Protein AF-A0A2T9YXB4-F1 (afdb_monomer_lite)

InterPro domains:
  IPR000614 Free Met sulfoxide reductase conserved site [PS01320] (118-135)
  IPR003018 GAF domain [PF13185] (87-173)
  IPR016095 Large ribosomal subunit protein uL1, 3-layer alpha/beta-sandwich domain [G3DSA:3.40.50.790] (248-337)
  IPR023673 Large ribosomal subunit protein uL1, conserved site [PS01199] (299-318)
  IPR023674 Ribosomal protein uL1-like [SSF56808] (186-399)
  IPR028364 Ribosomal protein uL1/ribosomal biogenesis protein [PF00687] (206-393)
  IPR028364 Ribosomal protein uL1/ribosomal biogenesis protein [cd00403] (192-398)
  IPR029016 GAF-like domain superfamily [G3DSA:3.30.450.40] (5-179)
  IPR050257 Large ribosomal subunit protein eL8/uL1-like [PTHR23105] (199-392)

Organism: NCBI:txid61424

Radius of gyration: 28.87 Å; chains: 1; bounding box: 66×48×79 Å

Secondary structure (DSSP, 8-state):
------------SSHHHHHHHHHHHHHHH--S-BHHHHHHHHHHHHHHHHHT-GGGTTS-EEEEEEEE-TTTT-TT-TT--EEEEEEEEES---SEEETTSHHHHHHHHHTS-EEES-GGGSTT---SSTT--EEEEEEEEETTEEEEEEEEEESSTT---HHHHHHHHHHHHHHHHHSB-TTS-SS-HHHHHHHHHHHHHHHHHT--SSPPEEEEEEEE-S--TTTSPPPEEEEE-SS-S-TT--EEEE--HHHHHHHHHTT--EE-HHHHHHTTT-HHHHHHHHHH-SEEEEEHHHHTTHHHHHTTHHHHHT-PPEEE-TTS-HHHHHHHHHHEEEEE--SSSEEEEEEEETTS-HHHHHHHHHHHHHHHHHHSTTGGGGEEEEEEEESSSPPEE--

pLDDT: mean 82.43, std 11.71, range [33.31, 97.81]

Sequence (399 aa):
MVLNNTHSTIAASSKKEFYNELAIKMEALFTDGNCITNMANFSALVYYELNSFELRKNHPVNWAGFYYNPKAQSELVESSKTLVLGPFQGRVACTFVRNGAGVCGTTFKNQKSTLVPDVHKFPGHIACDASSLSELVIPVLIHGKPIGVFDMDCSELDGFDQDDLEGLERLVEIFVKSTEWDFGSKIQVSSVRESVQVLLKESGEKKRKFTETVELQIGLKNYDPQRDKRFSGTVRLPYIPRPQMSVWLLGDAHDADKAKNLGIPVQTVEDLKKLNKNKKLVKKLAASADAFLASESLIKQIPRLLGPGLHKAGKFPTPVTHNDDLAAKADELRSTIKFQLKKVLCLAVAIGNVGMTEDEILSNIMLAVNFLVSLLKKRWQNVKSLYIKSTMGKPQRLY

Structure (mmCIF, N/CA/C/O backbone):
data_AF-A0A2T9YXB4-F1
#
_entry.id   AF-A0A2T9YXB4-F1
#
loop_
_atom_site.group_PDB
_atom_site.id
_atom_site.type_symbol
_atom_site.label_atom_id
_atom_site.label_alt_id
_atom_site.label_comp_id
_atom_site.label_asym_id
_atom_site.label_entity_id
_atom_site.label_seq_id
_atom_site.pdbx_PDB_ins_code
_atom_site.Cartn_x
_atom_site.Cartn_y
_atom_site.Cartn_z
_atom_site.occupancy
_atom_site.B_iso_or_equiv
_atom_site.auth_seq_id
_atom_site.auth_comp_id
_atom_site.auth_asym_id
_atom_site.auth_atom_id
_atom_site.pdbx_PDB_model_num
ATOM 1 N N . MET A 1 1 ? 15.955 22.129 -7.474 1.00 33.31 1 MET A N 1
ATOM 2 C CA . MET A 1 1 ? 17.012 22.408 -8.463 1.00 33.31 1 MET A CA 1
ATOM 3 C C . MET A 1 1 ? 16.356 22.320 -9.825 1.00 33.31 1 MET A C 1
ATOM 5 O O . MET A 1 1 ? 15.969 21.230 -10.210 1.00 33.31 1 MET A O 1
ATOM 9 N N . VAL A 1 2 ? 16.115 23.452 -10.483 1.00 35.19 2 VAL A N 1
ATOM 10 C CA . VAL A 1 2 ? 15.738 23.460 -11.902 1.00 35.19 2 VAL A CA 1
ATOM 11 C C . VAL A 1 2 ? 17.066 23.566 -12.643 1.00 35.19 2 VAL A C 1
ATOM 13 O O . VAL A 1 2 ? 17.697 24.619 -12.615 1.00 35.19 2 VAL A O 1
ATOM 16 N N . LEU A 1 3 ? 17.561 22.433 -13.138 1.00 37.56 3 LEU A N 1
ATOM 17 C CA . LEU A 1 3 ? 18.747 22.371 -13.991 1.00 37.56 3 LEU A CA 1
ATOM 18 C C . LEU A 1 3 ? 18.341 22.811 -15.407 1.00 37.56 3 LEU A C 1
ATOM 20 O O . LEU A 1 3 ? 17.197 22.615 -15.803 1.00 37.56 3 LEU A O 1
ATOM 24 N N . ASN A 1 4 ? 19.262 23.453 -16.128 1.00 35.03 4 ASN A N 1
ATOM 25 C CA . ASN A 1 4 ? 19.103 23.938 -17.504 1.00 35.03 4 ASN A CA 1
ATOM 26 C C . ASN A 1 4 ? 18.265 22.996 -18.395 1.00 35.03 4 ASN A C 1
ATOM 28 O O . ASN A 1 4 ? 18.650 21.856 -18.627 1.00 35.03 4 ASN A O 1
ATOM 32 N N . ASN A 1 5 ? 17.163 23.510 -18.951 1.00 39.94 5 ASN A N 1
ATOM 33 C CA . ASN A 1 5 ? 16.195 22.776 -19.783 1.00 39.94 5 ASN A CA 1
ATOM 34 C C . ASN A 1 5 ? 16.603 22.623 -21.266 1.00 39.94 5 ASN A C 1
ATOM 36 O O . ASN A 1 5 ? 15.751 22.402 -22.124 1.00 39.94 5 ASN A O 1
ATOM 40 N N . THR A 1 6 ? 17.885 22.733 -21.610 1.00 43.28 6 THR A N 1
ATOM 41 C CA . THR A 1 6 ? 18.351 22.319 -22.941 1.00 43.28 6 THR A CA 1
ATOM 42 C C . THR A 1 6 ? 18.655 20.828 -22.882 1.00 43.28 6 THR A C 1
ATOM 44 O O . THR A 1 6 ? 19.733 20.439 -22.438 1.00 43.28 6 THR A O 1
ATOM 47 N N . HIS A 1 7 ? 17.690 19.992 -23.270 1.00 55.47 7 HIS A N 1
ATOM 48 C CA . HIS A 1 7 ? 17.868 18.541 -23.365 1.00 55.47 7 HIS A CA 1
ATOM 49 C C . HIS A 1 7 ? 18.903 18.250 -24.465 1.00 55.47 7 HIS A C 1
ATOM 51 O O . HIS A 1 7 ? 18.566 18.177 -25.643 1.00 55.47 7 HIS A O 1
ATOM 57 N N . SER A 1 8 ? 20.187 18.171 -24.112 1.00 64.81 8 SER A N 1
ATOM 58 C CA . SER A 1 8 ? 21.234 17.783 -25.057 1.00 64.81 8 SER A CA 1
ATOM 59 C C . SER A 1 8 ? 21.115 16.282 -25.314 1.00 64.81 8 SER A C 1
ATOM 61 O O . SER A 1 8 ? 21.272 15.482 -24.385 1.00 64.81 8 SER A O 1
ATOM 63 N N . THR A 1 9 ? 20.807 15.906 -26.552 1.00 72.88 9 THR A N 1
ATOM 64 C CA . THR A 1 9 ? 20.730 14.511 -27.009 1.00 72.88 9 THR A CA 1
ATOM 65 C C . THR A 1 9 ? 22.072 13.805 -26.823 1.00 72.88 9 THR A C 1
ATOM 67 O O . THR A 1 9 ? 23.125 14.444 -26.867 1.00 72.88 9 THR A O 1
ATOM 70 N N . ILE A 1 10 ? 22.053 12.492 -26.579 1.00 81.25 10 ILE A N 1
ATOM 71 C CA . ILE A 1 10 ? 23.291 11.704 -26.472 1.00 81.25 10 ILE A CA 1
ATOM 72 C C . ILE A 1 10 ? 23.987 11.666 -27.838 1.00 81.25 10 ILE A C 1
ATOM 74 O O . ILE A 1 10 ? 23.440 11.148 -28.809 1.00 81.25 10 ILE A O 1
ATOM 78 N N . ALA A 1 11 ? 25.210 12.192 -27.908 1.00 79.44 11 ALA A N 1
ATOM 79 C CA . ALA A 1 11 ? 26.093 11.997 -29.051 1.00 79.44 11 ALA A CA 1
ATOM 80 C C . ALA A 1 11 ? 26.977 10.776 -28.771 1.00 79.44 11 ALA A C 1
ATOM 82 O O . ALA A 1 11 ? 27.862 10.842 -27.925 1.00 79.44 11 ALA A O 1
ATOM 83 N N . ALA A 1 12 ? 26.716 9.664 -29.458 1.00 84.50 12 ALA A N 1
ATOM 84 C CA . ALA A 1 12 ? 27.469 8.422 -29.311 1.00 84.50 12 ALA A CA 1
ATOM 85 C C . ALA A 1 12 ? 27.810 7.834 -30.683 1.00 84.50 12 ALA A C 1
ATOM 87 O O . ALA A 1 12 ? 27.030 7.937 -31.630 1.00 84.50 12 ALA A O 1
ATOM 88 N N . SER A 1 13 ? 28.978 7.205 -30.778 1.00 85.06 13 SER A N 1
ATOM 89 C CA . SER A 1 13 ? 29.497 6.600 -32.010 1.00 85.06 13 SER A CA 1
ATOM 90 C C . SER A 1 13 ? 29.102 5.127 -32.176 1.00 85.06 13 SER A C 1
ATOM 92 O O . SER A 1 13 ? 29.221 4.567 -33.265 1.00 85.06 13 SER A O 1
ATOM 94 N N . SER A 1 14 ? 28.602 4.496 -31.108 1.00 91.38 14 SER A N 1
ATOM 95 C CA . SER A 1 14 ? 28.139 3.104 -31.085 1.00 91.38 14 SER A CA 1
ATOM 96 C C . SER A 1 14 ? 26.915 2.927 -30.181 1.00 91.38 14 SER A C 1
ATOM 98 O O . SER A 1 14 ? 26.702 3.718 -29.260 1.00 91.38 14 SER A O 1
ATOM 100 N N . LYS A 1 15 ? 26.129 1.859 -30.397 1.00 89.88 15 LYS A N 1
ATOM 101 C CA . LYS A 1 15 ? 24.997 1.498 -29.519 1.00 89.88 15 LYS A CA 1
ATOM 102 C C . LYS A 1 15 ? 25.439 1.279 -28.069 1.00 89.88 15 LYS A C 1
ATOM 104 O O . LYS A 1 15 ? 24.796 1.771 -27.148 1.00 89.88 15 LYS A O 1
ATOM 109 N N . LYS A 1 16 ? 26.575 0.609 -27.853 1.00 91.31 16 LYS A N 1
ATOM 110 C CA . LYS A 1 16 ? 27.117 0.361 -26.504 1.00 91.31 16 LYS A CA 1
ATOM 111 C C . LYS A 1 16 ? 27.446 1.653 -25.762 1.00 91.31 16 LYS A C 1
ATOM 113 O O . LYS A 1 16 ? 27.097 1.798 -24.595 1.00 91.31 16 LYS A O 1
ATOM 118 N N . GLU A 1 17 ? 28.094 2.598 -26.438 1.00 91.75 17 GLU A N 1
ATOM 119 C CA . GLU A 1 17 ? 28.373 3.924 -25.881 1.00 91.75 17 GLU A CA 1
ATOM 120 C C . GLU A 1 17 ? 27.075 4.690 -25.590 1.00 91.75 17 GLU A C 1
ATOM 122 O O . GLU A 1 17 ? 26.919 5.238 -24.502 1.00 91.75 17 GLU A O 1
ATOM 127 N N . PHE A 1 18 ? 26.105 4.636 -26.506 1.00 93.94 18 PHE A N 1
ATOM 128 C CA . PHE A 1 18 ? 24.794 5.254 -26.322 1.00 93.94 18 PHE A CA 1
ATOM 129 C C . PHE A 1 18 ? 24.081 4.742 -25.061 1.00 93.94 18 PHE A C 1
ATOM 131 O O . PHE A 1 18 ? 23.663 5.540 -24.222 1.00 93.94 18 PHE A O 1
ATOM 138 N N . TYR A 1 19 ? 23.982 3.421 -24.879 1.00 94.69 19 TYR A N 1
ATOM 139 C CA . TYR A 1 19 ? 23.334 2.838 -23.701 1.00 94.69 19 TYR A CA 1
ATOM 140 C C . TYR A 1 19 ? 24.107 3.100 -22.400 1.00 94.69 19 TYR A C 1
ATOM 142 O O . TYR A 1 19 ? 23.487 3.222 -21.343 1.00 94.69 19 TYR A O 1
ATOM 150 N N . ASN A 1 20 ? 25.438 3.238 -22.455 1.00 93.19 20 ASN A N 1
ATOM 151 C CA . ASN A 1 20 ? 26.238 3.658 -21.300 1.00 93.19 20 ASN A CA 1
ATOM 152 C C . ASN A 1 20 ? 25.885 5.082 -20.850 1.00 93.19 20 ASN A C 1
ATOM 154 O O . ASN A 1 20 ? 25.628 5.299 -19.667 1.00 93.19 20 ASN A O 1
ATOM 158 N N . GLU A 1 21 ? 25.826 6.032 -21.781 1.00 93.06 21 GLU A N 1
ATOM 159 C CA . GLU A 1 21 ? 25.441 7.420 -21.494 1.00 93.06 21 GLU A CA 1
ATOM 160 C C . GLU A 1 21 ? 23.978 7.522 -21.039 1.00 93.06 21 GLU A C 1
ATOM 162 O O . GLU A 1 21 ? 23.649 8.247 -20.095 1.00 93.06 21 GLU A O 1
ATOM 167 N N . LEU A 1 22 ? 23.089 6.737 -21.655 1.00 93.31 22 LEU A N 1
ATOM 168 C CA . LEU A 1 22 ? 21.678 6.676 -21.280 1.00 93.31 22 LEU A CA 1
ATOM 169 C C . LEU A 1 22 ? 21.494 6.145 -19.853 1.00 93.31 22 LEU A C 1
ATOM 171 O O . LEU A 1 22 ? 20.676 6.680 -19.104 1.00 93.31 22 LEU A O 1
ATOM 175 N N . ALA A 1 23 ? 22.288 5.151 -19.449 1.00 93.44 23 ALA A N 1
ATOM 176 C CA . ALA A 1 23 ? 22.306 4.638 -18.083 1.00 93.44 23 ALA A CA 1
ATOM 177 C C . ALA A 1 23 ? 22.731 5.715 -17.073 1.00 93.44 23 ALA A C 1
ATOM 179 O O . ALA A 1 23 ? 22.060 5.887 -16.057 1.00 93.44 23 ALA A O 1
ATOM 180 N N . ILE A 1 24 ? 23.776 6.494 -17.374 1.00 90.94 24 ILE A N 1
ATOM 181 C CA . ILE A 1 24 ? 24.236 7.595 -16.509 1.00 90.94 24 ILE A CA 1
ATOM 182 C C . ILE A 1 24 ? 23.144 8.664 -16.363 1.00 90.94 24 ILE A C 1
ATOM 184 O O . ILE A 1 24 ? 22.839 9.100 -15.250 1.00 90.94 24 ILE A O 1
ATOM 188 N N . LYS A 1 25 ? 22.504 9.063 -17.472 1.00 91.12 25 LYS A N 1
ATOM 189 C CA . LYS A 1 25 ? 21.368 9.999 -17.437 1.00 91.12 25 LYS A CA 1
ATOM 190 C C . LYS A 1 25 ? 20.208 9.454 -16.604 1.00 91.12 25 LYS A C 1
ATOM 192 O O . LYS A 1 25 ? 19.600 10.204 -15.843 1.00 91.12 25 LYS A O 1
ATOM 197 N N . MET A 1 26 ? 19.906 8.164 -16.735 1.00 90.94 26 MET A N 1
ATOM 198 C CA . MET A 1 26 ? 18.829 7.507 -15.999 1.00 90.94 26 MET A CA 1
ATOM 199 C C . MET A 1 26 ? 19.104 7.460 -14.491 1.00 90.94 26 MET A C 1
ATOM 201 O O . MET A 1 26 ? 18.224 7.803 -13.703 1.00 90.94 26 MET A O 1
ATOM 205 N N . GLU A 1 27 ? 20.326 7.106 -14.087 1.00 89.25 27 GLU A N 1
ATOM 206 C CA . GLU A 1 27 ? 20.758 7.123 -12.684 1.00 89.25 27 GLU A CA 1
ATOM 207 C C . GLU A 1 27 ? 20.671 8.527 -12.076 1.00 89.25 27 GLU A C 1
ATOM 209 O O . GLU A 1 27 ? 20.226 8.677 -10.941 1.00 89.25 27 GLU A O 1
ATOM 214 N N . ALA A 1 28 ? 21.035 9.565 -12.834 1.00 87.94 28 ALA A N 1
ATOM 215 C CA . ALA A 1 28 ? 20.924 10.952 -12.386 1.00 87.94 28 ALA A CA 1
ATOM 216 C C . ALA A 1 28 ? 19.467 11.451 -12.310 1.00 87.94 28 ALA A C 1
ATOM 218 O O . ALA A 1 28 ? 19.149 12.316 -11.489 1.00 87.94 28 ALA A O 1
ATOM 219 N N . LEU A 1 29 ? 18.586 10.935 -13.173 1.00 86.69 29 LEU A N 1
ATOM 220 C CA . LEU A 1 29 ? 17.176 11.320 -13.237 1.00 86.69 29 LEU A CA 1
ATOM 221 C C . LEU A 1 29 ? 16.351 10.696 -12.106 1.00 86.69 29 LEU A C 1
ATOM 223 O O . LEU A 1 29 ? 15.438 11.339 -11.576 1.00 86.69 29 LEU A O 1
ATOM 227 N N . PHE A 1 30 ? 16.647 9.450 -11.737 1.00 83.69 30 PHE A N 1
ATOM 228 C CA . PHE A 1 30 ? 15.949 8.783 -10.645 1.00 83.69 30 PHE A CA 1
ATOM 229 C C . PHE A 1 30 ? 16.393 9.348 -9.295 1.00 83.69 30 PHE A C 1
ATOM 231 O O . PHE A 1 30 ? 17.498 9.134 -8.812 1.00 83.69 30 PHE A O 1
ATOM 238 N N . THR A 1 31 ? 15.478 10.092 -8.680 1.00 64.38 31 THR A N 1
ATOM 239 C CA . THR A 1 31 ? 15.542 10.524 -7.276 1.00 64.38 31 THR A CA 1
ATOM 240 C C . THR A 1 31 ? 14.626 9.622 -6.436 1.00 64.38 31 THR A C 1
ATOM 242 O O . THR A 1 31 ? 14.047 8.696 -7.000 1.00 64.38 31 THR A O 1
ATOM 245 N N . ASP A 1 32 ? 14.478 9.858 -5.120 1.00 62.97 32 ASP A N 1
ATOM 246 C CA . ASP A 1 32 ? 13.569 9.128 -4.198 1.00 62.97 32 ASP A CA 1
ATOM 247 C C . ASP A 1 32 ? 12.067 9.255 -4.597 1.00 62.97 32 ASP A C 1
ATOM 249 O O . ASP A 1 32 ? 11.232 9.797 -3.866 1.00 62.97 32 ASP A O 1
ATOM 253 N N . GLY A 1 33 ? 11.717 8.820 -5.806 1.00 61.78 33 GLY A N 1
ATOM 254 C CA . GLY A 1 33 ? 10.420 8.920 -6.452 1.00 61.78 33 GLY A CA 1
ATOM 255 C C . GLY A 1 33 ? 9.643 7.612 -6.363 1.00 61.78 33 GLY A C 1
ATOM 256 O O . GLY A 1 33 ? 10.202 6.521 -6.248 1.00 61.78 33 GLY A O 1
ATOM 257 N N . ASN A 1 34 ? 8.315 7.717 -6.417 1.00 76.56 34 ASN A N 1
ATOM 258 C CA . ASN A 1 34 ? 7.467 6.532 -6.471 1.00 76.56 34 ASN A CA 1
ATOM 259 C C . ASN A 1 34 ? 7.601 5.821 -7.836 1.00 76.56 34 ASN A C 1
ATOM 261 O O . ASN A 1 34 ? 8.002 6.408 -8.842 1.00 76.56 34 ASN A O 1
ATOM 265 N N . CYS A 1 35 ? 7.214 4.550 -7.870 1.00 85.69 35 CYS A N 1
ATOM 266 C CA . CYS A 1 35 ? 7.219 3.697 -9.059 1.00 85.69 35 CYS A CA 1
ATOM 267 C C . CYS A 1 35 ? 6.573 4.312 -10.309 1.00 85.69 35 CYS A C 1
ATOM 269 O O . CYS A 1 35 ? 7.137 4.194 -11.389 1.00 85.69 35 CYS A O 1
ATOM 271 N N . ILE A 1 36 ? 5.436 5.000 -10.182 1.00 89.19 36 ILE A N 1
ATOM 272 C CA . ILE A 1 36 ? 4.744 5.607 -11.327 1.00 89.19 36 ILE A CA 1
ATOM 273 C C . ILE A 1 36 ? 5.560 6.766 -11.907 1.00 89.19 36 ILE A C 1
ATOM 275 O O . ILE A 1 36 ? 5.695 6.863 -13.124 1.00 89.19 36 ILE A O 1
ATOM 279 N N . THR A 1 37 ? 6.145 7.614 -11.057 1.00 89.94 37 THR A N 1
ATOM 280 C CA . THR A 1 37 ? 7.025 8.705 -11.491 1.00 89.94 37 THR A CA 1
ATOM 281 C C . THR A 1 37 ? 8.241 8.159 -12.229 1.00 89.94 37 THR A C 1
ATOM 283 O O . THR A 1 37 ? 8.559 8.639 -13.315 1.00 89.94 37 THR A O 1
ATOM 286 N N . ASN A 1 38 ? 8.892 7.130 -11.682 1.00 91.56 38 ASN A N 1
ATOM 287 C CA . ASN A 1 38 ? 10.064 6.544 -12.325 1.00 91.56 38 ASN A CA 1
ATOM 288 C C . ASN A 1 38 ? 9.696 5.817 -13.627 1.00 91.56 38 ASN A C 1
ATOM 290 O O . ASN A 1 38 ? 10.417 5.981 -14.600 1.00 91.56 38 ASN A O 1
ATOM 294 N N . MET A 1 39 ? 8.558 5.114 -13.707 1.00 93.62 39 MET A N 1
ATOM 295 C CA . MET A 1 39 ? 8.065 4.525 -14.965 1.00 93.62 39 MET A CA 1
ATOM 296 C C . MET A 1 39 ? 7.802 5.594 -16.031 1.00 93.62 39 MET A C 1
ATOM 298 O O . MET A 1 39 ? 8.168 5.412 -17.191 1.00 93.62 39 MET A O 1
ATOM 302 N N . ALA A 1 40 ? 7.190 6.719 -15.651 1.00 94.44 40 ALA A N 1
ATOM 303 C CA . ALA A 1 40 ? 6.909 7.817 -16.573 1.00 94.44 40 ALA A CA 1
ATOM 304 C C . ALA A 1 40 ? 8.201 8.461 -17.096 1.00 94.44 40 ALA A C 1
ATOM 306 O O . ALA A 1 40 ? 8.361 8.616 -18.306 1.00 94.44 40 ALA A O 1
ATOM 307 N N . ASN A 1 41 ? 9.139 8.765 -16.196 1.00 94.19 41 ASN A N 1
ATOM 308 C CA . ASN A 1 41 ? 10.443 9.323 -16.545 1.00 94.19 41 ASN A CA 1
ATOM 309 C C . ASN A 1 41 ? 11.291 8.348 -17.369 1.00 94.19 41 ASN A C 1
ATOM 311 O O . ASN A 1 41 ? 11.917 8.770 -18.334 1.00 94.19 41 ASN A O 1
ATOM 315 N N . PHE A 1 42 ? 11.278 7.056 -17.029 1.00 95.50 42 PHE A N 1
ATOM 316 C CA . PHE A 1 42 ? 11.946 6.001 -17.792 1.00 95.50 42 PHE A CA 1
ATOM 317 C C . PHE A 1 42 ? 11.408 5.953 -19.220 1.00 95.50 42 PHE A C 1
ATOM 319 O O . PHE A 1 42 ? 12.175 6.060 -20.171 1.00 95.50 42 PHE A O 1
ATOM 326 N N . SER A 1 43 ? 10.083 5.839 -19.363 1.00 96.56 43 SER A N 1
ATOM 327 C CA . SER A 1 43 ? 9.428 5.717 -20.669 1.00 96.56 43 SER A CA 1
ATOM 328 C C . SER A 1 43 ? 9.702 6.944 -21.533 1.00 96.56 43 SER A C 1
ATOM 330 O O . SER A 1 43 ? 10.030 6.807 -22.705 1.00 96.56 43 SER A O 1
ATOM 332 N N . ALA A 1 44 ? 9.628 8.144 -20.947 1.00 95.69 44 ALA A N 1
ATOM 333 C CA . ALA A 1 44 ? 9.972 9.383 -21.635 1.00 95.69 44 ALA A CA 1
ATOM 334 C C . ALA A 1 44 ? 11.444 9.406 -22.071 1.00 95.69 44 ALA A C 1
ATOM 336 O O . ALA A 1 44 ? 11.722 9.573 -23.256 1.00 95.69 44 ALA A O 1
ATOM 337 N N . LEU A 1 45 ? 12.381 9.202 -21.143 1.00 94.31 45 LEU A N 1
ATOM 338 C CA . LEU A 1 45 ? 13.813 9.277 -21.425 1.00 94.31 45 LEU A CA 1
ATOM 339 C C . LEU A 1 45 ? 14.227 8.285 -22.521 1.00 94.31 45 LEU A C 1
ATOM 341 O O . LEU A 1 45 ? 14.885 8.677 -23.481 1.00 94.31 45 LEU A O 1
ATOM 345 N N . VAL A 1 46 ? 13.803 7.023 -22.405 1.00 95.12 46 VAL A N 1
ATOM 346 C CA . VAL A 1 46 ? 14.136 5.969 -23.373 1.00 95.12 46 VAL A CA 1
ATOM 347 C C . VAL A 1 46 ? 13.525 6.265 -24.743 1.00 95.12 46 VAL A C 1
ATOM 349 O O . VAL A 1 46 ? 14.241 6.218 -25.741 1.00 95.12 46 VAL A O 1
ATOM 352 N N . TYR A 1 47 ? 12.241 6.632 -24.802 1.00 95.62 47 TYR A N 1
ATOM 353 C CA . TYR A 1 47 ? 11.560 6.933 -26.064 1.00 95.62 47 TYR A CA 1
ATOM 354 C C . TYR A 1 47 ? 12.206 8.105 -26.816 1.00 95.62 47 TYR A C 1
ATOM 356 O O . TYR A 1 47 ? 12.431 8.018 -28.023 1.00 95.62 47 TYR A O 1
ATOM 364 N N . TYR A 1 48 ? 12.512 9.204 -26.119 1.00 93.62 48 TYR A N 1
ATOM 365 C CA . TYR A 1 48 ? 13.075 10.397 -26.754 1.00 93.62 48 TYR A CA 1
ATOM 366 C C . TYR A 1 48 ? 14.538 10.212 -27.166 1.00 93.62 48 TYR A C 1
ATOM 368 O O . TYR A 1 48 ? 14.899 10.608 -28.274 1.00 93.62 48 TYR A O 1
ATOM 376 N N . GLU A 1 49 ? 15.383 9.613 -26.321 1.00 93.62 49 GLU A N 1
ATOM 377 C CA . GLU A 1 49 ? 16.808 9.448 -26.640 1.00 93.62 49 GLU A CA 1
ATOM 378 C C . GLU A 1 49 ? 17.013 8.424 -27.766 1.00 93.62 49 GLU A C 1
ATOM 380 O O . GLU A 1 49 ? 17.812 8.678 -28.663 1.00 93.62 49 GLU A O 1
ATOM 385 N N . LEU A 1 50 ? 16.253 7.319 -27.798 1.00 91.62 50 LEU A N 1
ATOM 386 C CA . LEU A 1 50 ? 16.364 6.334 -28.884 1.00 91.62 50 LEU A CA 1
ATOM 387 C C . LEU A 1 50 ? 15.897 6.883 -30.232 1.00 91.62 50 LEU A C 1
ATOM 389 O O . LEU A 1 50 ? 16.536 6.616 -31.246 1.00 91.62 50 LEU A O 1
ATOM 393 N N . ASN A 1 51 ? 14.823 7.676 -30.255 1.00 91.81 51 ASN A N 1
ATOM 394 C CA . ASN A 1 51 ? 14.363 8.331 -31.484 1.00 91.81 51 ASN A CA 1
ATOM 395 C C . ASN A 1 51 ? 15.260 9.504 -31.915 1.00 91.81 51 ASN A C 1
ATOM 397 O O . ASN A 1 51 ? 15.223 9.909 -33.074 1.00 91.81 51 ASN A O 1
ATOM 401 N N . SER A 1 52 ? 16.076 10.041 -31.003 1.00 89.19 52 SER A N 1
ATOM 402 C CA . SER A 1 52 ? 17.076 11.074 -31.310 1.00 89.19 52 SER A CA 1
ATOM 403 C C . SER A 1 52 ? 18.429 10.491 -31.729 1.00 89.19 52 SER A C 1
ATOM 405 O O . SER A 1 52 ? 19.328 11.239 -32.111 1.00 89.19 52 SER A O 1
ATOM 407 N N . PHE A 1 53 ? 18.605 9.170 -31.642 1.00 88.56 53 PHE A N 1
ATOM 408 C CA . PHE A 1 53 ? 19.870 8.514 -31.931 1.00 88.56 53 PHE A CA 1
ATOM 409 C C . PHE A 1 53 ? 20.028 8.232 -33.429 1.00 88.56 53 PHE A C 1
ATOM 411 O O . PHE A 1 53 ? 19.269 7.461 -34.014 1.00 88.56 53 PHE A O 1
ATOM 418 N N . GLU A 1 54 ? 21.056 8.812 -34.054 1.00 85.19 54 GLU A N 1
ATOM 419 C CA . GLU A 1 54 ? 21.266 8.727 -35.510 1.00 85.19 54 GLU A CA 1
ATOM 420 C C . GLU A 1 54 ? 21.366 7.283 -36.033 1.00 85.19 54 GLU A C 1
ATOM 422 O O . GLU A 1 54 ? 20.814 6.976 -37.089 1.00 85.19 54 GLU A O 1
ATOM 427 N N . LEU A 1 55 ? 21.981 6.356 -35.283 1.00 84.19 55 LEU A N 1
ATOM 428 C CA . LEU A 1 55 ? 22.073 4.944 -35.701 1.00 84.19 55 LEU A CA 1
ATOM 429 C C . LEU A 1 55 ? 20.714 4.217 -35.710 1.00 84.19 55 LEU A C 1
ATOM 431 O O . LEU A 1 55 ? 20.609 3.135 -36.284 1.00 84.19 55 LEU A O 1
ATOM 435 N N . ARG A 1 56 ? 19.672 4.800 -35.106 1.00 86.94 56 ARG A N 1
ATOM 436 C CA . ARG A 1 56 ? 18.297 4.277 -35.087 1.00 86.94 56 ARG A CA 1
ATOM 437 C C . ARG A 1 56 ? 17.329 5.048 -35.983 1.00 86.94 56 ARG A C 1
ATOM 439 O O . ARG A 1 56 ? 16.155 4.704 -36.029 1.00 86.94 56 ARG A O 1
ATOM 446 N N . LYS A 1 57 ? 17.797 6.023 -36.767 1.00 84.94 57 LYS A N 1
ATOM 447 C CA . LYS A 1 57 ? 16.944 6.853 -37.639 1.00 84.94 57 LYS A CA 1
ATOM 448 C C . LYS A 1 57 ? 16.070 6.055 -38.614 1.00 84.94 57 LYS A C 1
ATOM 450 O O . LYS A 1 57 ? 14.962 6.479 -38.925 1.00 84.94 57 LYS A O 1
ATOM 455 N N . ASN A 1 58 ? 16.565 4.904 -39.068 1.00 87.06 58 ASN A N 1
ATOM 456 C CA . ASN A 1 58 ? 15.845 4.002 -39.969 1.00 87.06 58 ASN A CA 1
ATOM 457 C C . ASN A 1 58 ? 15.001 2.945 -39.239 1.00 87.06 58 ASN A C 1
ATOM 459 O O . ASN A 1 58 ? 14.342 2.178 -39.916 1.00 87.06 58 ASN A O 1
ATOM 463 N N . HIS A 1 59 ? 15.038 2.883 -37.905 1.00 91.44 59 HIS A N 1
ATOM 464 C CA . HIS A 1 59 ? 14.280 1.937 -37.073 1.00 91.44 59 HIS A CA 1
ATOM 465 C C . HIS A 1 59 ? 13.674 2.692 -35.871 1.00 91.44 59 HIS A C 1
ATOM 467 O O . HIS A 1 59 ? 14.107 2.505 -34.723 1.00 91.44 59 HIS A O 1
ATOM 473 N N . PRO A 1 60 ? 12.733 3.625 -36.120 1.00 90.12 60 PRO A N 1
ATOM 474 C CA . PRO A 1 60 ? 12.181 4.480 -35.078 1.00 90.12 60 PRO A CA 1
ATOM 475 C C . PRO A 1 60 ? 11.327 3.677 -34.093 1.00 90.12 60 PRO A C 1
ATOM 477 O O . PRO A 1 60 ? 10.591 2.763 -34.468 1.00 90.12 60 PRO A O 1
ATOM 480 N N . VAL A 1 61 ? 11.402 4.050 -32.819 1.00 93.31 61 VAL A N 1
ATOM 481 C CA . VAL A 1 61 ? 10.566 3.476 -31.760 1.00 93.31 61 VAL A CA 1
ATOM 482 C C . VAL A 1 61 ? 9.220 4.193 -31.789 1.00 93.31 61 VAL A C 1
ATOM 484 O O . VAL A 1 61 ? 9.166 5.402 -31.556 1.00 93.31 61 VAL A O 1
ATOM 487 N N . ASN A 1 62 ? 8.131 3.473 -32.060 1.00 93.19 62 ASN A N 1
ATOM 488 C CA . ASN A 1 62 ? 6.774 4.038 -32.092 1.00 93.19 62 ASN A CA 1
ATOM 489 C C . ASN A 1 62 ? 6.027 3.878 -30.761 1.00 93.19 62 ASN A C 1
ATOM 491 O O . ASN A 1 62 ? 5.061 4.610 -30.515 1.00 93.19 62 ASN A O 1
ATOM 495 N N . TRP A 1 63 ? 6.488 2.980 -29.887 1.00 94.50 63 TRP A N 1
ATOM 496 C CA . TRP A 1 63 ? 5.928 2.803 -28.553 1.00 94.50 63 TRP A CA 1
ATOM 497 C C . TRP A 1 63 ? 6.995 2.369 -27.543 1.00 94.50 63 TRP A C 1
ATOM 499 O O . TRP A 1 63 ? 7.860 1.559 -27.860 1.00 94.50 63 TRP A O 1
ATOM 509 N N . ALA A 1 64 ? 6.951 2.916 -26.328 1.00 96.75 64 ALA A N 1
ATOM 510 C CA . ALA A 1 64 ? 7.779 2.464 -25.211 1.00 96.75 64 ALA A CA 1
ATOM 511 C C . ALA A 1 64 ? 7.067 2.707 -23.877 1.00 96.75 64 ALA A C 1
ATOM 513 O O . ALA A 1 64 ? 6.644 3.832 -23.590 1.00 96.75 64 ALA A O 1
ATOM 514 N N . GLY A 1 65 ? 6.961 1.694 -23.023 1.00 96.38 65 GLY A N 1
ATOM 515 C CA . GLY A 1 65 ? 6.194 1.832 -21.791 1.00 96.38 65 GLY A CA 1
ATOM 516 C C . GLY A 1 65 ? 6.135 0.593 -20.921 1.00 96.38 65 GLY A C 1
ATOM 517 O O . GLY A 1 65 ? 6.756 -0.427 -21.193 1.00 96.38 65 GLY A O 1
ATOM 518 N N . PHE A 1 66 ? 5.385 0.696 -19.828 1.00 95.88 66 PHE A N 1
ATOM 519 C CA . PHE A 1 66 ? 5.268 -0.382 -18.853 1.00 95.88 66 PHE A CA 1
ATOM 520 C C . PHE A 1 66 ? 3.892 -1.027 -18.869 1.00 95.88 66 PHE A C 1
ATOM 522 O O . PHE A 1 66 ? 2.866 -0.351 -18.905 1.00 95.88 66 PHE A O 1
ATOM 529 N N . TYR A 1 67 ? 3.883 -2.338 -18.671 1.00 93.12 67 TYR A N 1
ATOM 530 C CA . TYR A 1 67 ? 2.725 -3.088 -18.210 1.00 93.12 67 TYR A CA 1
ATOM 531 C C . TYR A 1 67 ? 3.076 -3.730 -16.876 1.00 93.12 67 TYR A C 1
ATOM 533 O O . TYR A 1 67 ? 4.067 -4.444 -16.767 1.00 93.12 67 TYR A O 1
ATOM 541 N N . TYR A 1 68 ? 2.286 -3.502 -15.833 1.00 90.69 68 TYR A N 1
ATOM 542 C CA . TYR A 1 68 ? 2.610 -3.990 -14.493 1.00 90.69 68 TYR A CA 1
ATOM 543 C C . TYR A 1 68 ? 1.400 -4.607 -13.807 1.00 90.69 68 TYR A C 1
ATOM 545 O O . TYR A 1 68 ? 0.252 -4.295 -14.114 1.00 90.69 68 TYR A O 1
ATOM 553 N N . ASN A 1 69 ? 1.648 -5.518 -12.871 1.00 85.06 69 ASN A N 1
ATOM 554 C CA . ASN A 1 69 ? 0.596 -6.101 -12.055 1.00 85.06 69 ASN A CA 1
ATOM 555 C C . ASN A 1 69 ? 0.570 -5.401 -10.681 1.00 85.06 69 ASN A C 1
ATOM 557 O O . ASN A 1 69 ? 1.410 -5.698 -9.826 1.00 85.06 69 ASN A O 1
ATOM 561 N N . PRO A 1 70 ? -0.411 -4.514 -10.412 1.00 68.56 70 PRO A N 1
ATOM 562 C CA . PRO A 1 70 ? -0.505 -3.777 -9.148 1.00 68.56 70 PRO A CA 1
ATOM 563 C C . PRO A 1 70 ? -0.752 -4.675 -7.924 1.00 68.56 70 PRO A C 1
ATOM 565 O O . PRO A 1 70 ? -0.634 -4.213 -6.792 1.00 68.56 70 PRO A O 1
ATOM 568 N N . LYS A 1 71 ? -1.099 -5.952 -8.126 1.00 64.81 71 LYS A N 1
ATOM 569 C CA . LYS A 1 71 ? -1.318 -6.946 -7.067 1.00 64.81 71 LYS A CA 1
ATOM 570 C C . LYS A 1 71 ? -0.223 -8.014 -7.000 1.00 64.81 71 LYS A C 1
ATOM 572 O O . LYS A 1 71 ? -0.355 -8.928 -6.194 1.00 64.81 71 LYS A O 1
ATOM 577 N N . ALA A 1 72 ? 0.866 -7.895 -7.768 1.00 58.00 72 ALA A N 1
ATOM 578 C CA . ALA A 1 72 ? 1.933 -8.905 -7.839 1.00 58.00 72 ALA A CA 1
ATOM 579 C C . ALA A 1 72 ? 2.595 -9.244 -6.487 1.00 58.00 72 ALA A C 1
ATOM 581 O O . ALA A 1 72 ? 3.216 -10.294 -6.351 1.00 58.00 72 ALA A O 1
ATOM 582 N N . GLN A 1 73 ? 2.459 -8.374 -5.480 1.00 50.28 73 GLN A N 1
ATOM 583 C CA . GLN A 1 73 ? 3.002 -8.575 -4.130 1.00 50.28 73 GLN A CA 1
ATOM 584 C C . GLN A 1 73 ? 1.969 -9.095 -3.108 1.00 50.28 73 GLN A C 1
ATOM 586 O O . GLN A 1 73 ? 2.331 -9.386 -1.971 1.00 50.28 73 GLN A O 1
ATOM 591 N N . SER A 1 74 ? 0.690 -9.225 -3.480 1.00 47.16 74 SER A N 1
ATOM 592 C CA . SER A 1 74 ? -0.356 -9.773 -2.611 1.00 47.16 74 SER A CA 1
ATOM 593 C C . SER A 1 74 ? -0.512 -11.271 -2.877 1.00 47.16 74 SER A C 1
ATOM 595 O O . SER A 1 74 ? -1.100 -11.674 -3.875 1.00 47.16 74 SER A O 1
ATOM 597 N N . GLU A 1 75 ? -0.014 -12.107 -1.963 1.00 44.53 75 GLU A N 1
ATOM 598 C CA . GLU A 1 75 ? -0.140 -13.577 -2.028 1.00 44.53 75 GLU A CA 1
ATOM 599 C C . GLU A 1 75 ? -1.598 -14.082 -1.948 1.00 44.53 75 GLU A C 1
ATOM 601 O O . GLU A 1 75 ? -1.849 -15.270 -2.103 1.00 44.53 75 GLU A O 1
ATOM 606 N N . LEU A 1 76 ? -2.577 -13.195 -1.731 1.00 39.56 76 LEU A N 1
ATOM 607 C CA . LEU A 1 76 ? -3.968 -13.549 -1.433 1.00 39.56 76 LEU A CA 1
ATOM 608 C C . LEU A 1 76 ? -4.902 -13.618 -2.651 1.00 39.56 76 LEU A C 1
ATOM 610 O O . LEU A 1 76 ? -6.101 -13.818 -2.474 1.00 39.56 76 LEU A O 1
ATOM 614 N N . VAL A 1 77 ? -4.419 -13.431 -3.885 1.00 37.06 77 VAL A N 1
ATOM 615 C CA . VAL A 1 77 ? -5.321 -13.345 -5.045 1.00 37.06 77 VAL A CA 1
ATOM 616 C C . VAL A 1 77 ? -4.759 -14.063 -6.278 1.00 37.06 77 VAL A C 1
ATOM 618 O O . VAL A 1 77 ? -4.128 -13.456 -7.145 1.00 37.06 77 VAL A O 1
ATOM 621 N N . GLU A 1 78 ? -5.103 -15.347 -6.416 1.00 37.84 78 GLU A N 1
ATOM 622 C CA . GLU A 1 78 ? -4.938 -16.162 -7.639 1.00 37.84 78 GLU A CA 1
ATOM 623 C C . GLU A 1 78 ? -5.584 -15.544 -8.901 1.00 37.84 78 GLU A C 1
ATOM 625 O O . GLU A 1 78 ? -5.300 -15.975 -10.023 1.00 37.84 78 GLU A O 1
ATOM 630 N N . SER A 1 79 ? -6.423 -14.509 -8.753 1.00 40.38 79 SER A N 1
ATOM 631 C CA . SER A 1 79 ? -7.153 -13.853 -9.845 1.00 40.38 79 SER A CA 1
ATOM 632 C C . SER A 1 79 ? -6.472 -12.622 -10.473 1.00 40.38 79 SER A C 1
ATOM 634 O O . SER A 1 79 ? -7.064 -11.996 -11.348 1.00 40.38 79 SER A O 1
ATOM 636 N N . SER A 1 80 ? -5.219 -12.281 -10.132 1.00 50.84 80 SER A N 1
ATOM 637 C CA . SER A 1 80 ? -4.490 -11.153 -10.764 1.00 50.84 80 SER A CA 1
ATOM 638 C C . SER A 1 80 ? -3.546 -11.547 -11.915 1.00 50.84 80 SER A C 1
ATOM 640 O O . SER A 1 80 ? -2.511 -10.924 -12.120 1.00 50.84 80 SER A O 1
ATOM 642 N N . LYS A 1 81 ? -3.884 -12.565 -12.719 1.00 58.56 81 LYS A N 1
ATOM 643 C CA . LYS A 1 81 ? -3.077 -13.020 -13.881 1.00 58.56 81 LYS A CA 1
ATOM 644 C C . LYS A 1 81 ? -3.104 -12.047 -15.079 1.00 58.56 81 LYS A C 1
ATOM 646 O O . LYS A 1 81 ? -3.068 -12.486 -16.226 1.00 58.56 81 LYS A O 1
ATOM 651 N N . THR A 1 82 ? -3.215 -10.747 -14.829 1.00 76.06 82 THR A N 1
ATOM 652 C CA . THR A 1 82 ? -3.379 -9.718 -15.859 1.00 76.06 82 THR A CA 1
ATOM 653 C C . THR A 1 82 ? -2.467 -8.544 -15.536 1.00 76.06 82 THR A C 1
ATOM 655 O O . THR A 1 82 ? -2.477 -8.039 -14.414 1.00 76.06 82 THR A O 1
ATOM 658 N N . LEU A 1 83 ? -1.679 -8.129 -16.517 1.00 86.50 83 LEU A N 1
ATOM 659 C CA . LEU A 1 83 ? -0.925 -6.889 -16.485 1.00 86.50 83 LEU A CA 1
ATOM 660 C C . LEU A 1 83 ? -1.847 -5.724 -16.840 1.00 86.50 83 LEU A C 1
ATOM 662 O O . LEU A 1 83 ? -2.737 -5.865 -17.679 1.00 86.50 83 LEU A O 1
ATOM 666 N N . VAL A 1 84 ? -1.615 -4.581 -16.210 1.00 90.81 84 VAL A N 1
ATOM 667 C CA . VAL A 1 84 ? -2.324 -3.326 -16.455 1.00 90.81 84 VAL A CA 1
ATOM 668 C C . VAL A 1 84 ? -1.353 -2.335 -17.082 1.00 90.81 84 VAL A C 1
ATOM 670 O O . VAL A 1 84 ? -0.184 -2.287 -16.696 1.00 90.81 84 VAL A O 1
ATOM 673 N N . LEU A 1 85 ? -1.843 -1.551 -18.038 1.00 92.19 85 LEU A N 1
ATOM 674 C CA . LEU A 1 85 ? -1.088 -0.479 -18.675 1.00 92.19 85 LEU A CA 1
ATOM 675 C C . LEU A 1 85 ? -0.601 0.542 -17.633 1.00 92.19 85 LEU A C 1
ATOM 677 O O . LEU A 1 85 ? -1.390 1.105 -16.870 1.00 92.19 85 LEU A O 1
ATOM 681 N N . GLY A 1 86 ? 0.710 0.750 -17.594 1.00 93.50 86 GLY A N 1
ATOM 682 C CA . GLY A 1 86 ? 1.390 1.785 -16.824 1.00 93.50 86 GLY A CA 1
ATOM 683 C C . GLY A 1 86 ? 1.753 2.992 -17.691 1.00 93.50 86 GLY A C 1
ATOM 684 O O . GLY A 1 86 ? 1.237 3.134 -18.796 1.00 93.50 86 GLY A O 1
ATOM 685 N N . PRO A 1 87 ? 2.613 3.897 -17.198 1.00 95.56 87 PRO A N 1
ATOM 686 C CA . PRO A 1 87 ? 3.118 5.011 -17.995 1.00 95.56 87 PRO A CA 1
ATOM 687 C C . PRO A 1 87 ? 3.832 4.536 -19.267 1.00 95.56 87 PRO A C 1
ATOM 689 O O . PRO A 1 87 ? 4.576 3.555 -19.230 1.00 95.56 87 PRO A O 1
ATOM 692 N N . PHE A 1 88 ? 3.610 5.248 -20.371 1.00 96.69 88 PHE A N 1
ATOM 693 C CA . PHE A 1 88 ? 4.171 4.942 -21.687 1.00 96.69 88 PHE A CA 1
ATOM 694 C C . PHE A 1 88 ? 4.321 6.215 -22.537 1.00 96.69 88 PHE A C 1
ATOM 696 O O . PHE A 1 88 ? 3.794 7.273 -22.183 1.00 96.69 88 PHE A O 1
ATOM 703 N N . GLN A 1 89 ? 5.030 6.098 -23.657 1.00 96.50 89 GLN A N 1
ATOM 704 C CA . GLN A 1 89 ? 5.093 7.057 -24.758 1.00 96.50 89 GLN A CA 1
ATOM 705 C C . GLN A 1 89 ? 4.704 6.348 -26.057 1.00 96.50 89 GLN A C 1
ATOM 707 O O . GLN A 1 89 ? 5.125 5.217 -26.288 1.00 96.50 89 GLN A O 1
ATOM 712 N N . GLY A 1 90 ? 3.898 7.004 -26.893 1.00 92.06 90 GLY A N 1
ATOM 713 C CA . GLY A 1 90 ? 3.384 6.437 -28.142 1.00 92.06 90 GLY A CA 1
ATOM 714 C C . GLY A 1 90 ? 1.869 6.592 -28.274 1.00 92.06 90 GLY A C 1
ATOM 715 O O . GLY A 1 90 ? 1.242 7.411 -27.594 1.00 92.06 90 GLY A O 1
ATOM 716 N N . ARG A 1 91 ? 1.268 5.812 -29.176 1.00 89.81 91 ARG A N 1
ATOM 717 C CA . ARG A 1 91 ? -0.189 5.784 -29.387 1.00 89.81 91 ARG A CA 1
ATOM 718 C C . ARG A 1 91 ? -0.916 5.028 -28.271 1.00 89.81 91 ARG A C 1
ATOM 720 O O . ARG A 1 91 ? -0.307 4.320 -27.474 1.00 89.81 91 ARG A O 1
ATOM 727 N N . VAL A 1 92 ? -2.239 5.206 -28.208 1.00 87.94 92 VAL A N 1
ATOM 728 C CA . VAL A 1 92 ? -3.105 4.522 -27.233 1.00 87.94 92 VAL A CA 1
ATOM 729 C C . VAL A 1 92 ? -2.933 3.009 -27.359 1.00 87.94 92 VAL A C 1
ATOM 731 O O . VAL A 1 92 ? -3.100 2.470 -28.447 1.00 87.94 92 VAL A O 1
ATOM 734 N N . ALA A 1 93 ? -2.646 2.347 -26.240 1.00 86.31 93 ALA A N 1
ATOM 735 C CA . ALA A 1 93 ? -2.424 0.906 -26.174 1.00 86.31 93 ALA A CA 1
ATOM 736 C C . ALA A 1 93 ? -3.530 0.174 -25.395 1.00 86.31 93 ALA A C 1
ATOM 738 O O . ALA A 1 93 ? -4.393 0.787 -24.754 1.00 86.31 93 ALA A O 1
ATOM 739 N N . CYS A 1 94 ? -3.506 -1.159 -25.442 1.00 84.38 94 CYS A N 1
ATOM 740 C CA . CYS A 1 94 ? -4.454 -1.996 -24.712 1.00 84.38 94 CYS A CA 1
ATOM 741 C C . CYS A 1 94 ? -4.322 -1.781 -23.198 1.00 84.38 94 CYS A C 1
ATOM 743 O O . CYS A 1 94 ? -3.229 -1.767 -22.654 1.00 84.38 94 CYS A O 1
ATOM 745 N N . THR A 1 95 ? -5.433 -1.664 -22.466 1.00 85.56 95 THR A N 1
ATOM 746 C CA . THR A 1 95 ? -5.369 -1.429 -21.007 1.00 85.56 95 THR A CA 1
ATOM 747 C C . THR A 1 95 ? -4.932 -2.664 -20.214 1.00 85.56 95 THR A C 1
ATOM 749 O O . THR A 1 95 ? -4.384 -2.532 -19.119 1.00 85.56 95 THR A O 1
ATOM 752 N N . PHE A 1 96 ? -5.187 -3.865 -20.742 1.00 86.31 96 PHE A N 1
ATOM 753 C CA . PHE A 1 96 ? -4.973 -5.129 -20.041 1.00 86.31 96 PHE A CA 1
ATOM 754 C C . PHE A 1 96 ? -4.299 -6.161 -20.939 1.00 86.31 96 PHE A C 1
ATOM 756 O O . PHE A 1 96 ? -4.761 -6.406 -22.051 1.00 86.31 96 PHE A O 1
ATOM 763 N N . VAL A 1 97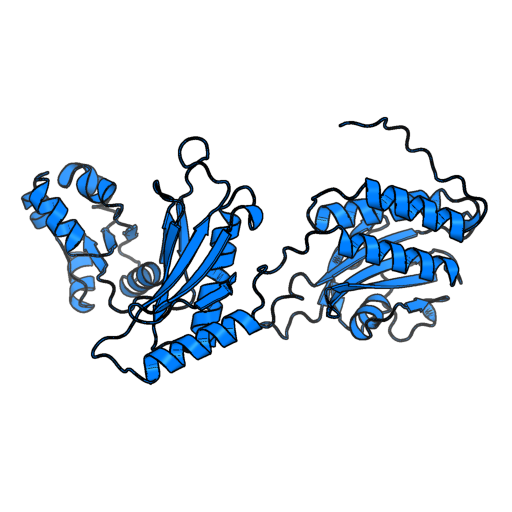 ? -3.285 -6.844 -20.406 1.00 85.12 97 VAL A N 1
ATOM 764 C CA . VAL A 1 97 ? -2.616 -7.971 -21.070 1.00 85.12 97 VAL A CA 1
ATOM 765 C C . VAL A 1 97 ? -2.716 -9.201 -20.178 1.00 85.12 97 VAL A C 1
ATOM 767 O O . VAL A 1 97 ? -2.313 -9.184 -19.014 1.00 85.12 97 VAL A O 1
ATOM 770 N N . ARG A 1 98 ? -3.284 -10.293 -20.696 1.00 84.31 98 ARG A N 1
ATOM 771 C CA . ARG A 1 98 ? -3.387 -11.553 -19.943 1.00 84.31 98 ARG A CA 1
ATOM 772 C C . ARG A 1 98 ? -2.014 -12.219 -19.845 1.00 84.31 98 ARG A C 1
ATOM 774 O O . ARG A 1 98 ? -1.244 -12.211 -20.799 1.00 84.31 98 ARG A O 1
ATOM 781 N N . ASN A 1 99 ? -1.724 -12.845 -18.708 1.00 82.19 99 ASN A N 1
ATOM 782 C CA . ASN A 1 99 ? -0.488 -13.599 -18.517 1.00 82.19 99 ASN A CA 1
ATOM 783 C C . ASN A 1 99 ? -0.365 -14.726 -19.562 1.00 82.19 99 ASN A C 1
ATOM 785 O O . ASN A 1 99 ? -1.288 -15.526 -19.723 1.00 82.19 99 ASN A O 1
ATOM 789 N N . GLY A 1 100 ? 0.775 -14.792 -20.252 1.00 81.56 100 GLY A N 1
ATOM 790 C CA . GLY A 1 100 ? 1.042 -15.728 -21.345 1.00 81.56 100 GLY A CA 1
ATOM 791 C C . GLY A 1 100 ? 0.389 -15.388 -22.689 1.00 81.56 100 GLY A C 1
ATOM 792 O O . GLY A 1 100 ? 0.436 -16.231 -23.578 1.00 81.56 100 GLY A O 1
ATOM 793 N N . ALA A 1 101 ? -0.242 -14.219 -22.838 1.00 82.69 101 ALA A N 1
ATOM 794 C CA . ALA A 1 101 ? -0.842 -13.774 -24.096 1.00 82.69 101 ALA A CA 1
ATOM 795 C C . ALA A 1 101 ? -0.005 -12.665 -24.753 1.00 82.69 101 ALA A C 1
ATOM 797 O O . ALA A 1 101 ? 0.447 -11.750 -24.061 1.00 82.69 101 ALA A O 1
ATOM 798 N N . GLY A 1 102 ? 0.180 -12.733 -26.075 1.00 86.62 102 GLY A N 1
ATOM 799 C CA . GLY A 1 102 ? 1.080 -11.833 -26.800 1.00 86.62 102 GLY A CA 1
ATOM 800 C C . GLY A 1 102 ? 2.537 -11.943 -26.336 1.00 86.62 102 GLY A C 1
ATOM 801 O O . GLY A 1 102 ? 2.889 -12.808 -25.525 1.00 86.62 102 GLY A O 1
ATOM 802 N N . VAL A 1 103 ? 3.390 -11.052 -26.833 1.00 89.88 103 VAL A N 1
ATOM 803 C CA . VAL A 1 103 ? 4.811 -11.016 -26.465 1.00 89.88 103 VAL A CA 1
ATOM 804 C C . VAL A 1 103 ? 4.955 -10.560 -25.009 1.00 89.88 103 VAL A C 1
ATOM 806 O O . VAL A 1 103 ? 5.502 -11.301 -24.193 1.00 89.88 103 VAL A O 1
ATOM 809 N N . CYS A 1 104 ? 4.326 -9.441 -24.633 1.00 90.56 104 CYS A N 1
ATOM 810 C CA . CYS A 1 104 ? 4.258 -8.938 -23.256 1.00 90.56 104 CYS A CA 1
ATOM 811 C C . CYS A 1 104 ? 3.862 -9.990 -22.203 1.00 90.56 104 CYS A C 1
ATOM 813 O O . CYS A 1 104 ? 4.564 -10.201 -21.208 1.00 90.56 104 CYS A O 1
ATOM 815 N N . GLY A 1 105 ? 2.737 -10.685 -22.405 1.00 88.69 105 GLY A N 1
ATOM 816 C CA . GLY A 1 105 ? 2.276 -11.704 -21.464 1.00 88.69 105 GLY A CA 1
ATOM 817 C C . GLY A 1 105 ? 3.187 -12.931 -21.437 1.00 88.69 105 GLY A C 1
ATOM 818 O O . GLY A 1 105 ? 3.359 -13.532 -20.374 1.00 88.69 105 GLY A O 1
ATOM 819 N N . THR A 1 106 ? 3.790 -13.299 -22.571 1.00 90.56 106 THR A N 1
ATOM 820 C CA . THR A 1 106 ? 4.753 -14.408 -22.654 1.00 90.56 106 THR A CA 1
ATOM 821 C C . THR A 1 106 ? 6.046 -14.084 -21.907 1.00 90.56 106 THR A C 1
ATOM 823 O O . THR A 1 106 ? 6.494 -14.899 -21.099 1.00 90.56 106 THR A O 1
ATOM 826 N N . THR A 1 107 ? 6.589 -12.878 -22.082 1.00 93.12 107 THR A N 1
ATOM 827 C CA . THR A 1 107 ? 7.750 -12.370 -21.335 1.00 93.12 107 THR A CA 1
ATOM 828 C C . THR A 1 107 ? 7.487 -12.367 -19.834 1.00 93.12 107 THR A C 1
ATOM 830 O O . THR A 1 107 ? 8.295 -12.882 -19.059 1.00 93.12 107 THR A O 1
ATOM 833 N N . PHE A 1 108 ? 6.317 -11.879 -19.406 1.00 91.31 108 PHE A N 1
ATOM 834 C CA . PHE A 1 108 ? 5.933 -11.886 -17.994 1.00 91.31 108 PHE A CA 1
ATOM 835 C C . PHE A 1 108 ? 5.849 -13.303 -17.409 1.00 91.31 108 PHE A C 1
ATOM 837 O O . PHE A 1 108 ? 6.312 -13.546 -16.293 1.00 91.31 108 PHE A O 1
ATOM 844 N N . LYS A 1 109 ? 5.292 -14.257 -18.169 1.00 89.88 109 LYS A N 1
ATOM 845 C CA . LYS A 1 109 ? 5.178 -15.662 -17.756 1.00 89.88 109 LYS A CA 1
ATOM 846 C C . LYS A 1 109 ? 6.541 -16.338 -17.629 1.00 89.88 109 LYS A C 1
ATOM 848 O O . LYS A 1 109 ? 6.779 -17.057 -16.660 1.00 89.88 109 LYS A O 1
ATOM 853 N N . ASN A 1 110 ? 7.403 -16.131 -18.620 1.00 91.50 110 ASN A N 1
ATOM 854 C CA . ASN A 1 110 ? 8.681 -16.825 -18.742 1.00 91.50 110 ASN A CA 1
ATOM 855 C C . ASN A 1 110 ? 9.801 -16.158 -17.938 1.00 91.50 110 ASN A C 1
ATOM 857 O O . ASN A 1 110 ? 10.821 -16.800 -17.701 1.00 91.50 110 ASN A O 1
ATOM 861 N N . GLN A 1 111 ? 9.609 -14.901 -17.516 1.00 92.25 111 GLN A N 1
ATOM 862 C CA . GLN A 1 111 ? 10.587 -14.100 -16.770 1.00 92.25 111 GLN A CA 1
ATOM 863 C C . GLN A 1 111 ? 11.922 -13.960 -17.510 1.00 92.25 111 GLN A C 1
ATOM 865 O O . GLN A 1 111 ? 12.986 -13.889 -16.900 1.00 92.25 111 GLN A O 1
ATOM 870 N N . LYS A 1 112 ? 11.853 -13.952 -18.841 1.00 94.81 112 LYS A N 1
ATOM 871 C CA . LYS A 1 112 ? 12.991 -13.820 -19.748 1.00 94.81 112 LYS A CA 1
ATOM 872 C C . LYS A 1 112 ? 12.632 -12.820 -20.827 1.00 94.81 112 LYS A C 1
ATOM 874 O O . LYS A 1 112 ? 11.508 -12.867 -21.324 1.00 94.81 112 LYS A O 1
ATOM 879 N N . SER A 1 113 ? 13.582 -11.957 -21.158 1.00 96.69 113 SER A N 1
ATOM 880 C CA . SER A 1 113 ? 13.448 -10.982 -22.233 1.00 96.69 113 SER A CA 1
ATOM 881 C C . SER A 1 113 ? 13.123 -11.675 -23.552 1.00 96.69 113 SER A C 1
ATOM 883 O O . SER A 1 113 ? 13.639 -12.760 -23.837 1.00 96.69 113 SER A O 1
ATOM 885 N N . THR A 1 114 ? 12.253 -11.053 -24.339 1.00 95.06 114 THR A N 1
ATOM 886 C CA . THR A 1 114 ? 11.814 -11.585 -25.630 1.00 95.06 114 THR A CA 1
ATOM 887 C C . THR A 1 114 ? 12.094 -10.547 -26.702 1.00 95.06 114 THR A C 1
ATOM 889 O O . THR 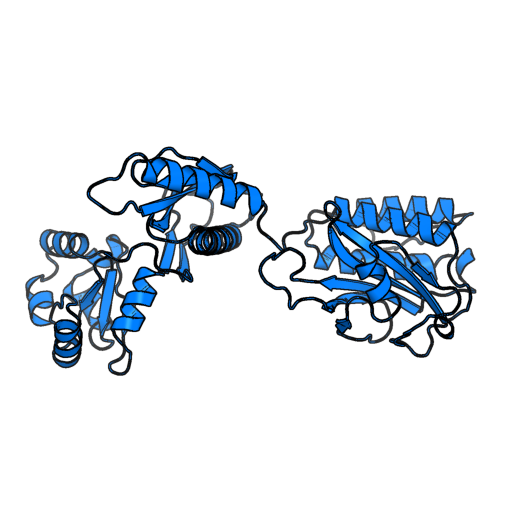A 1 114 ? 11.517 -9.464 -26.676 1.00 95.06 114 THR A O 1
ATOM 892 N N . LEU A 1 115 ? 12.979 -10.901 -27.633 1.00 95.94 115 LEU A N 1
ATOM 893 C CA . LEU A 1 115 ? 13.280 -10.135 -28.835 1.00 95.94 115 LEU A CA 1
ATOM 894 C C . LEU A 1 115 ? 12.499 -10.742 -30.005 1.00 95.94 115 LEU A C 1
ATOM 896 O O . LEU A 1 115 ? 12.686 -11.920 -30.322 1.00 95.94 115 LEU A O 1
ATOM 900 N N . VAL A 1 116 ? 11.615 -9.959 -30.621 1.00 94.06 116 VAL A N 1
ATOM 901 C CA . VAL A 1 116 ? 10.732 -10.403 -31.705 1.00 94.06 116 VAL A CA 1
ATOM 902 C C . VAL A 1 116 ? 11.014 -9.584 -32.965 1.00 94.06 116 VAL A C 1
ATOM 904 O O . VAL A 1 116 ? 10.548 -8.452 -33.073 1.00 94.06 116 VAL A O 1
ATOM 907 N N . PRO A 1 117 ? 11.733 -10.154 -33.949 1.00 93.06 117 PRO A N 1
ATOM 908 C CA . PRO A 1 117 ? 12.037 -9.458 -35.199 1.00 93.06 117 PRO A CA 1
ATOM 909 C C . PRO A 1 117 ? 10.821 -9.183 -36.095 1.00 93.06 117 PRO A C 1
ATOM 911 O O . PRO A 1 117 ? 10.852 -8.263 -36.906 1.00 93.06 117 PRO A O 1
ATOM 914 N N . ASP A 1 118 ? 9.771 -9.999 -35.962 1.00 92.69 118 ASP A N 1
ATOM 915 C CA . ASP A 1 118 ? 8.517 -9.894 -36.711 1.00 92.69 118 ASP A CA 1
ATOM 916 C C . ASP A 1 118 ? 7.345 -10.335 -35.820 1.00 92.69 118 ASP A C 1
ATOM 918 O O . ASP A 1 118 ? 7.167 -11.531 -35.549 1.00 92.69 118 ASP A O 1
ATOM 922 N N . VAL A 1 119 ? 6.545 -9.375 -35.353 1.00 87.62 119 VAL A N 1
ATOM 923 C CA . VAL A 1 119 ? 5.421 -9.633 -34.437 1.00 87.62 119 VAL A CA 1
ATOM 924 C C . VAL A 1 119 ? 4.323 -10.482 -35.076 1.00 87.62 119 VAL A C 1
ATOM 926 O O . VAL A 1 119 ? 3.660 -11.260 -34.388 1.00 87.62 119 VAL A O 1
ATOM 929 N N . HIS A 1 120 ? 4.161 -10.431 -36.403 1.00 86.00 120 HIS A N 1
ATOM 930 C CA . HIS A 1 120 ? 3.154 -11.223 -37.111 1.00 86.00 120 HIS A CA 1
ATOM 931 C C . HIS A 1 120 ? 3.503 -12.711 -37.167 1.00 86.00 120 HIS A C 1
ATOM 933 O O . HIS A 1 120 ? 2.611 -13.547 -37.329 1.00 86.00 120 HIS A O 1
ATOM 939 N N . LYS A 1 121 ? 4.784 -13.059 -37.000 1.00 87.38 121 LYS A N 1
ATOM 940 C CA . LYS A 1 121 ? 5.244 -14.450 -36.891 1.00 87.38 121 LYS A CA 1
ATOM 941 C C . LYS A 1 121 ? 5.174 -14.990 -35.461 1.00 87.38 121 LYS A C 1
ATOM 943 O O . LYS A 1 121 ? 5.361 -16.193 -35.264 1.00 87.38 121 LYS A O 1
ATOM 948 N N . PHE A 1 122 ? 4.900 -14.146 -34.465 1.00 84.12 122 PHE A N 1
ATOM 949 C CA . PHE A 1 122 ? 4.860 -14.567 -33.070 1.00 84.12 122 PHE A CA 1
ATOM 950 C C . PHE A 1 122 ? 3.547 -15.307 -32.730 1.00 84.12 122 PHE A C 1
ATOM 952 O O . PHE A 1 122 ? 2.453 -14.776 -32.951 1.00 84.12 122 PHE A O 1
ATOM 959 N N . PRO A 1 123 ? 3.601 -16.527 -32.157 1.00 75.56 123 PRO A N 1
ATOM 960 C CA . PRO A 1 123 ? 2.399 -17.277 -31.798 1.00 75.56 123 PRO A CA 1
ATOM 961 C C . PRO A 1 123 ? 1.548 -16.551 -30.747 1.00 75.56 123 PRO A C 1
ATOM 963 O O . PRO A 1 123 ? 2.012 -16.255 -29.649 1.00 75.56 123 PRO A O 1
ATOM 966 N N . GLY A 1 124 ? 0.270 -16.312 -31.054 1.00 67.75 124 GLY A N 1
ATOM 967 C CA . GLY A 1 124 ? -0.651 -15.650 -30.124 1.00 67.75 124 GLY A CA 1
ATOM 968 C C . GLY A 1 124 ? -0.482 -14.129 -30.038 1.00 67.75 124 GLY A C 1
ATOM 969 O O . GLY A 1 124 ? -0.827 -13.550 -29.006 1.00 67.75 124 GLY A O 1
ATOM 970 N N . HIS A 1 125 ? 0.044 -13.501 -31.097 1.00 64.81 125 HIS A N 1
ATOM 971 C CA . HIS A 1 125 ? 0.171 -12.049 -31.222 1.00 64.81 125 HIS A CA 1
ATOM 972 C C . HIS A 1 125 ? -1.166 -11.321 -30.978 1.00 64.81 125 HIS A C 1
ATOM 974 O O . HIS A 1 125 ? -2.203 -11.670 -31.547 1.00 64.81 125 HIS A O 1
ATOM 980 N N . ILE A 1 126 ? -1.120 -10.296 -30.125 1.00 63.34 126 ILE A N 1
ATOM 981 C CA . ILE A 1 126 ? -2.201 -9.339 -29.882 1.00 63.34 126 ILE A CA 1
ATOM 982 C C . ILE A 1 126 ? -1.646 -7.985 -30.315 1.00 63.34 126 ILE A C 1
ATOM 984 O O . ILE A 1 126 ? -0.846 -7.407 -29.590 1.00 63.34 126 ILE A O 1
ATOM 988 N N . ALA A 1 127 ? -2.047 -7.498 -31.489 1.00 56.59 127 ALA A N 1
ATOM 989 C CA . ALA A 1 127 ? -1.588 -6.201 -31.975 1.00 56.59 127 ALA A CA 1
ATOM 990 C C . ALA A 1 127 ? -2.194 -5.074 -31.121 1.00 56.59 127 ALA A C 1
ATOM 992 O O . ALA A 1 127 ? -3.415 -4.896 -31.110 1.00 56.59 127 ALA A O 1
ATOM 993 N N . CYS A 1 128 ? -1.353 -4.322 -30.407 1.00 56.78 128 CYS A N 1
ATOM 994 C CA . CYS A 1 128 ? -1.757 -3.110 -29.687 1.00 56.78 128 CYS A CA 1
ATOM 995 C C . CYS A 1 128 ? -1.722 -1.866 -30.592 1.00 56.78 128 CYS A C 1
ATOM 997 O O . CYS A 1 128 ? -2.607 -1.019 -30.480 1.00 56.78 128 CYS A O 1
ATOM 999 N N . ASP A 1 129 ? -0.759 -1.790 -31.517 1.00 65.25 129 ASP A N 1
ATOM 1000 C CA . ASP A 1 129 ? -0.662 -0.786 -32.582 1.00 65.25 129 ASP A CA 1
ATOM 1001 C C . ASP A 1 129 ? -0.472 -1.498 -33.931 1.00 65.25 129 ASP A C 1
ATOM 1003 O O . ASP A 1 129 ? 0.350 -2.400 -34.066 1.00 65.25 129 ASP A O 1
ATOM 1007 N N . ALA A 1 130 ? -1.251 -1.109 -34.942 1.00 68.44 130 ALA A N 1
ATOM 1008 C CA . ALA A 1 130 ? -1.217 -1.742 -36.261 1.00 68.44 130 ALA A CA 1
ATOM 1009 C C . ALA A 1 130 ? 0.052 -1.397 -37.060 1.00 68.44 130 ALA A C 1
ATOM 1011 O O . ALA A 1 130 ? 0.305 -2.031 -38.081 1.00 68.44 130 ALA A O 1
ATOM 1012 N N . SER A 1 131 ? 0.815 -0.385 -36.628 1.00 78.31 131 SER A N 1
ATOM 1013 C CA . SER A 1 131 ? 2.091 -0.018 -37.250 1.00 78.31 131 SER A CA 1
ATOM 1014 C C . SER A 1 131 ? 3.318 -0.721 -36.671 1.00 78.31 131 SER A C 1
ATOM 1016 O O . SER A 1 131 ? 4.376 -0.595 -37.275 1.00 78.31 131 SER A O 1
ATOM 1018 N N . SER A 1 132 ? 3.212 -1.440 -35.550 1.00 84.69 132 SER A N 1
ATOM 1019 C CA . SER A 1 132 ? 4.355 -2.144 -34.950 1.00 84.69 132 SER A CA 1
ATOM 1020 C C . SER A 1 132 ? 4.673 -3.425 -35.730 1.00 84.69 132 SER A C 1
ATOM 1022 O O . SER A 1 132 ? 3.788 -4.256 -35.940 1.00 84.69 132 SER A O 1
ATOM 1024 N N . LEU A 1 133 ? 5.929 -3.584 -36.156 1.00 90.56 133 LEU A N 1
ATOM 1025 C CA . LEU A 1 133 ? 6.416 -4.744 -36.914 1.00 90.56 133 LEU A CA 1
ATOM 1026 C C . LEU A 1 133 ? 7.422 -5.591 -36.126 1.00 90.56 133 LEU A C 1
ATOM 1028 O O . LEU A 1 133 ? 7.484 -6.800 -36.341 1.00 90.56 133 LEU A O 1
ATOM 1032 N N . SER A 1 134 ? 8.163 -4.997 -35.191 1.00 93.44 134 SER A N 1
ATOM 1033 C CA . SER A 1 134 ? 9.048 -5.706 -34.260 1.00 93.44 134 SER A CA 1
ATOM 1034 C C . SER A 1 134 ? 8.856 -5.200 -32.829 1.00 93.44 134 SER A C 1
ATOM 1036 O O . SER A 1 134 ? 8.455 -4.054 -32.621 1.00 93.44 134 SER A O 1
ATOM 1038 N N . GLU A 1 135 ? 9.123 -6.065 -31.848 1.00 94.00 135 GLU A N 1
ATOM 1039 C CA . GLU A 1 135 ? 8.869 -5.808 -30.422 1.00 94.00 135 GLU A CA 1
ATOM 1040 C C . GLU A 1 135 ? 10.037 -6.346 -29.579 1.00 94.00 135 GLU A C 1
ATOM 1042 O O . GLU A 1 135 ? 10.577 -7.429 -29.842 1.00 94.00 135 GLU A O 1
ATOM 1047 N N . LEU A 1 136 ? 10.436 -5.599 -28.550 1.00 96.06 136 LEU A N 1
ATOM 1048 C CA . LEU A 1 136 ? 11.417 -6.017 -27.554 1.00 96.06 136 LEU A CA 1
ATOM 1049 C C . LEU A 1 136 ? 10.854 -5.788 -26.155 1.00 96.06 136 LEU A C 1
ATOM 1051 O O . LEU A 1 136 ? 10.661 -4.658 -25.716 1.00 96.06 136 LEU A O 1
ATOM 1055 N N . VAL A 1 137 ? 10.651 -6.881 -25.422 1.00 96.50 137 VAL A N 1
ATOM 1056 C CA . VAL A 1 137 ? 10.047 -6.839 -24.089 1.00 96.50 137 VAL A CA 1
ATOM 1057 C C . VAL A 1 137 ? 11.021 -7.352 -23.042 1.00 96.50 137 VAL A C 1
ATOM 1059 O O . VAL A 1 137 ? 11.515 -8.477 -23.141 1.00 96.50 137 VAL A O 1
ATOM 1062 N N . ILE A 1 138 ? 11.221 -6.565 -21.986 1.00 97.81 138 ILE A N 1
ATOM 1063 C CA . ILE A 1 138 ? 12.088 -6.875 -20.847 1.00 97.81 138 ILE A CA 1
ATOM 1064 C C . ILE A 1 138 ? 11.236 -7.112 -19.589 1.00 97.81 138 ILE A C 1
ATOM 1066 O O . ILE A 1 138 ? 10.403 -6.271 -19.238 1.00 97.81 138 ILE A O 1
ATOM 1070 N N . PRO A 1 139 ? 11.409 -8.225 -18.854 1.00 95.81 139 PRO A N 1
ATOM 1071 C CA . PRO A 1 139 ? 10.684 -8.452 -17.613 1.00 95.81 139 PRO A CA 1
ATOM 1072 C C . PRO A 1 139 ? 11.197 -7.539 -16.493 1.00 95.81 139 PRO A C 1
ATOM 1074 O O . PRO A 1 139 ? 12.397 -7.406 -16.265 1.00 95.81 139 PRO A O 1
ATOM 1077 N N . VAL A 1 140 ? 10.276 -6.967 -15.719 1.00 94.19 140 VAL A N 1
ATOM 1078 C CA . VAL A 1 140 ? 10.606 -6.223 -14.499 1.00 94.19 140 VAL A CA 1
ATOM 1079 C C . VAL A 1 140 ? 10.513 -7.184 -13.317 1.00 94.19 140 VAL A C 1
ATOM 1081 O O . VAL A 1 140 ? 9.420 -7.612 -12.925 1.00 94.19 140 VAL A O 1
ATOM 1084 N N . LEU A 1 141 ? 11.669 -7.539 -12.756 1.00 89.62 141 LEU A N 1
ATOM 1085 C CA . LEU A 1 141 ? 11.795 -8.519 -11.678 1.00 89.62 141 LEU A CA 1
ATOM 1086 C C . LEU A 1 141 ? 12.224 -7.849 -10.370 1.00 89.62 141 LEU A C 1
ATOM 1088 O O . LEU A 1 141 ? 13.202 -7.110 -10.336 1.00 89.62 141 LEU A O 1
ATOM 1092 N N . ILE A 1 142 ? 11.550 -8.176 -9.268 1.00 83.25 142 ILE A N 1
ATOM 1093 C CA . ILE A 1 142 ? 11.963 -7.792 -7.911 1.00 83.25 142 ILE A CA 1
ATOM 1094 C C . ILE A 1 142 ? 12.192 -9.059 -7.105 1.00 83.25 142 ILE A C 1
ATOM 1096 O O . ILE A 1 142 ? 11.271 -9.855 -6.935 1.00 83.25 142 ILE A O 1
ATOM 1100 N N . HIS A 1 143 ? 13.406 -9.249 -6.584 1.00 77.38 143 HIS A N 1
ATOM 1101 C CA . HIS A 1 143 ? 13.774 -10.449 -5.816 1.00 77.38 143 HIS A CA 1
ATOM 1102 C C . HIS A 1 143 ? 13.395 -11.763 -6.535 1.00 77.38 143 HIS A C 1
ATOM 1104 O O . HIS A 1 143 ? 12.916 -12.707 -5.911 1.00 77.38 143 HIS A O 1
ATOM 1110 N N . GLY A 1 144 ? 13.548 -11.801 -7.864 1.00 77.50 144 GLY A N 1
ATOM 1111 C CA . GLY A 1 144 ? 13.185 -12.956 -8.694 1.00 77.50 144 GLY A CA 1
ATOM 1112 C C . GLY A 1 144 ? 11.679 -13.158 -8.916 1.00 77.50 144 GLY A C 1
ATOM 1113 O O . GLY A 1 144 ? 11.294 -14.155 -9.514 1.00 77.50 144 GLY A O 1
ATOM 1114 N N . LYS A 1 145 ? 10.814 -12.241 -8.459 1.00 82.00 145 LYS A N 1
ATOM 1115 C CA . LYS A 1 145 ? 9.373 -12.255 -8.750 1.00 82.00 145 LYS A CA 1
ATOM 1116 C C . LYS A 1 145 ? 9.044 -11.251 -9.865 1.00 82.00 145 LYS A C 1
ATOM 1118 O O . LYS A 1 145 ? 9.434 -10.086 -9.744 1.00 82.00 145 LYS A O 1
ATOM 1123 N N . PRO A 1 146 ? 8.304 -11.646 -10.914 1.00 85.88 146 PRO A N 1
ATOM 1124 C CA . PRO A 1 146 ? 7.897 -10.731 -11.969 1.00 85.88 146 PRO A CA 1
ATOM 1125 C C . PRO A 1 146 ? 6.765 -9.831 -11.480 1.00 85.88 146 PRO A C 1
ATOM 1127 O O . PRO A 1 146 ? 5.736 -10.300 -10.992 1.00 85.88 146 PRO A O 1
ATOM 1130 N N . ILE A 1 147 ? 6.952 -8.524 -11.623 1.00 88.56 147 ILE A N 1
ATOM 1131 C CA . ILE A 1 147 ? 5.962 -7.509 -11.233 1.00 88.56 147 ILE A CA 1
ATOM 1132 C C . ILE A 1 147 ? 5.409 -6.725 -12.424 1.00 88.56 147 ILE A C 1
ATOM 1134 O O . ILE A 1 147 ? 4.404 -6.028 -12.295 1.00 88.56 147 ILE A O 1
ATOM 1138 N N . GLY A 1 148 ? 6.037 -6.866 -13.587 1.00 92.75 148 GLY A N 1
ATOM 1139 C CA . GLY A 1 148 ? 5.618 -6.253 -14.832 1.00 92.75 148 GLY A CA 1
ATOM 1140 C C . GLY A 1 148 ? 6.594 -6.557 -15.954 1.00 92.75 148 GLY A C 1
ATOM 1141 O O . GLY A 1 148 ? 7.466 -7.416 -15.819 1.00 92.75 148 GLY A O 1
ATOM 1142 N N . VAL A 1 149 ? 6.441 -5.827 -17.044 1.00 95.50 149 VAL A N 1
ATOM 1143 C CA . VAL A 1 149 ? 7.326 -5.803 -18.201 1.00 95.50 149 VAL A CA 1
ATOM 1144 C C . VAL A 1 149 ? 7.500 -4.356 -18.657 1.00 95.50 149 VAL A C 1
ATOM 1146 O O . VAL A 1 149 ? 6.597 -3.531 -18.487 1.00 95.50 149 VAL A O 1
ATOM 1149 N N . PHE A 1 150 ? 8.672 -4.059 -19.198 1.00 97.56 150 PHE A N 1
ATOM 1150 C CA . PHE A 1 150 ? 8.910 -2.896 -20.034 1.00 97.56 150 PHE A CA 1
ATOM 1151 C C . PHE A 1 150 ? 8.852 -3.358 -21.487 1.00 97.56 150 PHE A C 1
ATOM 1153 O O . PHE A 1 150 ? 9.479 -4.357 -21.835 1.00 97.56 150 PHE A O 1
ATOM 1160 N N . ASP A 1 151 ? 8.060 -2.671 -22.287 1.00 96.00 151 ASP A N 1
ATOM 1161 C CA . ASP A 1 151 ? 7.711 -3.040 -23.648 1.00 96.00 151 ASP A CA 1
ATOM 1162 C C . ASP A 1 151 ? 8.090 -1.908 -24.609 1.00 96.00 151 ASP A C 1
ATOM 1164 O O . ASP A 1 151 ? 8.040 -0.724 -24.251 1.00 96.00 151 ASP A O 1
ATOM 1168 N N . MET A 1 152 ? 8.540 -2.295 -25.797 1.00 94.94 152 MET A N 1
ATOM 1169 C CA . MET A 1 152 ? 9.056 -1.423 -26.835 1.00 94.94 152 MET A CA 1
ATOM 1170 C C . MET A 1 152 ? 8.700 -1.953 -28.216 1.00 94.94 152 MET A C 1
ATOM 1172 O O . MET A 1 152 ? 9.114 -3.050 -28.586 1.00 94.94 152 MET A O 1
ATOM 1176 N N . ASP A 1 153 ? 8.059 -1.100 -29.009 1.00 94.00 153 ASP A N 1
ATOM 1177 C CA . ASP A 1 153 ? 7.700 -1.382 -30.393 1.00 94.00 153 ASP A CA 1
ATOM 1178 C C . ASP A 1 153 ? 8.542 -0.565 -31.377 1.00 94.00 153 ASP A C 1
ATOM 1180 O O . ASP A 1 153 ? 8.937 0.579 -31.107 1.00 94.00 153 ASP A O 1
ATOM 1184 N N . CYS A 1 154 ? 8.759 -1.139 -32.559 1.00 93.44 154 CYS A N 1
ATOM 1185 C CA . CYS A 1 154 ? 9.316 -0.453 -33.715 1.00 93.44 154 CYS A CA 1
ATOM 1186 C C . CYS A 1 154 ? 8.432 -0.665 -34.949 1.00 93.44 154 CYS A C 1
ATOM 1188 O O . CYS A 1 154 ? 7.882 -1.749 -35.169 1.00 93.44 154 CYS A O 1
ATOM 1190 N N . SER A 1 155 ? 8.326 0.368 -35.790 1.00 91.31 155 SER A N 1
ATOM 1191 C CA . SER A 1 155 ? 7.546 0.313 -37.032 1.00 91.31 155 SER A CA 1
ATOM 1192 C C . SER A 1 155 ? 8.221 -0.452 -38.170 1.00 91.31 155 SER A C 1
ATOM 1194 O O . SER A 1 155 ? 7.654 -0.552 -39.251 1.00 91.31 155 SER A O 1
ATOM 1196 N N . GLU A 1 156 ? 9.425 -0.969 -37.940 1.00 93.88 156 GLU A N 1
ATOM 1197 C CA . GLU A 1 156 ? 10.234 -1.694 -38.916 1.00 93.88 156 GLU A CA 1
ATOM 1198 C C . GLU A 1 156 ? 10.493 -3.124 -38.432 1.00 93.88 156 GLU A C 1
ATOM 1200 O O . GLU A 1 156 ? 10.496 -3.399 -37.227 1.00 93.88 156 GLU A O 1
ATOM 1205 N N . LEU A 1 157 ? 10.708 -4.044 -39.373 1.00 94.00 157 LEU A N 1
ATOM 1206 C CA . LEU A 1 157 ? 11.178 -5.397 -39.061 1.00 94.00 157 LEU A CA 1
ATOM 1207 C C . LEU A 1 157 ? 12.603 -5.345 -38.510 1.00 94.00 157 LEU A C 1
ATOM 1209 O O . LEU A 1 157 ? 13.359 -4.435 -38.845 1.00 94.00 157 LEU A O 1
ATOM 1213 N N . ASP A 1 158 ? 12.960 -6.321 -37.671 1.00 93.88 158 ASP A N 1
ATOM 1214 C CA . ASP A 1 158 ? 14.305 -6.423 -37.084 1.00 93.88 158 ASP A CA 1
ATOM 1215 C C . ASP A 1 158 ? 14.759 -5.109 -36.401 1.00 93.88 158 ASP A C 1
ATOM 1217 O O . ASP A 1 158 ? 15.943 -4.779 -36.343 1.00 93.88 158 ASP A O 1
ATOM 1221 N N . GLY A 1 159 ? 13.805 -4.337 -35.868 1.00 92.62 159 GLY A N 1
ATOM 1222 C CA . GLY A 1 159 ? 14.036 -2.993 -35.339 1.00 92.62 159 GLY A CA 1
ATOM 1223 C C . GLY A 1 159 ? 14.841 -2.952 -34.041 1.00 92.62 159 GLY A C 1
ATOM 1224 O O . GLY A 1 159 ? 15.193 -1.866 -33.577 1.00 92.62 159 GLY A O 1
ATOM 1225 N N . PHE A 1 160 ? 15.140 -4.111 -33.453 1.00 95.50 160 PHE A N 1
ATOM 1226 C CA . PHE A 1 160 ? 15.941 -4.279 -32.246 1.00 95.50 160 PHE A CA 1
ATOM 1227 C C . PHE A 1 160 ? 16.955 -5.410 -32.438 1.00 95.50 160 PHE A C 1
ATOM 1229 O O . PHE A 1 160 ? 16.654 -6.422 -33.071 1.00 95.50 160 PHE A O 1
ATOM 1236 N N . ASP A 1 161 ? 18.141 -5.257 -31.855 1.00 94.62 161 ASP A N 1
ATOM 1237 C CA . ASP A 1 161 ? 19.200 -6.267 -31.882 1.00 94.62 161 ASP A CA 1
ATOM 1238 C C . ASP A 1 161 ? 19.704 -6.639 -30.477 1.00 94.62 161 ASP A C 1
ATOM 1240 O O . ASP A 1 161 ? 19.126 -6.280 -29.449 1.00 94.62 161 ASP A O 1
ATOM 1244 N N . GLN A 1 162 ? 20.793 -7.407 -30.440 1.00 95.12 162 GLN A N 1
ATOM 1245 C CA . GLN A 1 162 ? 21.401 -7.878 -29.201 1.00 95.12 162 GLN A CA 1
ATOM 1246 C C . GLN A 1 162 ? 21.995 -6.739 -28.353 1.00 95.12 162 GLN A C 1
ATOM 1248 O O . GLN A 1 162 ? 21.926 -6.807 -27.127 1.00 95.12 162 GLN A O 1
ATOM 1253 N N . ASP A 1 163 ? 22.536 -5.686 -28.977 1.00 94.62 163 ASP A N 1
ATOM 1254 C CA . ASP A 1 163 ? 23.059 -4.528 -28.243 1.00 94.62 163 ASP A CA 1
ATOM 1255 C C . ASP A 1 163 ? 21.906 -3.736 -27.600 1.00 94.62 163 ASP A C 1
ATOM 1257 O O . ASP A 1 163 ? 22.040 -3.264 -26.468 1.00 94.62 163 ASP A O 1
ATOM 1261 N N . ASP A 1 164 ? 20.761 -3.623 -28.292 1.00 95.50 164 ASP A N 1
ATOM 1262 C CA . ASP A 1 164 ? 19.549 -3.017 -27.729 1.00 95.50 164 ASP A CA 1
ATOM 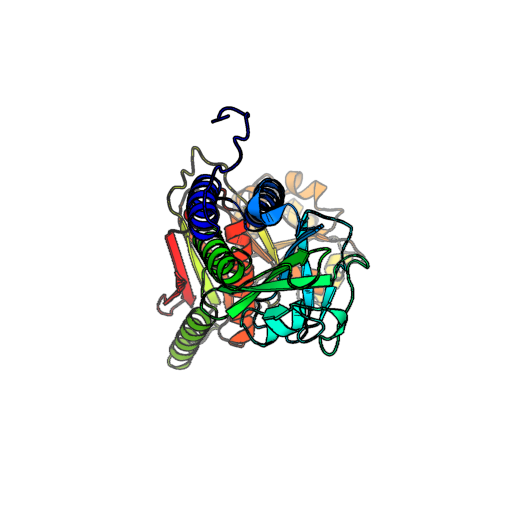1263 C C . ASP A 1 164 ? 19.015 -3.831 -26.538 1.00 95.50 164 ASP A C 1
ATOM 1265 O O . ASP A 1 164 ? 18.685 -3.257 -25.498 1.00 95.50 164 ASP A O 1
ATOM 1269 N N . LEU A 1 165 ? 18.976 -5.164 -26.659 1.00 96.12 165 LEU A N 1
ATOM 1270 C CA . LEU A 1 165 ? 18.568 -6.072 -25.582 1.00 96.12 165 LEU A CA 1
ATOM 1271 C C . LEU A 1 165 ? 19.443 -5.897 -24.331 1.00 96.12 165 LEU A C 1
ATOM 1273 O O . LEU A 1 165 ? 18.915 -5.623 -23.254 1.00 96.12 165 LEU A O 1
ATOM 1277 N N . GLU A 1 166 ? 20.766 -6.000 -24.470 1.00 96.12 166 GLU A N 1
ATOM 1278 C CA . GLU A 1 166 ? 21.708 -5.863 -23.348 1.00 96.12 166 GLU A CA 1
ATOM 1279 C C . GLU A 1 166 ? 21.624 -4.477 -22.693 1.00 96.12 166 GLU A C 1
ATOM 1281 O O . GLU A 1 166 ? 21.636 -4.346 -21.463 1.00 96.12 166 GLU A O 1
ATOM 1286 N N . GLY A 1 167 ? 21.506 -3.429 -23.513 1.00 95.75 167 GLY A N 1
ATOM 1287 C CA . GLY A 1 167 ? 21.347 -2.059 -23.044 1.00 95.75 167 GLY A CA 1
ATOM 1288 C C . GLY A 1 167 ? 20.069 -1.867 -22.229 1.00 95.75 167 GLY A C 1
ATOM 1289 O O . GLY A 1 167 ? 20.113 -1.333 -21.119 1.00 95.75 167 GLY A O 1
ATOM 1290 N N . LEU A 1 168 ? 18.931 -2.331 -22.746 1.00 96.44 168 LEU A N 1
ATOM 1291 C CA . LEU A 1 168 ? 17.626 -2.173 -22.103 1.00 96.44 168 LEU A CA 1
ATOM 1292 C C . LEU A 1 168 ? 17.477 -3.026 -20.841 1.00 96.44 168 LEU A C 1
ATOM 1294 O O . LEU A 1 168 ? 16.920 -2.536 -19.856 1.00 96.44 168 LEU A O 1
ATOM 1298 N N . GLU A 1 169 ? 18.017 -4.248 -20.815 1.00 96.88 169 GLU A N 1
ATOM 1299 C CA . GLU A 1 169 ? 18.071 -5.066 -19.596 1.00 96.88 169 GLU A CA 1
ATOM 1300 C C . GLU A 1 169 ? 18.794 -4.329 -18.465 1.00 96.88 169 GLU A C 1
ATOM 1302 O O . GLU A 1 169 ? 18.284 -4.248 -17.342 1.00 96.88 169 GLU A O 1
ATOM 1307 N N . ARG A 1 170 ? 19.935 -3.702 -18.775 1.00 96.44 170 ARG A N 1
ATOM 1308 C CA . ARG A 1 170 ? 20.679 -2.894 -17.805 1.00 96.44 170 ARG A CA 1
ATOM 1309 C C . ARG A 1 170 ? 19.885 -1.676 -17.330 1.00 96.44 170 ARG A C 1
ATOM 1311 O O . ARG A 1 170 ? 19.900 -1.371 -16.137 1.00 96.44 170 ARG A O 1
ATOM 1318 N N . LEU A 1 171 ? 19.190 -0.974 -18.226 1.00 96.25 171 LEU A N 1
ATOM 1319 C CA . LEU A 1 171 ? 18.353 0.166 -17.836 1.00 96.25 171 LEU A CA 1
ATOM 1320 C C . LEU A 1 171 ? 17.218 -0.270 -16.903 1.00 96.25 171 LEU A C 1
ATOM 1322 O O . LEU A 1 171 ? 16.994 0.364 -15.871 1.00 96.25 171 LEU A O 1
ATOM 1326 N N . VAL A 1 172 ? 16.531 -1.374 -17.214 1.00 96.00 172 VAL A N 1
ATOM 1327 C CA . VAL A 1 172 ? 15.482 -1.928 -16.343 1.00 96.00 172 VAL A CA 1
ATOM 1328 C C . VAL A 1 172 ? 16.055 -2.332 -14.982 1.00 96.00 172 VAL A C 1
ATOM 1330 O O . VAL A 1 172 ? 15.415 -2.089 -13.959 1.00 96.00 172 VAL A O 1
ATOM 1333 N N . GLU A 1 173 ? 17.274 -2.870 -14.927 1.00 93.31 173 GLU A N 1
ATOM 1334 C CA . GLU A 1 173 ? 17.949 -3.172 -13.662 1.00 93.31 173 GLU A CA 1
ATOM 1335 C C . GLU A 1 173 ? 18.205 -1.906 -12.822 1.00 93.31 173 GLU A C 1
ATOM 1337 O O . GLU A 1 173 ? 17.918 -1.893 -11.621 1.00 93.31 173 GLU A O 1
ATOM 1342 N N . ILE A 1 174 ? 18.696 -0.827 -13.444 1.00 92.25 174 ILE A N 1
ATOM 1343 C CA . ILE A 1 174 ? 18.879 0.482 -12.792 1.00 92.25 174 ILE A CA 1
ATOM 1344 C C . ILE A 1 174 ? 17.540 0.995 -12.263 1.00 92.25 174 ILE A C 1
ATOM 1346 O O . ILE A 1 174 ? 17.431 1.379 -11.100 1.00 92.25 174 ILE A O 1
ATOM 1350 N N . PHE A 1 175 ? 16.497 0.945 -13.086 1.00 92.69 175 PHE A N 1
ATOM 1351 C CA . PHE A 1 175 ? 15.149 1.329 -12.694 1.00 92.69 175 PHE A CA 1
ATOM 1352 C C . PHE A 1 175 ? 14.639 0.541 -11.488 1.00 92.69 175 PHE A C 1
ATOM 1354 O O . PHE A 1 175 ? 14.105 1.140 -10.554 1.00 92.69 175 PHE A O 1
ATOM 1361 N N . VAL A 1 176 ? 14.838 -0.778 -11.459 1.00 90.44 176 VAL A N 1
ATOM 1362 C CA . VAL A 1 176 ? 14.452 -1.612 -10.315 1.00 90.44 176 VAL A CA 1
ATOM 1363 C C . VAL A 1 176 ? 15.221 -1.223 -9.056 1.00 90.44 176 VAL A C 1
ATOM 1365 O O . VAL A 1 176 ? 14.606 -1.129 -7.993 1.00 90.44 176 VAL A O 1
ATOM 1368 N N . LYS A 1 177 ? 16.529 -0.962 -9.153 1.00 87.69 177 LYS A N 1
ATOM 1369 C CA . LYS A 1 177 ? 17.366 -0.565 -8.008 1.00 87.69 177 LYS A CA 1
ATOM 1370 C C . LYS A 1 177 ? 17.015 0.820 -7.465 1.00 87.69 177 LYS A C 1
ATOM 1372 O O . LYS A 1 177 ? 17.032 1.012 -6.252 1.00 87.69 177 LYS A O 1
ATOM 1377 N N . SER A 1 178 ? 16.678 1.757 -8.346 1.00 85.69 178 SER A N 1
ATOM 1378 C CA . SER A 1 178 ? 16.442 3.166 -8.008 1.00 85.69 178 SER A CA 1
ATOM 1379 C C . SER A 1 178 ? 14.976 3.502 -7.715 1.00 85.69 178 SER A C 1
ATOM 1381 O O . SER A 1 178 ? 14.640 4.663 -7.493 1.00 85.69 178 SER A O 1
ATOM 1383 N N . THR A 1 179 ? 14.082 2.510 -7.721 1.00 84.38 179 THR A N 1
ATOM 1384 C CA . THR A 1 179 ? 12.644 2.713 -7.504 1.00 84.38 179 THR A CA 1
ATOM 1385 C C . THR A 1 179 ? 12.190 2.178 -6.152 1.00 84.38 179 THR A C 1
ATOM 1387 O O . THR A 1 179 ? 12.463 1.035 -5.786 1.00 84.38 179 THR A O 1
ATOM 1390 N N . GLU A 1 180 ? 11.412 2.978 -5.417 1.00 76.38 180 GLU A N 1
ATOM 1391 C CA . GLU A 1 180 ? 10.683 2.481 -4.251 1.00 76.38 180 GLU A CA 1
ATOM 1392 C C . GLU A 1 180 ? 9.443 1.687 -4.690 1.00 76.38 180 GLU A C 1
ATOM 1394 O O . GLU A 1 180 ? 8.418 2.230 -5.114 1.00 76.38 180 GLU A O 1
ATOM 1399 N N . TRP A 1 181 ? 9.526 0.368 -4.546 1.00 71.56 181 TRP A N 1
ATOM 1400 C CA . TRP A 1 181 ? 8.466 -0.581 -4.884 1.00 71.56 181 TRP A CA 1
ATOM 1401 C C . TRP A 1 181 ? 7.459 -0.760 -3.743 1.00 71.56 181 TRP A C 1
ATOM 1403 O O . TRP A 1 181 ? 7.221 -1.863 -3.257 1.00 71.56 181 TRP A O 1
ATOM 1413 N N . ASP A 1 182 ? 6.876 0.346 -3.291 1.00 55.00 182 ASP A N 1
ATOM 1414 C CA . ASP A 1 182 ? 5.957 0.406 -2.147 1.00 55.00 182 ASP A CA 1
ATOM 1415 C C . ASP A 1 182 ? 4.509 0.110 -2.606 1.00 55.00 182 ASP A C 1
ATOM 1417 O O . ASP A 1 182 ? 3.610 0.942 -2.485 1.00 55.00 182 ASP A O 1
ATOM 1421 N N . PHE A 1 183 ? 4.289 -1.075 -3.192 1.00 50.16 183 PHE A N 1
ATOM 1422 C CA . PHE A 1 183 ? 2.947 -1.639 -3.437 1.00 50.16 183 PHE A CA 1
ATOM 1423 C C . PHE A 1 183 ? 2.553 -2.701 -2.392 1.00 50.16 183 PHE A C 1
ATOM 1425 O O . PHE A 1 183 ? 1.434 -3.215 -2.409 1.00 50.16 183 PHE A O 1
ATOM 1432 N N . GLY A 1 184 ? 3.448 -2.982 -1.443 1.00 49.97 184 GLY A N 1
ATOM 1433 C CA . GLY A 1 184 ? 3.278 -3.923 -0.344 1.00 49.97 184 GLY A CA 1
ATOM 1434 C C . GLY A 1 184 ? 4.118 -3.507 0.864 1.00 49.97 184 GLY A C 1
ATOM 1435 O O . GLY A 1 184 ? 5.082 -2.753 0.751 1.00 49.97 184 GLY A O 1
ATOM 1436 N N . SER A 1 185 ? 3.720 -3.960 2.051 1.00 52.38 185 SER A N 1
ATOM 1437 C CA . SER A 1 185 ? 4.414 -3.680 3.309 1.00 52.38 185 SER A CA 1
ATOM 1438 C C . SER A 1 185 ? 5.888 -4.107 3.218 1.00 52.38 185 SER A C 1
ATOM 1440 O O . SER A 1 185 ? 6.160 -5.222 2.787 1.00 52.38 185 SER A O 1
ATOM 1442 N N . LYS A 1 186 ? 6.844 -3.307 3.727 1.00 59.19 186 LYS A N 1
ATOM 1443 C CA . LYS A 1 186 ? 8.263 -3.723 3.892 1.00 59.19 186 LYS A CA 1
ATOM 1444 C C . LYS A 1 186 ? 8.456 -4.971 4.768 1.00 59.19 186 LYS A C 1
ATOM 1446 O O . LYS A 1 186 ? 9.576 -5.445 4.933 1.00 59.19 186 LYS A O 1
ATOM 1451 N N . ILE A 1 187 ? 7.382 -5.474 5.367 1.00 65.94 187 ILE A N 1
ATOM 1452 C CA . ILE A 1 187 ? 7.384 -6.679 6.179 1.00 65.94 187 ILE A CA 1
ATOM 1453 C C . ILE A 1 187 ? 7.072 -7.867 5.276 1.00 65.94 187 ILE A C 1
ATOM 1455 O O . ILE A 1 187 ? 6.025 -7.908 4.631 1.00 65.94 187 ILE A O 1
ATOM 1459 N N . GLN A 1 188 ? 7.974 -8.845 5.257 1.00 69.38 188 GLN A N 1
ATOM 1460 C CA . GLN A 1 188 ? 7.740 -10.104 4.562 1.00 69.38 188 GLN A CA 1
ATOM 1461 C C . GLN A 1 188 ? 6.629 -10.894 5.260 1.00 69.38 188 GLN A C 1
ATOM 1463 O O . GLN A 1 188 ? 6.695 -11.140 6.466 1.00 69.38 188 GLN A O 1
ATOM 1468 N N . VAL A 1 189 ? 5.631 -11.325 4.486 1.00 72.12 189 VAL A N 1
ATOM 1469 C CA . VAL A 1 189 ? 4.473 -12.094 4.971 1.00 72.12 189 VAL A CA 1
ATOM 1470 C C . VAL A 1 189 ? 4.910 -13.380 5.683 1.00 72.12 189 VAL A C 1
ATOM 1472 O O . VAL A 1 189 ? 4.378 -13.702 6.744 1.00 72.12 189 VAL A O 1
ATOM 1475 N N . SER A 1 190 ? 5.929 -14.063 5.156 1.00 71.75 190 SER A N 1
ATOM 1476 C CA . SER A 1 190 ? 6.532 -15.259 5.759 1.00 71.75 190 SER A CA 1
ATOM 1477 C C . SER A 1 190 ? 7.049 -15.010 7.179 1.00 71.75 190 SER A C 1
ATOM 1479 O O . SER A 1 190 ? 6.681 -15.734 8.100 1.00 71.75 190 SER A O 1
ATOM 1481 N N . SER A 1 191 ? 7.816 -13.937 7.386 1.00 77.25 191 SER A N 1
ATOM 1482 C CA . SER A 1 191 ? 8.366 -13.583 8.702 1.00 77.25 191 SER A CA 1
ATOM 1483 C C . SER A 1 191 ? 7.274 -13.221 9.717 1.00 77.25 191 SER A C 1
ATOM 1485 O O . SER A 1 191 ? 7.360 -13.584 10.895 1.00 77.25 191 SER A O 1
ATOM 1487 N N . VAL A 1 192 ? 6.202 -12.550 9.268 1.00 82.12 192 VAL A N 1
ATOM 1488 C CA . VAL A 1 192 ? 5.036 -12.276 10.125 1.00 82.12 192 VAL A CA 1
ATOM 1489 C C . VAL A 1 192 ? 4.347 -13.574 10.517 1.00 82.12 192 VAL A C 1
ATOM 1491 O O . VAL A 1 192 ? 4.034 -13.753 11.692 1.00 82.12 192 VAL A O 1
ATOM 1494 N N . ARG A 1 193 ? 4.135 -14.485 9.562 1.00 83.31 193 ARG A N 1
ATOM 1495 C CA . ARG A 1 193 ? 3.491 -15.778 9.813 1.00 83.31 193 ARG A CA 1
ATOM 1496 C C . ARG A 1 193 ? 4.277 -16.605 10.828 1.00 83.31 193 ARG A C 1
ATOM 1498 O O . ARG A 1 193 ? 3.686 -17.057 11.802 1.00 83.31 193 ARG A O 1
ATOM 1505 N N . GLU A 1 194 ? 5.594 -16.718 10.669 1.00 84.31 194 GLU A N 1
ATOM 1506 C CA . GLU A 1 194 ? 6.468 -17.398 11.639 1.00 84.31 194 GLU A CA 1
ATOM 1507 C C . GLU A 1 194 ? 6.357 -16.773 13.038 1.00 84.31 194 GLU A C 1
ATOM 1509 O O . GLU A 1 194 ? 6.192 -17.475 14.036 1.00 84.31 194 GLU A O 1
ATOM 1514 N N . SER A 1 195 ? 6.364 -15.440 13.122 1.00 85.62 195 SER A N 1
ATOM 1515 C CA . SER A 1 195 ? 6.229 -14.723 14.397 1.00 85.62 195 SER A CA 1
ATOM 1516 C C . SER A 1 195 ? 4.870 -14.964 15.066 1.00 85.62 195 SER A C 1
ATOM 1518 O O . SER A 1 195 ? 4.794 -15.098 16.289 1.00 85.62 195 SER A O 1
ATOM 1520 N N . VAL A 1 196 ? 3.792 -15.034 14.278 1.00 85.69 196 VAL A N 1
ATOM 1521 C CA . VAL A 1 196 ? 2.437 -15.344 14.763 1.00 85.69 196 VAL A CA 1
ATOM 1522 C C . VAL A 1 196 ? 2.346 -16.799 15.228 1.00 85.69 196 VAL A C 1
ATOM 1524 O O . VAL A 1 196 ? 1.783 -17.051 16.291 1.00 85.69 196 VAL A O 1
ATOM 1527 N N . GLN A 1 197 ? 2.953 -17.743 14.505 1.00 86.06 197 GLN A N 1
ATOM 1528 C CA . GLN A 1 197 ? 3.017 -19.155 14.895 1.00 86.06 197 GLN A CA 1
ATOM 1529 C C . GLN A 1 197 ? 3.730 -19.351 16.229 1.00 86.06 197 GLN A C 1
ATOM 1531 O O . GLN A 1 197 ? 3.217 -20.032 17.119 1.00 86.06 197 GLN A O 1
ATOM 1536 N N . VAL A 1 198 ? 4.891 -18.712 16.404 1.00 85.81 198 VAL A N 1
ATOM 1537 C CA . VAL A 1 198 ? 5.625 -18.737 17.676 1.00 85.81 198 VAL A CA 1
ATOM 1538 C C . VAL A 1 198 ? 4.759 -18.166 18.799 1.00 85.81 198 VAL A C 1
ATOM 1540 O O . VAL A 1 198 ? 4.662 -18.772 19.865 1.00 85.81 198 VAL A O 1
ATOM 1543 N N . LEU A 1 199 ? 4.073 -17.047 18.553 1.00 85.56 199 LEU A N 1
ATOM 1544 C CA . LEU A 1 199 ? 3.195 -16.412 19.536 1.00 85.56 199 LEU A CA 1
ATOM 1545 C C . LEU A 1 199 ? 2.024 -17.321 19.946 1.00 85.56 199 LEU A C 1
ATOM 1547 O O . LEU A 1 199 ? 1.762 -17.477 21.141 1.00 85.56 199 LEU A O 1
ATOM 1551 N N . LEU A 1 200 ? 1.331 -17.939 18.986 1.00 83.81 200 LEU A N 1
ATOM 1552 C CA . LEU A 1 200 ? 0.217 -18.850 19.267 1.00 83.81 200 LEU A CA 1
ATOM 1553 C C . LEU A 1 200 ? 0.689 -20.117 19.987 1.00 83.81 200 LEU A C 1
ATOM 1555 O O . LEU A 1 200 ? 0.022 -20.576 20.916 1.00 83.81 200 LEU A O 1
ATOM 1559 N N . LYS A 1 201 ? 1.863 -20.647 19.623 1.00 84.00 201 LYS A N 1
ATOM 1560 C CA . LYS A 1 201 ? 2.469 -21.800 20.294 1.00 84.00 201 LYS A CA 1
ATOM 1561 C C . LYS A 1 201 ? 2.828 -21.488 21.749 1.00 84.00 201 LYS A C 1
ATOM 1563 O O . LYS A 1 201 ? 2.438 -22.243 22.637 1.00 84.00 201 LYS A O 1
ATOM 1568 N N . GLU A 1 202 ? 3.489 -20.358 22.016 1.00 81.75 202 GLU A N 1
ATOM 1569 C CA . GLU A 1 202 ? 3.847 -19.936 23.381 1.00 81.75 202 GLU A CA 1
ATOM 1570 C C . GLU A 1 202 ? 2.607 -19.743 24.272 1.00 81.75 202 GLU A C 1
ATOM 1572 O O . GLU A 1 202 ? 2.588 -20.176 25.431 1.00 81.75 202 GLU A O 1
ATOM 1577 N N . SER A 1 203 ? 1.548 -19.123 23.741 1.00 76.19 203 SER A N 1
ATOM 1578 C CA . SER A 1 203 ? 0.282 -18.964 24.468 1.00 76.19 203 SER A CA 1
ATOM 1579 C C . SER A 1 203 ? -0.480 -20.292 24.623 1.00 76.19 203 SER A C 1
ATOM 1581 O O . SER A 1 203 ? -1.169 -20.490 25.627 1.00 76.19 203 SER A O 1
ATOM 1583 N N . GLY A 1 204 ? -0.323 -21.232 23.684 1.00 72.81 204 GLY A N 1
ATOM 1584 C CA . GLY A 1 204 ? -0.882 -22.583 23.755 1.00 72.81 204 GLY A CA 1
ATOM 1585 C C . GLY A 1 204 ? -0.231 -23.466 24.825 1.00 72.81 204 GLY A C 1
ATOM 1586 O O . GLY A 1 204 ? -0.933 -24.215 25.506 1.00 72.81 204 GLY A O 1
ATOM 1587 N N . GLU A 1 205 ? 1.083 -23.341 25.031 1.00 76.69 205 GLU A N 1
ATOM 1588 C CA . GLU A 1 205 ? 1.828 -24.069 26.071 1.00 76.69 205 GLU A CA 1
ATOM 1589 C C . GLU A 1 205 ? 1.450 -23.612 27.490 1.00 76.69 205 GLU A C 1
ATOM 1591 O O . GLU A 1 205 ? 1.425 -24.412 28.427 1.00 76.69 205 GLU A O 1
ATOM 1596 N N . LYS A 1 206 ? 1.107 -22.329 27.667 1.00 72.19 206 LYS A N 1
ATOM 1597 C CA . LYS A 1 206 ? 0.707 -21.750 28.961 1.00 72.19 206 LYS A CA 1
ATOM 1598 C C . LYS A 1 206 ? -0.728 -21.235 28.935 1.00 72.19 206 LYS A C 1
ATOM 1600 O O . LYS A 1 206 ? -0.960 -20.050 29.182 1.00 72.19 206 LYS A O 1
ATOM 1605 N N . LYS A 1 207 ? -1.697 -22.134 28.719 1.00 70.88 207 LYS A N 1
ATOM 1606 C CA . LYS A 1 207 ? -3.129 -21.786 28.735 1.00 70.88 207 LYS A CA 1
ATOM 1607 C C . LYS A 1 207 ? -3.509 -21.026 30.008 1.00 70.88 207 LYS A C 1
ATOM 1609 O O . LYS A 1 207 ? -3.323 -21.498 31.132 1.00 70.88 207 LYS A O 1
ATOM 1614 N N . ARG A 1 208 ? -4.048 -19.822 29.825 1.00 77.12 208 ARG A N 1
ATOM 1615 C CA . ARG A 1 208 ? -4.530 -18.952 30.905 1.00 77.12 208 ARG A CA 1
ATOM 1616 C C . ARG A 1 208 ? -6.049 -19.047 31.026 1.00 77.12 208 ARG A C 1
ATOM 1618 O O . ARG A 1 208 ? -6.734 -19.472 30.105 1.00 77.12 208 ARG A O 1
ATOM 1625 N N . LYS A 1 209 ? -6.584 -18.615 32.174 1.00 76.75 209 LYS A N 1
ATOM 1626 C CA . LYS A 1 209 ? -8.035 -18.601 32.459 1.00 76.75 209 LYS A CA 1
ATOM 1627 C C . LYS A 1 209 ? -8.809 -17.503 31.706 1.00 76.75 209 LYS A C 1
ATOM 1629 O O . LYS A 1 209 ? -10.000 -17.342 31.938 1.00 76.75 209 LYS A O 1
ATOM 1634 N N . PHE A 1 210 ? -8.141 -16.731 30.851 1.00 78.19 210 PHE A N 1
ATOM 1635 C CA . PHE A 1 210 ? -8.741 -15.688 30.024 1.00 78.19 210 PHE A CA 1
ATOM 1636 C C . PHE A 1 210 ? -8.110 -15.707 28.629 1.00 78.19 210 PHE A C 1
ATOM 1638 O O . PHE A 1 210 ? -6.985 -16.180 28.459 1.00 78.19 210 PHE A O 1
ATOM 1645 N N . THR A 1 211 ? -8.830 -15.188 27.637 1.00 79.12 211 THR A N 1
ATOM 1646 C CA . THR A 1 211 ? -8.350 -15.090 26.255 1.00 79.12 211 THR A CA 1
ATOM 1647 C C . THR A 1 211 ? -7.383 -13.920 26.118 1.00 79.12 211 THR A C 1
ATOM 1649 O O . THR A 1 211 ? -7.751 -12.769 26.354 1.00 79.12 211 THR A O 1
ATOM 1652 N N . GLU A 1 212 ? -6.138 -14.203 25.742 1.00 82.69 212 GLU A N 1
ATOM 1653 C CA . GLU A 1 212 ? -5.133 -13.158 25.559 1.00 82.69 212 GLU A CA 1
ATOM 1654 C C . GLU A 1 212 ? -5.410 -12.339 24.292 1.00 82.69 212 GLU A C 1
ATOM 1656 O O . GLU A 1 212 ? -5.758 -12.876 23.237 1.00 82.69 212 GLU A O 1
ATOM 1661 N N . THR A 1 213 ? -5.228 -11.022 24.400 1.00 86.88 213 THR A N 1
ATOM 1662 C CA . THR A 1 213 ? -5.271 -10.106 23.255 1.00 86.88 213 THR A CA 1
ATOM 1663 C C . THR A 1 213 ? -3.879 -10.001 22.646 1.00 86.88 213 THR A C 1
ATOM 1665 O O . THR A 1 213 ? -2.895 -9.843 23.373 1.00 86.88 213 THR A O 1
ATOM 1668 N N . VAL A 1 214 ? -3.814 -10.058 21.320 1.00 89.00 214 VAL A N 1
ATOM 1669 C CA . VAL A 1 214 ? -2.611 -9.820 20.526 1.00 89.00 214 VAL A CA 1
ATOM 1670 C C . VAL A 1 214 ? -2.523 -8.328 20.212 1.00 89.00 214 VAL A C 1
ATOM 1672 O O . VAL A 1 214 ? -3.445 -7.730 19.649 1.00 89.00 214 VAL A O 1
ATOM 1675 N N . GLU A 1 215 ? -1.414 -7.714 20.605 1.00 91.25 215 GLU A N 1
ATOM 1676 C CA . GLU A 1 215 ? -1.128 -6.294 20.449 1.00 91.25 215 GLU A CA 1
ATOM 1677 C C . GLU A 1 215 ? 0.035 -6.079 19.478 1.00 91.25 215 GLU A C 1
ATOM 1679 O O . GLU A 1 215 ? 1.071 -6.741 19.558 1.00 91.25 215 GLU A O 1
ATOM 1684 N N . LEU A 1 216 ? -0.127 -5.098 18.593 1.00 91.19 216 LEU A N 1
ATOM 1685 C CA . LEU A 1 216 ? 0.928 -4.554 17.752 1.00 91.19 216 LEU A CA 1
ATOM 1686 C C . LEU A 1 216 ? 1.504 -3.318 18.441 1.00 91.19 216 LEU A C 1
ATOM 1688 O O . LEU A 1 216 ? 0.814 -2.309 18.613 1.00 91.19 216 LEU A O 1
ATOM 1692 N N . GLN A 1 217 ? 2.771 -3.397 18.827 1.00 91.00 217 GLN A N 1
ATOM 1693 C CA . GLN A 1 217 ? 3.545 -2.290 19.364 1.00 91.00 217 GLN A CA 1
ATOM 1694 C C . GLN A 1 217 ? 4.412 -1.671 18.271 1.00 91.00 217 GLN A C 1
ATOM 1696 O O . GLN A 1 217 ? 5.114 -2.354 17.528 1.00 91.00 217 GLN A O 1
ATOM 1701 N N . ILE A 1 218 ? 4.386 -0.350 18.197 1.00 91.38 218 ILE A N 1
ATOM 1702 C CA . ILE A 1 218 ? 5.056 0.432 17.165 1.00 91.38 218 ILE A CA 1
ATOM 1703 C C . ILE A 1 218 ? 6.000 1.404 17.850 1.00 91.38 218 ILE A C 1
ATOM 1705 O O . ILE A 1 218 ? 5.568 2.195 18.688 1.00 91.38 218 ILE A O 1
ATOM 1709 N N . GLY A 1 219 ? 7.269 1.380 17.458 1.00 90.12 219 GLY A N 1
ATOM 1710 C CA . GLY A 1 219 ? 8.241 2.415 17.785 1.00 90.12 219 GLY A CA 1
ATOM 1711 C C . GLY A 1 219 ? 8.437 3.342 16.594 1.00 90.12 219 GLY A C 1
ATOM 1712 O O . GLY A 1 219 ? 8.856 2.891 15.528 1.00 90.12 219 GLY A O 1
ATOM 1713 N N . LEU A 1 220 ? 8.166 4.633 16.768 1.00 88.94 220 LEU A N 1
ATOM 1714 C CA . LEU A 1 220 ? 8.466 5.660 15.773 1.00 88.94 220 LEU A CA 1
ATOM 1715 C C . LEU A 1 220 ? 9.866 6.253 16.010 1.00 88.94 220 LEU A C 1
ATOM 1717 O O . LEU A 1 220 ? 10.316 6.379 17.150 1.00 88.94 220 LEU A O 1
ATOM 1721 N N . LYS A 1 221 ? 10.558 6.633 14.933 1.00 87.88 221 LYS A N 1
ATOM 1722 C CA . LYS A 1 221 ? 11.805 7.419 14.950 1.00 87.88 221 LYS A CA 1
ATOM 1723 C C . LYS A 1 221 ? 11.616 8.719 14.180 1.00 87.88 221 LYS A C 1
ATOM 1725 O O . LYS A 1 221 ? 10.725 8.816 13.342 1.00 87.88 221 LYS A O 1
ATOM 1730 N N . ASN A 1 222 ? 12.494 9.685 14.447 1.00 83.69 222 ASN A N 1
ATOM 1731 C CA . ASN A 1 222 ? 12.571 10.948 13.706 1.00 83.69 222 ASN A CA 1
ATOM 1732 C C . ASN A 1 222 ? 11.233 11.703 13.643 1.00 83.69 222 ASN A C 1
ATOM 1734 O O . ASN A 1 222 ? 10.923 12.339 12.639 1.00 83.69 222 ASN A O 1
ATOM 1738 N N . TYR A 1 223 ? 10.446 11.602 14.714 1.00 80.50 223 TYR A N 1
ATOM 1739 C CA . TYR A 1 223 ? 9.176 12.295 14.868 1.00 80.50 223 TYR A CA 1
ATOM 1740 C C . TYR A 1 223 ? 9.263 13.189 16.095 1.00 80.50 223 TYR A C 1
ATOM 1742 O O . TYR A 1 223 ? 9.595 12.705 17.177 1.00 80.50 223 TYR A O 1
ATOM 1750 N N . ASP A 1 224 ? 8.956 14.470 15.945 1.00 79.19 224 ASP A N 1
ATOM 1751 C CA . ASP A 1 224 ? 8.906 15.417 17.051 1.00 79.19 224 ASP A CA 1
ATOM 1752 C C . ASP A 1 224 ? 7.435 15.707 17.410 1.00 79.19 224 ASP A C 1
ATOM 1754 O O . ASP A 1 224 ? 6.746 16.406 16.667 1.00 79.19 224 ASP A O 1
ATOM 1758 N N . PRO A 1 225 ? 6.912 15.223 18.556 1.00 77.62 225 PRO A N 1
ATOM 1759 C CA . PRO A 1 225 ? 5.513 15.427 18.950 1.00 77.62 225 PRO A CA 1
ATOM 1760 C C . PRO A 1 225 ? 5.098 16.888 19.208 1.00 77.62 225 PRO A C 1
ATOM 1762 O O . PRO A 1 225 ? 3.914 17.128 19.502 1.00 77.62 225 PRO A O 1
ATOM 1765 N N . GLN A 1 226 ? 6.051 17.830 19.206 1.00 78.25 226 GLN A N 1
ATOM 1766 C CA . GLN A 1 226 ? 5.817 19.267 19.358 1.00 78.25 226 GLN A CA 1
ATOM 1767 C C . GLN A 1 226 ? 5.852 20.012 18.019 1.00 78.25 226 GLN A C 1
ATOM 1769 O O . GLN A 1 226 ? 5.047 20.921 17.829 1.00 78.25 226 GLN A O 1
ATOM 1774 N N . ARG A 1 227 ? 6.752 19.633 17.102 1.00 80.75 227 ARG A N 1
ATOM 1775 C CA . ARG A 1 227 ? 6.911 20.296 15.793 1.00 80.75 227 ARG A CA 1
ATOM 1776 C C . ARG A 1 227 ? 6.077 19.640 14.695 1.00 80.75 227 ARG A C 1
ATOM 1778 O O . ARG A 1 227 ? 5.544 20.338 13.835 1.00 80.75 227 ARG A O 1
ATOM 1785 N N . ASP A 1 228 ? 5.940 18.318 14.730 1.00 77.69 228 ASP A N 1
ATOM 1786 C CA . ASP A 1 228 ? 5.195 17.561 13.731 1.00 77.69 228 ASP A CA 1
ATOM 1787 C C . ASP A 1 228 ? 3.704 17.468 14.075 1.00 77.69 228 ASP A C 1
ATOM 1789 O O . ASP A 1 228 ? 3.287 17.317 15.230 1.00 77.69 228 ASP A O 1
ATOM 1793 N N . LYS A 1 229 ? 2.864 17.514 13.035 1.00 77.44 229 LYS A N 1
ATOM 1794 C CA . LYS A 1 229 ? 1.408 17.402 13.171 1.00 77.44 229 LYS A CA 1
ATOM 1795 C C . LYS A 1 229 ? 1.054 16.046 13.774 1.00 77.44 229 LYS A C 1
ATOM 1797 O O . LYS A 1 229 ? 1.389 15.014 13.211 1.00 77.44 229 LYS A O 1
ATOM 1802 N N . ARG A 1 230 ? 0.338 16.011 14.897 1.00 81.88 230 ARG A N 1
ATOM 1803 C CA . ARG A 1 230 ? -0.145 14.738 15.456 1.00 81.88 230 ARG A CA 1
ATOM 1804 C C . ARG A 1 230 ? -1.196 14.132 14.535 1.00 81.88 230 ARG A C 1
ATOM 1806 O O . ARG A 1 230 ? -2.113 14.833 14.108 1.00 81.88 230 ARG A O 1
ATOM 1813 N N . PHE A 1 231 ? -1.082 12.837 14.268 1.00 83.38 231 PHE A N 1
ATOM 1814 C CA . PHE A 1 231 ? -2.077 12.105 13.497 1.00 83.38 231 PHE A CA 1
ATOM 1815 C C . PHE A 1 231 ? -3.042 11.352 14.417 1.00 83.38 231 PHE A C 1
ATOM 1817 O O . PHE A 1 231 ? -2.692 10.883 15.506 1.00 83.38 231 PHE A O 1
ATOM 1824 N N . SER A 1 232 ? -4.281 11.252 13.952 1.00 84.06 232 SER A N 1
ATOM 1825 C CA . SER A 1 232 ? -5.306 10.382 14.506 1.00 84.06 232 SER A CA 1
ATOM 1826 C C . SER A 1 232 ? -6.040 9.765 13.328 1.00 84.06 232 SER A C 1
ATOM 1828 O O . SER A 1 232 ? -6.630 10.498 12.541 1.00 84.06 232 SER A O 1
ATOM 1830 N N . GLY A 1 233 ? -6.001 8.445 13.211 1.00 85.44 233 GLY A N 1
ATOM 1831 C CA . GLY A 1 233 ? -6.694 7.700 12.169 1.00 85.44 233 GLY A CA 1
ATOM 1832 C C . GLY A 1 233 ? -7.376 6.477 12.760 1.00 85.44 233 GLY A C 1
ATOM 1833 O O . GLY A 1 233 ? -6.875 5.875 13.709 1.00 85.44 233 GLY A O 1
ATOM 1834 N N . THR A 1 234 ? -8.529 6.125 12.214 1.00 87.94 234 THR A N 1
ATOM 1835 C CA . THR A 1 234 ? -9.269 4.912 12.570 1.00 87.94 234 THR A CA 1
ATOM 1836 C C . THR A 1 234 ? -9.341 4.006 11.357 1.00 87.94 234 THR A C 1
ATOM 1838 O O . THR A 1 234 ? -9.636 4.486 10.265 1.00 87.94 234 THR A O 1
ATOM 1841 N N . VAL A 1 235 ? -9.095 2.715 11.552 1.00 88.56 235 VAL A N 1
ATOM 1842 C CA . VAL A 1 235 ? -9.246 1.697 10.509 1.00 88.56 235 VAL A CA 1
ATOM 1843 C C . VAL A 1 235 ? -10.077 0.551 11.050 1.00 88.56 235 VAL A C 1
ATOM 1845 O O . VAL A 1 235 ? -9.916 0.141 12.200 1.00 88.56 235 VAL A O 1
ATOM 1848 N N . ARG A 1 236 ? -10.983 0.055 10.214 1.00 85.56 236 ARG A N 1
ATOM 1849 C CA . ARG A 1 236 ? -11.786 -1.126 10.498 1.00 85.56 236 ARG A CA 1
ATOM 1850 C C . ARG A 1 236 ? -10.997 -2.365 10.093 1.00 85.56 236 ARG A C 1
ATOM 1852 O O . ARG A 1 236 ? -10.607 -2.488 8.934 1.00 85.56 236 ARG A O 1
ATOM 1859 N N . LEU A 1 237 ? -10.755 -3.256 11.045 1.00 86.19 237 LEU A N 1
ATOM 1860 C CA . LEU A 1 237 ? -10.144 -4.551 10.776 1.00 86.19 237 LEU A CA 1
ATOM 1861 C C . LEU A 1 237 ? -11.191 -5.536 10.220 1.00 86.19 237 LEU A C 1
ATOM 1863 O O . LEU A 1 237 ? -12.356 -5.457 10.613 1.00 86.19 237 LEU A O 1
ATOM 1867 N N . PRO A 1 238 ? -10.806 -6.466 9.328 1.00 81.62 238 PRO A N 1
ATOM 1868 C CA . PRO A 1 238 ? -11.701 -7.507 8.825 1.00 81.62 238 PRO A CA 1
ATOM 1869 C C . PRO A 1 238 ? -12.251 -8.403 9.936 1.00 81.62 238 PRO A C 1
ATOM 1871 O O . PRO A 1 238 ? -13.427 -8.755 9.916 1.00 81.62 238 PRO A O 1
ATOM 1874 N N . TYR A 1 239 ? -11.414 -8.724 10.927 1.00 86.31 239 TYR A N 1
ATOM 1875 C CA . TYR A 1 239 ? -11.770 -9.630 12.013 1.00 86.31 239 TYR A CA 1
ATOM 1876 C C . TYR A 1 239 ? -11.699 -8.942 13.374 1.00 86.31 239 TYR A C 1
ATOM 1878 O O . TYR A 1 239 ? -10.824 -8.107 13.612 1.00 86.31 239 TYR A O 1
ATOM 1886 N N . ILE A 1 240 ? -12.602 -9.317 14.285 1.00 84.06 240 ILE A N 1
ATOM 1887 C CA . ILE A 1 240 ? -12.784 -8.647 15.577 1.00 84.06 240 ILE A CA 1
ATOM 1888 C C . ILE A 1 240 ? -11.631 -8.988 16.545 1.00 84.06 240 ILE A C 1
ATOM 1890 O O . ILE A 1 240 ? -11.540 -10.123 17.015 1.00 84.06 240 ILE A O 1
ATOM 1894 N N . PRO A 1 241 ? -10.784 -8.013 16.933 1.00 79.12 241 PRO A N 1
ATOM 1895 C CA . PRO A 1 241 ? -9.671 -8.254 17.846 1.00 79.12 241 PRO A CA 1
ATOM 1896 C C . PRO A 1 241 ? -10.113 -8.414 19.307 1.00 79.12 241 PRO A C 1
ATOM 1898 O O . PRO A 1 241 ? -9.518 -9.196 20.046 1.00 79.12 241 PRO A O 1
ATOM 1901 N N . ARG A 1 242 ? -11.150 -7.685 19.749 1.00 77.56 242 ARG A N 1
ATOM 1902 C CA . ARG A 1 242 ? -11.622 -7.670 21.147 1.00 77.56 242 ARG A CA 1
ATOM 1903 C C . ARG A 1 242 ? -13.111 -8.030 21.241 1.00 77.56 242 ARG A C 1
ATOM 1905 O O . ARG A 1 242 ? -13.944 -7.128 21.321 1.00 77.56 242 ARG A O 1
ATOM 1912 N N . PRO A 1 243 ? -13.465 -9.326 21.282 1.00 72.50 243 PRO A N 1
ATOM 1913 C CA . PRO A 1 243 ? -14.867 -9.752 21.326 1.00 72.50 243 PRO A CA 1
ATOM 1914 C C . PRO A 1 243 ? -15.587 -9.330 22.619 1.00 72.50 243 PRO A C 1
ATOM 1916 O O . PRO A 1 243 ? -16.777 -9.041 22.593 1.00 72.50 243 PRO A O 1
ATOM 1919 N N . GLN A 1 244 ? -14.867 -9.224 23.744 1.00 72.81 244 GLN A N 1
ATOM 1920 C CA . GLN A 1 244 ? -15.432 -8.822 25.043 1.00 72.81 244 GLN A CA 1
ATOM 1921 C C . GLN A 1 244 ? -15.437 -7.302 25.292 1.00 72.81 244 GLN A C 1
ATOM 1923 O O . GLN A 1 244 ? -15.700 -6.864 26.411 1.00 72.81 244 GLN A O 1
ATOM 1928 N N . MET A 1 245 ? -15.123 -6.478 24.286 1.00 77.56 245 MET A N 1
ATOM 1929 C CA . MET A 1 245 ? -15.134 -5.022 24.445 1.00 77.56 245 MET A CA 1
ATOM 1930 C C . MET A 1 245 ? -16.546 -4.531 24.793 1.00 77.56 245 MET A C 1
ATOM 1932 O O . MET A 1 245 ? -17.509 -4.810 24.068 1.00 77.56 245 MET A O 1
ATOM 1936 N N . SER A 1 246 ? -16.667 -3.794 25.901 1.00 76.00 246 SER A N 1
ATOM 1937 C CA . SER A 1 246 ? -17.956 -3.299 26.381 1.00 76.00 246 SER A CA 1
ATOM 1938 C C . SER A 1 246 ? -18.370 -2.048 25.601 1.00 76.00 246 SER A C 1
ATOM 1940 O O . SER A 1 246 ? -17.776 -0.972 25.717 1.00 76.00 246 SER A O 1
ATOM 1942 N N . VAL A 1 247 ? -19.403 -2.202 24.775 1.00 81.81 247 VAL A N 1
ATOM 1943 C CA . VAL A 1 247 ? -20.040 -1.105 24.040 1.00 81.81 247 VAL A CA 1
ATOM 1944 C C . VAL A 1 247 ? -21.309 -0.731 24.792 1.00 81.81 247 VAL A C 1
ATOM 1946 O O . VAL A 1 247 ? -22.113 -1.606 25.093 1.00 81.81 247 VAL A O 1
ATOM 1949 N N . TRP A 1 248 ? -21.464 0.540 25.153 1.00 84.31 248 TRP A N 1
ATOM 1950 C CA . TRP A 1 248 ? -22.666 1.045 25.823 1.00 84.31 248 TRP A CA 1
ATOM 1951 C C . TRP A 1 248 ? -23.466 1.924 24.874 1.00 84.31 248 TRP A C 1
ATOM 1953 O O . TRP A 1 248 ? -22.889 2.703 24.115 1.00 84.31 248 TRP A O 1
ATOM 1963 N N . LEU A 1 249 ? -24.790 1.843 24.953 1.00 82.50 249 LEU A N 1
ATOM 1964 C CA . LEU A 1 249 ? -25.682 2.704 24.187 1.00 82.50 249 LEU A CA 1
ATOM 1965 C C . LEU A 1 249 ? -26.179 3.868 25.052 1.00 82.50 249 LEU A C 1
ATOM 1967 O O . LEU A 1 249 ? -26.678 3.679 26.160 1.00 82.50 249 LEU A O 1
ATOM 1971 N N . LEU A 1 250 ? -26.060 5.080 24.521 1.00 83.06 250 LEU A N 1
ATOM 1972 C CA . LEU A 1 250 ? -26.681 6.297 25.029 1.00 83.06 250 LEU A CA 1
ATOM 1973 C C . LEU A 1 250 ? -27.889 6.594 24.138 1.00 83.06 250 LEU A C 1
ATOM 1975 O O . LEU A 1 250 ? -27.746 7.227 23.091 1.00 83.06 250 LEU A O 1
ATOM 1979 N N . GLY A 1 251 ? -29.052 6.072 24.515 1.00 81.44 251 GLY A N 1
ATOM 1980 C CA . GLY A 1 251 ? -30.211 6.014 23.626 1.00 81.44 251 GLY A CA 1
ATOM 1981 C C . GLY A 1 251 ? -31.516 6.442 24.279 1.00 81.44 251 GLY A C 1
ATOM 1982 O O . GLY A 1 251 ? -31.655 6.442 25.505 1.00 81.44 251 GLY A O 1
ATOM 1983 N N . ASP A 1 252 ? -32.471 6.800 23.426 1.00 77.69 252 ASP A N 1
ATOM 1984 C CA . ASP A 1 252 ? -33.862 7.022 23.817 1.00 77.69 252 ASP A CA 1
ATOM 1985 C C . ASP A 1 252 ? -34.560 5.683 24.115 1.00 77.69 252 ASP A C 1
ATOM 1987 O O . ASP A 1 252 ? -34.022 4.612 23.830 1.00 77.69 252 ASP A O 1
ATOM 1991 N N . ALA A 1 253 ? -35.774 5.726 24.674 1.00 77.50 253 ALA A N 1
ATOM 1992 C CA . ALA A 1 253 ? -36.515 4.530 25.096 1.00 77.50 253 ALA A CA 1
ATOM 1993 C C . ALA A 1 253 ? -36.647 3.464 23.986 1.00 77.50 253 ALA A C 1
ATOM 1995 O O . ALA A 1 253 ? -36.473 2.279 24.248 1.00 77.50 253 ALA A O 1
ATOM 1996 N N . HIS A 1 254 ? -36.850 3.889 22.736 1.00 74.19 254 HIS A N 1
ATOM 1997 C CA . HIS A 1 254 ? -36.979 2.993 21.585 1.00 74.19 254 HIS A CA 1
ATOM 1998 C C . HIS A 1 254 ? -35.698 2.191 21.287 1.00 74.19 254 HIS A C 1
ATOM 2000 O O . HIS A 1 254 ? -35.744 0.982 21.059 1.00 74.19 254 HIS A O 1
ATOM 2006 N N . ASP A 1 255 ? -34.535 2.845 21.318 1.00 74.75 255 ASP A N 1
ATOM 2007 C CA . ASP A 1 255 ? -33.258 2.162 21.082 1.00 74.75 255 ASP A CA 1
ATOM 2008 C C . ASP A 1 255 ? -32.799 1.404 22.338 1.00 74.75 255 ASP A C 1
ATOM 2010 O O . ASP A 1 255 ? -32.060 0.421 22.243 1.00 74.75 255 ASP A O 1
ATOM 2014 N N . ALA A 1 256 ? -33.285 1.816 23.516 1.00 74.06 256 ALA A N 1
ATOM 2015 C CA . ALA A 1 256 ? -33.044 1.126 24.773 1.00 74.06 256 ALA A CA 1
ATOM 2016 C C . ALA A 1 256 ? -33.652 -0.280 24.792 1.00 74.06 256 ALA A C 1
ATOM 2018 O O . ALA A 1 256 ? -33.011 -1.205 25.290 1.00 74.06 256 ALA A O 1
ATOM 2019 N N . ASP A 1 257 ? -34.843 -0.462 24.223 1.00 79.06 257 ASP A N 1
ATOM 2020 C CA . ASP A 1 257 ? -35.490 -1.774 24.151 1.00 79.06 257 ASP A CA 1
ATOM 2021 C C . ASP A 1 257 ? -34.762 -2.708 23.174 1.00 79.06 257 ASP A C 1
ATOM 2023 O O . ASP A 1 257 ? -34.477 -3.860 23.512 1.00 79.06 257 ASP A O 1
ATOM 2027 N N . LYS A 1 258 ? -34.338 -2.193 22.008 1.00 76.25 258 LYS A N 1
ATOM 2028 C CA . LYS A 1 258 ? -33.502 -2.950 21.058 1.00 76.25 258 LYS A CA 1
ATOM 2029 C C . LYS A 1 258 ? -32.178 -3.390 21.692 1.00 76.25 258 LYS A C 1
ATOM 2031 O O . LYS A 1 258 ? -31.778 -4.544 21.558 1.00 76.25 258 LYS A O 1
ATOM 2036 N N . ALA A 1 259 ? -31.506 -2.493 22.411 1.00 75.19 259 ALA A N 1
ATOM 2037 C CA . ALA A 1 259 ? -30.232 -2.795 23.056 1.00 75.19 259 ALA A CA 1
ATOM 2038 C C . ALA A 1 259 ? -30.365 -3.743 24.258 1.00 75.19 259 ALA A C 1
ATOM 2040 O O . ALA A 1 259 ? -29.513 -4.616 24.422 1.00 75.19 259 ALA A O 1
ATOM 2041 N N . LYS A 1 260 ? -31.442 -3.647 25.052 1.00 78.06 260 LYS A N 1
ATOM 2042 C CA . LYS A 1 260 ? -31.729 -4.609 26.131 1.00 78.06 260 LYS A CA 1
ATOM 2043 C C . LYS A 1 260 ? -31.936 -6.022 25.592 1.00 78.06 260 LYS A C 1
ATOM 2045 O O . LYS A 1 260 ? -31.385 -6.958 26.166 1.00 78.06 260 LYS A O 1
ATOM 2050 N N . ASN A 1 261 ? -32.645 -6.168 24.471 1.00 77.50 261 ASN A N 1
ATOM 2051 C CA . ASN A 1 261 ? -32.832 -7.465 23.811 1.00 77.50 261 ASN A CA 1
ATOM 2052 C C . ASN A 1 261 ? -31.506 -8.073 23.320 1.00 77.50 261 ASN A C 1
ATOM 2054 O O . ASN A 1 261 ? -31.346 -9.289 23.320 1.00 77.50 261 ASN A O 1
ATOM 2058 N N . LEU A 1 262 ? -30.538 -7.229 22.951 1.00 73.50 262 LEU A N 1
ATOM 2059 C CA . LEU A 1 262 ? -29.191 -7.619 22.517 1.00 73.50 262 LEU A CA 1
ATOM 2060 C C . LEU A 1 262 ? -28.184 -7.768 23.676 1.00 73.50 262 LEU A C 1
ATOM 2062 O O . LEU A 1 262 ? -27.017 -8.078 23.438 1.00 73.50 262 LEU A O 1
ATOM 2066 N N . GLY A 1 263 ? -28.592 -7.518 24.927 1.00 71.06 263 GLY A N 1
ATOM 2067 C CA . GLY A 1 263 ? -27.702 -7.551 26.093 1.00 71.06 263 GLY A CA 1
ATOM 2068 C C . GLY A 1 263 ? -26.675 -6.408 26.148 1.00 71.06 263 GLY A C 1
ATOM 2069 O O . GLY A 1 263 ? -25.685 -6.503 26.875 1.00 71.06 263 GLY A O 1
ATOM 2070 N N . ILE A 1 264 ? -26.887 -5.326 25.392 1.00 76.38 264 ILE A N 1
ATOM 2071 C CA . ILE A 1 264 ? -26.036 -4.131 25.396 1.00 76.38 264 ILE A CA 1
ATOM 2072 C C . ILE A 1 264 ? -26.474 -3.215 26.554 1.00 76.38 264 ILE A C 1
ATOM 2074 O O . ILE A 1 264 ? -27.644 -2.833 26.613 1.00 76.38 264 ILE A O 1
ATOM 2078 N N . PRO A 1 265 ? -25.573 -2.811 27.472 1.00 77.44 265 PRO A N 1
ATOM 2079 C CA . PRO A 1 265 ? -25.914 -1.884 28.548 1.00 77.44 265 PRO A CA 1
ATOM 2080 C C . PRO A 1 265 ? -26.344 -0.517 28.001 1.00 77.44 265 PRO A C 1
ATOM 2082 O O . PRO A 1 265 ? -25.625 0.102 27.211 1.00 77.44 265 PRO A O 1
ATOM 2085 N N . VAL A 1 266 ? -27.500 -0.029 28.456 1.00 77.88 266 VAL A N 1
ATOM 2086 C CA . VAL A 1 266 ? -28.080 1.249 28.016 1.00 77.88 266 VAL A CA 1
ATOM 2087 C C . VAL A 1 266 ? -28.092 2.258 29.156 1.00 77.88 266 VAL A C 1
ATOM 2089 O O . VAL A 1 266 ? -28.426 1.923 30.292 1.00 77.88 266 VAL A O 1
ATOM 2092 N N . GLN A 1 267 ? -27.767 3.510 28.844 1.00 77.69 267 GLN A N 1
ATOM 2093 C CA . GLN A 1 267 ? -28.009 4.666 29.706 1.00 77.69 267 GLN A CA 1
ATOM 2094 C C . GLN A 1 267 ? -29.047 5.569 29.045 1.00 77.69 267 GLN A C 1
ATOM 2096 O O . GLN A 1 267 ? -28.875 5.986 27.898 1.00 77.69 267 GLN A O 1
ATOM 2101 N N . THR A 1 268 ? -30.108 5.882 29.786 1.00 80.31 268 THR A N 1
ATOM 2102 C CA . THR A 1 268 ? -31.180 6.765 29.316 1.00 80.31 268 THR A CA 1
ATOM 2103 C C . THR A 1 268 ? -30.835 8.237 29.549 1.00 80.31 268 THR A C 1
ATOM 2105 O O . THR A 1 268 ? -29.930 8.586 30.314 1.00 80.31 268 THR A O 1
ATOM 2108 N N . VAL A 1 269 ? -31.598 9.135 28.925 1.00 75.75 269 VAL A N 1
ATOM 2109 C CA . VAL A 1 269 ? -31.450 10.593 29.083 1.00 75.75 269 VAL A CA 1
ATOM 2110 C C . VAL A 1 269 ? -31.562 11.037 30.546 1.00 75.75 269 VAL A C 1
ATOM 2112 O O . VAL A 1 269 ? -30.880 11.972 30.971 1.00 75.75 269 VAL A O 1
ATOM 2115 N N . GLU A 1 270 ? -32.403 10.373 31.335 1.00 76.62 270 GLU A N 1
ATOM 2116 C CA . GLU A 1 270 ? -32.609 10.695 32.749 1.00 76.62 270 GLU A CA 1
ATOM 2117 C C . GLU A 1 270 ? -31.377 10.370 33.592 1.00 76.62 270 GLU A C 1
ATOM 2119 O O . GLU A 1 270 ? -30.974 11.167 34.442 1.00 76.62 270 GLU A O 1
ATOM 2124 N N . ASP A 1 271 ? -30.718 9.249 33.308 1.00 78.12 271 ASP A N 1
ATOM 2125 C CA . ASP A 1 271 ? -29.483 8.862 33.989 1.00 78.12 271 ASP A CA 1
ATOM 2126 C C . ASP A 1 271 ? -28.324 9.786 33.605 1.00 78.12 271 ASP A C 1
ATOM 2128 O O . ASP A 1 271 ? -27.534 10.193 34.460 1.00 78.12 271 ASP A O 1
ATOM 2132 N N . LEU A 1 272 ? -28.292 10.240 32.349 1.00 74.25 272 LEU A N 1
ATOM 2133 C CA . LEU A 1 272 ? -27.342 11.253 31.888 1.00 74.25 272 LEU A CA 1
ATOM 2134 C C . LEU A 1 272 ? -27.567 12.621 32.549 1.00 74.25 272 LEU A C 1
ATOM 2136 O O . LEU A 1 272 ? -26.596 13.314 32.864 1.00 74.25 272 LEU A O 1
ATOM 2140 N N . LYS A 1 273 ? -28.822 13.008 32.815 1.00 76.56 273 LYS A N 1
ATOM 2141 C CA . LYS A 1 273 ? -29.149 14.237 33.558 1.00 76.56 273 LYS A CA 1
ATOM 2142 C C . LYS A 1 273 ? -28.710 14.159 35.021 1.00 76.56 273 LYS A C 1
ATOM 2144 O O . LYS A 1 273 ? -28.178 15.145 35.530 1.00 76.56 273 LYS A O 1
ATOM 2149 N N . LYS A 1 274 ? -28.838 12.998 35.680 1.00 78.56 274 LYS A N 1
ATOM 2150 C CA . LYS A 1 274 ? -28.362 12.786 37.067 1.00 78.56 274 LYS A CA 1
ATOM 2151 C C . LYS A 1 274 ? -26.848 12.991 37.210 1.00 78.56 274 LYS A C 1
ATOM 2153 O O . LYS A 1 274 ? -26.374 13.363 38.281 1.00 78.56 274 LYS A O 1
ATOM 2158 N N . LEU A 1 275 ? -26.080 12.799 36.134 1.00 73.69 275 LEU A N 1
ATOM 2159 C CA . LEU A 1 275 ? -24.629 13.012 36.121 1.00 73.69 275 LEU A CA 1
ATOM 2160 C C . LEU A 1 275 ? -24.226 14.499 36.099 1.00 73.69 275 LEU A C 1
ATOM 2162 O O . LEU A 1 275 ? -23.066 14.786 36.391 1.00 73.69 275 LEU A O 1
ATOM 2166 N N . ASN A 1 276 ? -25.153 15.418 35.781 1.00 69.50 276 ASN A N 1
ATOM 2167 C CA . ASN A 1 276 ? -25.089 16.890 35.869 1.00 69.50 276 ASN A CA 1
ATOM 2168 C C . ASN A 1 276 ? -23.675 17.513 35.924 1.00 69.50 276 ASN A C 1
ATOM 2170 O O . ASN A 1 276 ? -23.293 18.144 36.911 1.00 69.50 276 ASN A O 1
ATOM 2174 N N . LYS A 1 277 ? -22.858 17.305 34.879 1.00 71.31 277 LYS A N 1
ATOM 2175 C CA . LYS A 1 277 ? -21.470 17.814 34.766 1.00 71.31 277 LYS A CA 1
ATOM 2176 C C . LYS A 1 277 ? -20.523 17.445 35.926 1.00 71.31 277 LYS A C 1
ATOM 2178 O O . LYS A 1 277 ? -19.420 17.991 36.025 1.00 71.31 277 LYS A O 1
ATOM 2183 N N . ASN A 1 278 ? -20.887 16.496 36.786 1.00 80.44 278 ASN A N 1
ATOM 2184 C CA . ASN A 1 278 ? -20.054 16.076 37.901 1.00 80.44 278 ASN A CA 1
ATOM 2185 C C . ASN A 1 278 ? -18.864 15.252 37.391 1.00 80.44 278 ASN A C 1
ATOM 2187 O O . ASN A 1 278 ? -18.975 14.076 37.035 1.00 80.44 278 ASN A O 1
ATOM 2191 N N . LYS A 1 279 ? -17.682 15.875 37.403 1.00 79.06 279 LYS A N 1
ATOM 2192 C CA . LYS A 1 279 ? -16.431 15.325 36.860 1.00 79.06 279 LYS A CA 1
ATOM 2193 C C . LYS A 1 279 ? -16.086 13.929 37.394 1.00 79.06 279 LYS A C 1
ATOM 2195 O O . LYS A 1 279 ? -15.503 13.138 36.655 1.00 79.06 279 LYS A O 1
ATOM 2200 N N . LYS A 1 280 ? -16.418 13.612 38.653 1.00 83.19 280 LYS A N 1
ATOM 2201 C CA . LYS A 1 280 ? -16.114 12.301 39.257 1.00 83.19 280 LYS A CA 1
ATOM 2202 C C . LYS A 1 280 ? -16.991 11.193 38.673 1.00 83.19 280 LYS A C 1
ATOM 2204 O O . LYS A 1 280 ? -16.467 10.157 38.272 1.00 83.19 280 LYS A O 1
ATOM 2209 N N . LEU A 1 281 ? -18.299 11.431 38.578 1.00 81.81 281 LEU A N 1
ATOM 2210 C CA . LEU A 1 281 ? -19.253 10.447 38.065 1.00 81.81 281 LEU A CA 1
ATOM 2211 C C . LEU A 1 281 ? -19.080 10.231 36.558 1.00 81.81 281 LEU A C 1
ATOM 2213 O O . LEU A 1 281 ? -19.052 9.090 36.109 1.00 81.81 281 LEU A O 1
ATOM 2217 N N . VAL A 1 282 ? -18.833 11.301 35.794 1.00 79.75 282 VAL A N 1
ATOM 2218 C CA . VAL A 1 282 ? -18.544 11.196 34.352 1.00 79.75 282 VAL A CA 1
ATOM 2219 C C . VAL A 1 282 ? -17.249 10.416 34.098 1.00 79.75 282 VAL A C 1
ATOM 2221 O O . VAL A 1 282 ? -17.183 9.614 33.170 1.00 79.75 282 VAL A O 1
ATOM 2224 N N . LYS A 1 283 ? -16.221 10.587 34.943 1.00 81.19 283 LYS A N 1
ATOM 2225 C CA . LYS A 1 283 ? -14.987 9.790 34.850 1.00 81.19 283 LYS A CA 1
ATOM 2226 C C . LYS A 1 283 ? -15.231 8.314 35.188 1.00 81.19 283 LYS A C 1
ATOM 2228 O O . LYS A 1 283 ? -14.612 7.461 34.561 1.00 81.19 283 LYS A O 1
ATOM 2233 N N . LYS A 1 284 ? -16.128 8.017 36.139 1.00 84.50 284 LYS A N 1
ATOM 2234 C CA . LYS A 1 284 ? -16.538 6.643 36.472 1.00 84.50 284 LYS A CA 1
ATOM 2235 C C . LYS A 1 284 ? -17.272 5.993 35.295 1.00 84.50 284 LYS A C 1
ATOM 2237 O O . LYS A 1 284 ? -16.866 4.919 34.879 1.00 84.50 284 LYS A O 1
ATOM 2242 N N . LEU A 1 285 ? -18.242 6.688 34.693 1.00 80.69 285 LEU A N 1
ATOM 2243 C CA . LEU A 1 285 ? -18.949 6.222 33.493 1.00 80.69 285 LEU A CA 1
ATOM 2244 C C . LEU A 1 285 ? -17.979 5.951 32.332 1.00 80.69 285 LEU A C 1
ATOM 2246 O O . LEU A 1 285 ? -18.011 4.886 31.728 1.00 80.69 285 LEU A O 1
ATOM 2250 N N . ALA A 1 286 ? -17.058 6.883 32.064 1.00 79.69 286 ALA A N 1
ATOM 2251 C CA . ALA A 1 286 ? -16.052 6.729 31.011 1.00 79.69 286 ALA A CA 1
ATOM 2252 C C . ALA A 1 286 ? -15.061 5.573 31.262 1.00 79.69 286 ALA A C 1
ATOM 2254 O O . ALA A 1 286 ? -14.392 5.129 30.327 1.00 79.69 286 ALA A O 1
ATOM 2255 N N . ALA A 1 287 ? -14.924 5.113 32.508 1.00 82.06 287 ALA A N 1
ATOM 2256 C CA . ALA A 1 287 ? -14.115 3.950 32.863 1.00 82.06 287 ALA A CA 1
ATOM 2257 C C . ALA A 1 287 ? -14.903 2.631 32.775 1.00 82.06 287 ALA A C 1
ATOM 2259 O O . ALA A 1 287 ? -14.285 1.590 32.596 1.00 82.06 287 ALA A O 1
ATOM 2260 N N . SER A 1 288 ? -16.235 2.673 32.885 1.00 81.62 288 SER A N 1
ATOM 2261 C CA . SER A 1 288 ? -17.105 1.489 32.850 1.00 81.62 288 SER A CA 1
ATOM 2262 C C . SER A 1 288 ? -17.313 0.906 31.450 1.00 81.62 288 SER A C 1
ATOM 2264 O O . SER A 1 288 ? -17.506 -0.301 31.335 1.00 81.62 288 SER A O 1
ATOM 2266 N N . ALA A 1 289 ? -17.275 1.738 30.407 1.00 80.50 289 ALA A N 1
ATOM 2267 C CA . ALA A 1 289 ? -17.439 1.308 29.018 1.00 80.50 289 ALA A CA 1
ATOM 2268 C C . ALA A 1 289 ? -16.200 1.634 28.183 1.00 80.50 289 ALA A C 1
ATOM 2270 O O . ALA A 1 289 ? -15.586 2.691 28.368 1.00 80.50 289 ALA A O 1
ATOM 2271 N N . ASP A 1 290 ? -15.845 0.767 27.237 1.00 77.62 290 ASP A N 1
ATOM 2272 C CA . ASP A 1 290 ? -14.730 0.996 26.314 1.00 77.62 290 ASP A CA 1
ATOM 2273 C C . ASP A 1 290 ? -15.122 1.908 25.147 1.00 77.62 290 ASP A C 1
ATOM 2275 O O . ASP A 1 290 ? -14.351 2.807 24.795 1.00 77.62 290 ASP A O 1
ATOM 2279 N N . ALA A 1 291 ? -16.334 1.737 24.613 1.00 83.12 291 ALA A N 1
ATOM 2280 C CA . ALA A 1 291 ? -16.910 2.586 23.573 1.00 83.12 291 ALA A CA 1
ATOM 2281 C C . ALA A 1 291 ? -18.381 2.921 23.848 1.00 83.12 291 ALA A C 1
ATOM 2283 O O . ALA A 1 291 ? -19.086 2.196 24.549 1.00 83.12 291 ALA A O 1
ATOM 2284 N N . PHE A 1 292 ? -18.834 4.031 23.263 1.00 85.12 292 PHE A N 1
ATOM 2285 C CA . PHE A 1 292 ? -20.212 4.497 23.360 1.00 85.12 292 PHE A CA 1
ATOM 2286 C C . PHE A 1 292 ? -20.829 4.625 21.966 1.00 85.12 292 PHE A C 1
ATOM 2288 O O . PHE A 1 292 ? -20.212 5.175 21.053 1.00 85.12 292 PHE A O 1
ATOM 2295 N N . LEU A 1 293 ? -22.062 4.162 21.830 1.00 86.38 293 LEU A N 1
ATOM 2296 C CA . LEU A 1 293 ? -22.971 4.492 20.739 1.00 86.38 293 LEU A CA 1
ATOM 2297 C C . LEU A 1 293 ? -23.956 5.538 21.256 1.00 86.38 293 LEU A C 1
ATOM 2299 O O . LEU A 1 293 ? -24.305 5.511 22.435 1.00 86.38 293 LEU A O 1
ATOM 2303 N N . ALA A 1 294 ? -24.393 6.468 20.414 1.00 86.38 294 ALA A N 1
ATOM 2304 C CA . ALA A 1 294 ? -25.421 7.431 20.790 1.00 86.38 294 ALA A CA 1
ATOM 2305 C C . ALA A 1 294 ? -26.469 7.580 19.693 1.00 86.38 294 ALA A C 1
ATOM 2307 O O . ALA A 1 294 ? -26.110 7.703 18.524 1.00 86.38 294 ALA A O 1
ATOM 2308 N N . SER A 1 295 ? -27.743 7.642 20.072 1.00 83.75 295 SER A N 1
ATOM 2309 C CA . SER A 1 295 ? -28.810 8.002 19.136 1.00 83.75 295 SER A CA 1
ATOM 2310 C C . SER A 1 295 ? -28.596 9.430 18.620 1.00 83.75 295 SER A C 1
ATOM 2312 O O . SER A 1 295 ? -28.087 10.306 19.335 1.00 83.75 295 SER A O 1
ATOM 2314 N N . GLU A 1 296 ? -28.978 9.688 17.371 1.00 82.75 296 GLU A N 1
ATOM 2315 C CA . GLU A 1 296 ? -28.787 10.991 16.716 1.00 82.75 296 GLU A CA 1
ATOM 2316 C C . GLU A 1 296 ? -29.447 12.160 17.478 1.00 82.75 296 GLU A C 1
ATOM 2318 O O . GLU A 1 296 ? -28.917 13.275 17.530 1.00 82.75 296 GLU A O 1
ATOM 2323 N N . SER A 1 297 ? -30.566 11.896 18.152 1.00 81.50 297 SER A N 1
ATOM 2324 C CA . SER A 1 297 ? -31.258 12.832 19.047 1.00 81.50 297 SER A CA 1
ATOM 2325 C C . SER A 1 297 ? -30.378 13.305 20.217 1.00 81.50 297 SER A C 1
ATOM 2327 O O . SER A 1 297 ? -30.423 14.475 20.622 1.00 81.50 297 SER A O 1
ATOM 2329 N N . LEU A 1 298 ? -29.538 12.411 20.744 1.00 80.62 298 LEU A N 1
ATOM 2330 C CA . LEU A 1 298 ? -28.767 12.608 21.968 1.00 80.62 298 LEU A CA 1
ATOM 2331 C C . LEU A 1 298 ? -27.371 13.161 21.721 1.00 80.62 298 LEU A C 1
ATOM 2333 O O . LEU A 1 298 ? -26.861 13.910 22.559 1.00 80.62 298 LEU A O 1
ATOM 2337 N N . ILE A 1 299 ? -26.757 12.877 20.570 1.00 83.06 299 ILE A N 1
ATOM 2338 C CA . ILE A 1 299 ? -25.370 13.282 20.293 1.00 83.06 299 ILE A CA 1
ATOM 2339 C C . ILE A 1 299 ? -25.150 14.798 20.424 1.00 83.06 299 ILE A C 1
ATOM 2341 O O . ILE A 1 299 ? -24.122 15.241 20.940 1.00 83.06 299 ILE A O 1
ATOM 2345 N N . LYS A 1 300 ? -26.156 15.605 20.052 1.00 83.12 300 LYS A N 1
ATOM 2346 C CA . LYS A 1 300 ? -26.131 17.076 20.159 1.00 83.12 300 LYS A CA 1
ATOM 2347 C C . LYS A 1 300 ? -26.243 17.567 21.609 1.00 83.12 300 LYS A C 1
ATOM 2349 O O . LYS A 1 300 ? -25.761 18.651 21.939 1.00 83.12 300 LYS A O 1
ATOM 2354 N N . GLN A 1 301 ? -26.862 16.778 22.487 1.00 81.81 301 GLN A N 1
ATOM 2355 C CA . GLN A 1 301 ? -27.097 17.124 23.892 1.00 81.81 301 GLN A CA 1
ATOM 2356 C C . GLN A 1 301 ? -25.956 16.661 24.811 1.00 81.81 301 GLN A C 1
ATOM 2358 O O . GLN A 1 301 ? -25.705 17.282 25.846 1.00 81.81 301 GLN A O 1
ATOM 2363 N N . ILE A 1 302 ? -25.215 15.621 24.418 1.00 81.06 302 ILE A N 1
ATOM 2364 C CA . ILE A 1 302 ? -24.135 15.006 25.206 1.00 81.06 302 ILE A CA 1
ATOM 2365 C C . ILE A 1 302 ? -23.081 16.014 25.706 1.00 81.06 302 ILE A C 1
ATOM 2367 O O . ILE A 1 302 ? -22.789 15.997 26.908 1.00 81.06 302 ILE A O 1
ATOM 2371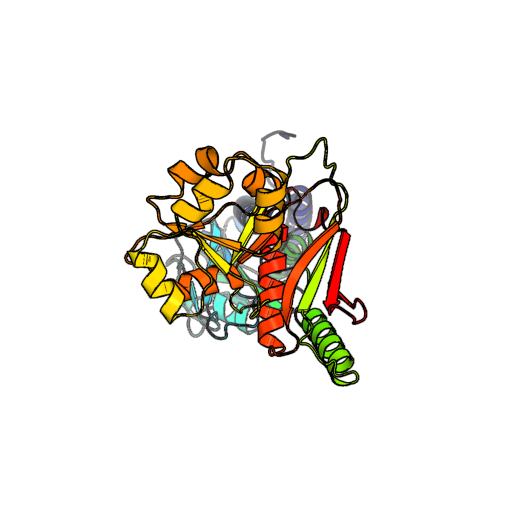 N N . PRO A 1 303 ? -22.548 16.947 24.887 1.00 82.12 303 PRO A N 1
ATOM 2372 C CA . PRO A 1 303 ? -21.599 17.949 25.378 1.00 82.12 303 PRO A CA 1
ATOM 2373 C C . PRO A 1 303 ? -22.191 18.889 26.439 1.00 82.12 303 PRO A C 1
ATOM 2375 O O . PRO A 1 303 ? -21.469 19.337 27.331 1.00 82.12 303 PRO A O 1
ATOM 2378 N N . ARG A 1 304 ? -23.500 19.178 26.378 1.00 82.25 304 ARG A N 1
ATOM 2379 C CA . ARG A 1 304 ? -24.189 20.035 27.359 1.00 82.25 304 ARG A CA 1
ATOM 2380 C C . ARG A 1 304 ? -24.437 19.302 28.679 1.00 82.25 304 ARG A C 1
ATOM 2382 O O . ARG A 1 304 ? -24.260 19.907 29.735 1.00 82.25 304 ARG A O 1
ATOM 2389 N N . LEU A 1 305 ? -24.806 18.020 28.614 1.00 80.06 305 LEU A N 1
ATOM 2390 C CA . LEU A 1 305 ? -25.169 17.191 29.771 1.00 80.06 305 LEU A CA 1
ATOM 2391 C C . LEU A 1 305 ? -23.942 16.671 30.542 1.00 80.06 305 LEU A C 1
ATOM 2393 O O . LEU A 1 305 ? -23.875 16.780 31.767 1.00 80.06 305 LEU A O 1
ATOM 2397 N N . LEU A 1 306 ? -22.941 16.146 29.830 1.00 76.00 306 LEU A N 1
ATOM 2398 C CA . LEU A 1 306 ? -21.762 15.500 30.426 1.00 76.00 306 LEU A CA 1
ATOM 2399 C C . LEU A 1 306 ? -20.524 16.409 30.474 1.00 76.00 306 LEU A C 1
ATOM 2401 O O . LEU A 1 306 ? -19.521 16.076 31.116 1.00 76.00 306 LEU A O 1
ATOM 2405 N N . GLY A 1 307 ? -20.572 17.563 29.805 1.00 77.75 307 GLY A N 1
ATOM 2406 C CA . GLY A 1 307 ? -19.421 18.448 29.660 1.00 77.75 307 GLY A CA 1
ATOM 2407 C C . GLY A 1 307 ? -18.277 17.800 28.859 1.00 77.75 307 GLY A C 1
ATOM 2408 O O . GLY A 1 307 ? -18.461 16.790 28.178 1.00 77.75 307 GLY A O 1
ATOM 2409 N N . PRO A 1 308 ? -17.042 18.327 28.954 1.00 78.62 308 PRO A N 1
ATOM 2410 C CA . PRO A 1 308 ? -15.905 17.834 28.171 1.00 78.62 308 PRO A CA 1
ATOM 2411 C C . PRO A 1 308 ? -15.336 16.493 28.675 1.00 78.62 308 PRO A C 1
ATOM 2413 O O . PRO A 1 308 ? -14.265 16.084 28.227 1.00 78.62 308 PRO A O 1
ATOM 2416 N N . GLY A 1 309 ? -15.986 15.821 29.633 1.00 77.56 309 GLY A N 1
ATOM 2417 C CA . GLY A 1 309 ? -15.460 14.628 30.303 1.00 77.56 309 GLY A CA 1
ATOM 2418 C C . GLY A 1 309 ? -15.205 13.455 29.353 1.00 77.56 309 GLY A C 1
ATOM 2419 O O . GLY A 1 309 ? -14.087 12.941 29.318 1.00 77.56 309 GLY A O 1
ATOM 2420 N N . LEU A 1 310 ? -16.198 13.089 28.534 1.00 78.12 310 LEU A N 1
ATOM 2421 C CA . LEU A 1 310 ? -16.067 12.017 27.533 1.00 78.12 310 LEU A CA 1
ATOM 2422 C C . LEU A 1 310 ? -15.065 12.370 26.429 1.00 78.12 310 LEU A C 1
ATOM 2424 O O . LEU A 1 310 ? -14.252 11.535 26.031 1.00 78.12 310 LEU A O 1
ATOM 2428 N N . HIS A 1 311 ? -15.060 13.631 25.988 1.00 80.19 311 HIS A N 1
ATOM 2429 C CA . HIS A 1 311 ? -14.114 14.104 24.979 1.00 80.19 311 HIS A CA 1
ATOM 2430 C C . HIS A 1 311 ? -12.666 14.047 25.490 1.00 80.19 311 HIS A C 1
ATOM 2432 O O . HIS A 1 311 ? -11.775 13.570 24.792 1.00 80.19 311 HIS A O 1
ATOM 2438 N N . LYS A 1 312 ? -12.416 14.457 26.743 1.00 76.25 312 LYS A N 1
ATOM 2439 C CA . LYS A 1 312 ? -11.091 14.342 27.380 1.00 76.25 312 LYS A CA 1
ATOM 2440 C C . LYS A 1 312 ? -10.652 12.890 27.571 1.00 76.25 312 LYS A C 1
ATOM 2442 O O . LYS A 1 312 ? -9.455 12.621 27.524 1.00 76.25 312 LYS A O 1
ATOM 2447 N N . ALA A 1 313 ? -11.594 11.968 27.769 1.00 75.06 313 ALA A N 1
ATOM 2448 C CA . ALA A 1 313 ? -11.316 10.534 27.810 1.00 75.06 313 ALA A CA 1
ATOM 2449 C C . ALA A 1 313 ? -11.051 9.930 26.415 1.00 75.06 313 ALA A C 1
ATOM 2451 O O . ALA A 1 313 ? -10.577 8.801 26.328 1.00 75.06 313 ALA A O 1
ATOM 2452 N N . GLY A 1 314 ? -11.326 10.668 25.332 1.00 74.94 314 GLY A N 1
ATOM 2453 C CA . GLY A 1 314 ? -11.153 10.201 23.955 1.00 74.94 314 GLY A CA 1
ATOM 2454 C C . GLY A 1 314 ? -12.206 9.188 23.495 1.00 74.94 314 GLY A C 1
ATOM 2455 O O . GLY A 1 314 ? -12.023 8.590 22.437 1.00 74.94 314 GLY A O 1
ATOM 2456 N N . LYS A 1 315 ? -13.286 9.016 24.269 1.00 80.31 315 LYS A N 1
ATOM 2457 C CA . LYS A 1 315 ? -14.382 8.059 24.046 1.00 80.31 315 LYS A CA 1
ATOM 2458 C C . LYS A 1 315 ? -15.657 8.794 23.627 1.00 80.31 315 LYS A C 1
ATOM 2460 O O . LYS A 1 315 ? -16.687 8.696 24.290 1.00 80.31 315 LYS A O 1
ATOM 2465 N N . PHE A 1 316 ? -15.557 9.632 22.597 1.00 80.50 316 PHE A N 1
ATOM 2466 C CA . PHE A 1 316 ? -16.738 10.336 22.106 1.00 80.50 316 PHE A CA 1
ATOM 2467 C C . PHE A 1 316 ? -17.662 9.345 21.376 1.00 80.50 316 PHE A C 1
ATOM 2469 O O . PHE A 1 316 ? -17.137 8.542 20.604 1.00 80.50 316 PHE A O 1
ATOM 2476 N N . PRO A 1 317 ? -18.983 9.364 21.627 1.00 83.69 317 PRO A N 1
ATOM 2477 C CA . PRO A 1 317 ? -19.885 8.371 21.058 1.00 83.69 317 PRO A CA 1
ATOM 2478 C C . PRO A 1 317 ? -20.008 8.459 19.537 1.00 83.69 317 PRO A C 1
ATOM 2480 O O . PRO A 1 317 ? -20.005 9.557 18.975 1.00 83.69 317 PRO A O 1
ATOM 2483 N N . THR A 1 318 ? -20.182 7.309 18.890 1.00 85.50 318 THR A N 1
ATOM 2484 C CA . THR A 1 318 ? -20.508 7.226 17.460 1.00 85.50 318 THR A CA 1
ATOM 2485 C C . THR A 1 318 ? -22.027 7.334 17.277 1.00 85.50 318 THR A C 1
ATOM 2487 O O . THR A 1 318 ? -22.755 6.656 18.008 1.00 85.50 318 THR A O 1
ATOM 2490 N N . PRO A 1 319 ? -22.524 8.178 16.350 1.00 86.00 319 PRO A N 1
ATOM 2491 C CA . PRO A 1 319 ? -23.956 8.314 16.105 1.00 86.00 319 PRO A CA 1
ATOM 2492 C C . PRO A 1 319 ? -24.547 7.042 15.488 1.00 86.00 319 PRO A C 1
ATOM 2494 O O . PRO A 1 319 ? -23.914 6.405 14.646 1.00 86.00 319 PRO A O 1
ATOM 2497 N N . VAL A 1 320 ? -25.774 6.717 15.888 1.00 85.00 320 VAL A N 1
ATOM 2498 C CA . VAL A 1 320 ? -26.590 5.632 15.336 1.00 85.00 320 VAL A CA 1
ATOM 2499 C C . VAL A 1 320 ? -27.963 6.183 14.962 1.00 85.00 320 VAL A C 1
ATOM 2501 O O . VAL A 1 320 ? -28.534 6.979 15.716 1.00 85.00 320 VAL A O 1
ATOM 2504 N N . THR A 1 321 ? -28.485 5.769 13.806 1.00 82.81 321 THR A N 1
ATOM 2505 C CA . THR A 1 321 ? -29.858 6.079 13.389 1.00 82.81 321 THR A CA 1
ATOM 2506 C C . THR A 1 321 ? -30.821 4.977 13.840 1.00 82.81 321 THR A C 1
ATOM 2508 O O . THR A 1 321 ? -30.426 3.828 14.022 1.00 82.81 321 THR A O 1
ATOM 2511 N N . HIS A 1 322 ? -32.110 5.287 13.997 1.00 75.69 322 HIS A N 1
ATOM 2512 C CA . HIS A 1 322 ? -33.098 4.311 14.490 1.00 75.69 322 HIS A CA 1
ATOM 2513 C C . HIS A 1 322 ? -33.310 3.094 13.567 1.00 75.69 322 HIS A C 1
ATOM 2515 O O . HIS A 1 322 ? -33.830 2.068 14.023 1.00 75.69 322 HIS A O 1
ATOM 2521 N N . ASN A 1 323 ? -32.913 3.208 12.294 1.00 76.88 323 ASN A N 1
ATOM 2522 C CA . ASN A 1 323 ? -33.001 2.148 11.287 1.00 76.88 323 ASN A CA 1
ATOM 2523 C C . ASN A 1 323 ? -31.753 1.258 11.229 1.00 76.88 323 ASN A C 1
ATOM 2525 O O . ASN A 1 323 ? -31.809 0.199 10.609 1.00 76.88 323 ASN A O 1
ATOM 2529 N N . ASP A 1 324 ? -30.646 1.667 11.848 1.00 75.94 324 ASP A N 1
ATOM 2530 C CA . ASP A 1 324 ? -29.414 0.886 11.828 1.00 75.94 324 ASP A CA 1
ATOM 2531 C C . ASP A 1 324 ? -29.510 -0.338 12.748 1.00 75.94 324 ASP A C 1
ATOM 2533 O O . ASP A 1 324 ? -30.136 -0.311 13.813 1.00 75.94 324 ASP A O 1
ATOM 2537 N N . ASP A 1 325 ? -28.821 -1.410 12.358 1.00 78.81 325 ASP A N 1
ATOM 2538 C CA . ASP A 1 325 ? -28.610 -2.559 13.230 1.00 78.81 325 ASP A CA 1
ATOM 2539 C C . ASP A 1 325 ? -27.539 -2.235 14.285 1.00 78.81 325 ASP A C 1
ATOM 2541 O O . ASP A 1 325 ? -26.350 -2.052 13.989 1.00 78.81 325 ASP A O 1
ATOM 2545 N N . LEU A 1 326 ? -27.978 -2.175 15.545 1.00 78.12 326 LEU A N 1
ATOM 2546 C CA . LEU A 1 326 ? -27.126 -1.928 16.706 1.00 78.12 326 LEU A CA 1
ATOM 2547 C C . LEU A 1 326 ? -26.053 -3.009 16.878 1.00 78.12 326 LEU A C 1
ATOM 2549 O O . LEU A 1 326 ? -24.960 -2.688 17.345 1.00 78.12 326 LEU A O 1
ATOM 2553 N N . ALA A 1 327 ? -26.330 -4.259 16.492 1.00 78.81 327 ALA A N 1
ATOM 2554 C CA . ALA A 1 327 ? -25.366 -5.351 16.585 1.00 78.81 327 ALA A CA 1
ATOM 2555 C C . ALA A 1 327 ? -24.231 -5.162 15.572 1.00 78.81 327 ALA A C 1
ATOM 2557 O O . ALA A 1 327 ? -23.061 -5.119 15.954 1.00 78.81 327 ALA A O 1
ATOM 2558 N N . ALA A 1 328 ? -24.575 -4.920 14.304 1.00 82.25 328 ALA A N 1
ATOM 2559 C CA . ALA A 1 328 ? -23.597 -4.650 13.254 1.00 82.25 328 ALA A CA 1
ATOM 2560 C C . ALA A 1 328 ? -22.737 -3.411 13.562 1.00 82.25 328 ALA A C 1
ATOM 2562 O O . ALA A 1 328 ? -21.523 -3.427 13.353 1.00 82.25 328 ALA A O 1
ATOM 2563 N N . LYS A 1 329 ? -23.336 -2.345 14.115 1.00 82.12 329 LYS A N 1
ATOM 2564 C CA . LYS A 1 329 ? -22.598 -1.144 14.545 1.00 82.12 329 LYS A CA 1
ATOM 2565 C C . LYS A 1 329 ? -21.711 -1.391 15.763 1.00 82.12 329 LYS A C 1
ATOM 2567 O O . LYS A 1 329 ? -20.610 -0.842 15.837 1.00 82.12 329 LYS A O 1
ATOM 2572 N N . ALA A 1 330 ? -22.150 -2.219 16.707 1.00 80.94 330 ALA A N 1
ATOM 2573 C CA . ALA A 1 330 ? -21.312 -2.632 17.826 1.00 80.94 330 ALA A CA 1
ATOM 2574 C C . ALA A 1 330 ? -20.111 -3.462 17.344 1.00 80.94 330 ALA A C 1
ATOM 2576 O O . ALA A 1 330 ? -18.990 -3.215 17.784 1.00 80.94 330 ALA A O 1
ATOM 2577 N N . ASP A 1 331 ? -20.308 -4.378 16.397 1.00 82.62 331 ASP A N 1
ATOM 2578 C CA . ASP A 1 331 ? -19.229 -5.182 15.814 1.00 82.62 331 ASP A CA 1
ATOM 2579 C C . ASP A 1 331 ? -18.279 -4.351 14.940 1.00 82.62 331 ASP A C 1
ATOM 2581 O O . ASP A 1 331 ? -17.060 -4.549 14.963 1.00 82.62 331 ASP A O 1
ATOM 2585 N N . GLU A 1 332 ? -18.796 -3.339 14.241 1.00 83.12 332 GLU A N 1
ATOM 2586 C CA . GLU A 1 332 ? -17.981 -2.335 13.555 1.00 83.12 332 GLU A CA 1
ATOM 2587 C C . GLU A 1 332 ? -17.088 -1.570 14.545 1.00 83.12 332 GLU A C 1
ATOM 2589 O O . GLU A 1 332 ? -15.893 -1.394 14.301 1.00 83.12 332 GLU A O 1
ATOM 2594 N N . LEU A 1 333 ? -17.617 -1.176 15.706 1.00 83.12 333 LEU A N 1
ATOM 2595 C CA . LEU A 1 333 ? -16.806 -0.560 16.757 1.00 83.12 333 LEU A CA 1
ATOM 2596 C C . LEU A 1 333 ? -15.774 -1.524 17.347 1.00 83.12 333 LEU A C 1
ATOM 2598 O O . LEU A 1 333 ? -14.639 -1.113 17.584 1.00 83.12 333 LEU A O 1
ATOM 2602 N N . ARG A 1 334 ? -16.138 -2.793 17.561 1.00 83.50 334 ARG A N 1
ATOM 2603 C CA . ARG A 1 334 ? -15.226 -3.822 18.091 1.00 83.50 334 ARG A CA 1
ATOM 2604 C C . ARG A 1 334 ? -14.076 -4.131 17.134 1.00 83.50 334 ARG A C 1
ATOM 2606 O O . ARG A 1 334 ? -12.983 -4.452 17.593 1.00 83.50 334 ARG A O 1
ATOM 2613 N N . SER A 1 335 ? -14.318 -4.037 15.827 1.00 85.75 335 SER A N 1
ATOM 2614 C CA . SER A 1 335 ? -13.315 -4.222 14.768 1.00 85.75 335 SER A CA 1
ATOM 2615 C C . SER A 1 335 ? -12.522 -2.955 14.437 1.00 85.75 335 SER A C 1
ATOM 2617 O O . SER A 1 335 ? -11.465 -3.035 13.811 1.00 85.75 335 SER A O 1
ATOM 2619 N N . THR A 1 336 ? -12.980 -1.779 14.866 1.00 86.25 336 THR A N 1
ATOM 2620 C CA . THR A 1 336 ? -12.290 -0.517 14.591 1.00 86.25 336 THR A CA 1
ATOM 2621 C C . THR A 1 336 ? -11.154 -0.277 15.577 1.00 86.25 336 THR A C 1
ATOM 2623 O O . THR A 1 336 ? -11.353 -0.153 16.784 1.00 86.25 336 THR A O 1
ATOM 2626 N N . ILE A 1 337 ? -9.944 -0.111 15.047 1.00 86.94 337 ILE A N 1
ATOM 2627 C CA . ILE A 1 337 ? -8.770 0.296 15.816 1.00 86.94 337 ILE A CA 1
ATOM 2628 C C . ILE A 1 337 ? -8.445 1.764 15.553 1.00 86.94 337 ILE A C 1
ATOM 2630 O O . ILE A 1 337 ? -8.574 2.272 14.438 1.00 86.94 337 ILE A O 1
ATOM 2634 N N . LYS A 1 338 ? -8.002 2.466 16.599 1.00 86.31 338 LYS A N 1
ATOM 2635 C CA . LYS A 1 338 ? -7.627 3.880 16.530 1.00 86.31 338 LYS A CA 1
ATOM 2636 C C . LYS A 1 338 ? -6.129 4.048 16.734 1.00 86.31 338 LYS A C 1
ATOM 2638 O O . LYS A 1 338 ? -5.614 3.840 17.831 1.00 86.31 338 LYS A O 1
ATOM 2643 N N . PHE A 1 339 ? -5.449 4.524 15.701 1.00 87.88 339 PHE A N 1
ATOM 2644 C CA . PHE A 1 339 ? -4.084 5.017 15.793 1.00 87.88 339 PHE A CA 1
ATOM 2645 C C . PHE A 1 339 ? -4.116 6.480 16.207 1.00 87.88 339 PHE A C 1
ATOM 2647 O O . PHE A 1 339 ? -4.569 7.335 15.450 1.00 87.88 339 PHE A O 1
ATOM 2654 N N . GLN A 1 340 ? -3.646 6.784 17.414 1.00 84.38 340 GLN A N 1
ATOM 2655 C CA . GLN A 1 340 ? -3.577 8.158 17.899 1.00 84.38 340 GLN A CA 1
ATOM 2656 C C . GLN A 1 340 ? -2.216 8.444 18.515 1.00 84.38 340 GLN A C 1
ATOM 2658 O O . GLN A 1 340 ? -1.891 7.935 19.590 1.00 84.38 340 GLN A O 1
ATOM 2663 N N . LEU A 1 341 ? -1.460 9.338 17.878 1.00 83.75 341 LEU A N 1
ATOM 2664 C CA . LEU A 1 341 ? -0.200 9.808 18.431 1.00 83.75 341 LEU A CA 1
ATOM 2665 C C . LEU A 1 341 ? -0.452 10.820 19.552 1.00 83.75 341 LEU A C 1
ATOM 2667 O O . LEU A 1 341 ? -1.035 11.888 19.346 1.00 83.75 341 LEU A O 1
ATOM 2671 N N . LYS A 1 342 ? -0.020 10.463 20.765 1.00 81.81 342 LYS A N 1
ATOM 2672 C CA . LYS A 1 342 ? -0.078 11.337 21.944 1.00 81.81 342 LYS A CA 1
ATOM 2673 C C . LYS A 1 342 ? 1.234 12.121 22.073 1.00 81.81 342 LYS A C 1
ATOM 2675 O O . LYS A 1 342 ? 1.615 12.837 21.157 1.00 81.81 342 LYS A O 1
ATOM 2680 N N . LYS A 1 343 ? 1.901 12.033 23.227 1.00 82.38 343 LYS A N 1
ATOM 2681 C CA . LYS A 1 343 ? 3.199 12.679 23.492 1.00 82.38 343 LYS A CA 1
ATOM 2682 C C . LYS A 1 343 ? 4.387 11.715 23.381 1.00 82.38 343 LYS A C 1
ATOM 2684 O O . LYS A 1 343 ? 5.521 12.155 23.487 1.00 82.38 343 LYS A O 1
ATOM 2689 N N . VAL A 1 344 ? 4.123 10.418 23.225 1.00 82.94 344 VAL A N 1
ATOM 2690 C CA . VAL A 1 344 ? 5.133 9.351 23.233 1.00 82.94 344 VAL A CA 1
ATOM 2691 C C . VAL A 1 344 ? 5.269 8.795 21.820 1.00 82.94 344 VAL A C 1
ATOM 2693 O O . VAL A 1 344 ? 4.281 8.731 21.091 1.00 82.94 344 VAL A O 1
ATOM 2696 N N . LEU A 1 345 ? 6.484 8.386 21.456 1.00 85.94 345 LEU A N 1
ATOM 2697 C CA . LEU A 1 345 ? 6.820 7.799 20.152 1.00 85.94 345 LEU A CA 1
ATOM 2698 C C . LEU A 1 345 ? 6.449 6.316 20.026 1.00 85.94 345 LEU A C 1
ATOM 2700 O O . LEU A 1 345 ? 6.631 5.725 18.965 1.00 85.94 345 LEU A O 1
ATOM 2704 N N . CYS A 1 346 ? 5.934 5.724 21.101 1.00 87.62 346 CYS A N 1
ATOM 2705 C CA . CYS A 1 346 ? 5.490 4.343 21.137 1.00 87.62 346 CYS A CA 1
ATOM 2706 C C . CYS A 1 346 ? 3.963 4.289 21.108 1.00 87.62 346 CYS A C 1
ATOM 2708 O O . CYS A 1 346 ? 3.293 4.989 21.874 1.00 87.62 346 CYS A O 1
ATOM 2710 N N . LEU A 1 347 ? 3.423 3.439 20.242 1.00 88.62 347 LEU A N 1
ATOM 2711 C CA . LEU A 1 347 ? 1.993 3.178 20.102 1.00 88.62 347 LEU A CA 1
ATOM 2712 C C . LEU A 1 347 ? 1.740 1.689 20.319 1.00 88.62 347 LEU A C 1
ATOM 2714 O O . LEU A 1 347 ? 2.584 0.865 19.980 1.00 88.62 347 LEU A O 1
ATOM 2718 N N . ALA A 1 348 ? 0.578 1.349 20.862 1.00 89.19 348 ALA A N 1
ATOM 2719 C CA . ALA A 1 348 ? 0.119 -0.028 20.970 1.00 89.19 348 ALA A CA 1
ATOM 2720 C C . ALA A 1 348 ? -1.344 -0.094 20.533 1.00 89.19 348 ALA A C 1
ATOM 2722 O O . ALA A 1 348 ? -2.152 0.735 20.960 1.00 89.19 348 ALA A O 1
ATOM 2723 N N . VAL A 1 349 ? -1.670 -1.056 19.674 1.00 89.31 349 VAL A N 1
ATOM 2724 C CA . VAL A 1 349 ? -3.034 -1.307 19.192 1.00 89.31 349 VAL A CA 1
ATOM 2725 C C . VAL A 1 349 ? -3.346 -2.797 19.269 1.00 89.31 349 VAL A C 1
ATOM 2727 O O . VAL A 1 349 ? -2.469 -3.628 19.064 1.00 89.31 349 VAL A O 1
ATOM 2730 N N . ALA A 1 350 ? -4.594 -3.144 19.573 1.00 88.88 350 ALA A N 1
ATOM 2731 C CA . ALA A 1 350 ? -5.034 -4.536 19.583 1.00 88.88 350 ALA A CA 1
ATOM 2732 C C . ALA A 1 350 ? -5.402 -4.978 18.167 1.00 88.88 350 ALA A C 1
ATOM 2734 O O . ALA A 1 350 ? -6.233 -4.339 17.534 1.00 88.88 350 ALA A O 1
ATOM 2735 N N . ILE A 1 351 ? -4.795 -6.060 17.695 1.00 87.75 351 ILE A N 1
ATOM 2736 C CA . ILE A 1 351 ? -4.924 -6.552 16.314 1.00 87.75 351 ILE A CA 1
ATOM 2737 C C . ILE A 1 351 ? -5.567 -7.938 16.231 1.00 87.75 351 ILE A C 1
ATOM 2739 O O . ILE A 1 351 ? -5.999 -8.339 15.157 1.00 87.75 351 ILE A O 1
ATOM 2743 N N . GLY A 1 352 ? -5.685 -8.658 17.347 1.00 87.38 352 GLY A N 1
ATOM 2744 C CA . GLY A 1 352 ? -6.299 -9.981 17.362 1.00 87.38 352 GLY A CA 1
ATOM 2745 C C . GLY A 1 352 ? -6.438 -10.555 18.765 1.00 87.38 352 GLY A C 1
ATOM 2746 O O . GLY A 1 352 ? -6.129 -9.893 19.759 1.00 87.38 352 GLY A O 1
ATOM 2747 N N . ASN A 1 353 ? -6.862 -11.809 18.836 1.00 86.88 353 ASN A N 1
ATOM 2748 C CA . ASN A 1 353 ? -6.877 -12.617 20.048 1.00 86.88 353 ASN A CA 1
ATOM 2749 C C . ASN A 1 353 ? -6.314 -14.017 19.749 1.00 86.88 353 ASN A C 1
ATOM 2751 O O . ASN A 1 353 ? -6.238 -14.420 18.593 1.00 86.88 353 ASN A O 1
ATOM 2755 N N . VAL A 1 354 ? -5.914 -14.755 20.787 1.00 81.62 354 VAL A N 1
ATOM 2756 C CA . VAL A 1 354 ? -5.309 -16.098 20.632 1.00 81.62 354 VAL A CA 1
ATOM 2757 C C . VAL A 1 354 ? -6.295 -17.154 20.098 1.00 81.62 354 VAL A C 1
ATOM 2759 O O . VAL A 1 354 ? -5.875 -18.223 19.677 1.00 81.62 354 VAL A O 1
ATOM 2762 N N . GLY A 1 355 ? -7.602 -16.878 20.097 1.00 79.69 355 GLY A N 1
ATOM 2763 C CA . GLY A 1 355 ? -8.615 -17.773 19.530 1.00 79.69 355 GLY A CA 1
ATOM 2764 C C . GLY A 1 355 ? -8.792 -17.658 18.012 1.00 79.69 355 GLY A C 1
ATOM 2765 O O . GLY A 1 355 ? -9.552 -18.439 17.450 1.00 79.69 355 GLY A O 1
ATOM 2766 N N . MET A 1 356 ? -8.134 -16.694 17.364 1.00 84.50 356 MET A N 1
ATOM 2767 C CA . MET A 1 356 ? -8.195 -16.483 15.915 1.00 84.50 356 MET A CA 1
ATOM 2768 C C . MET A 1 356 ? -7.208 -17.385 15.181 1.00 84.50 356 MET A C 1
ATOM 2770 O O . MET A 1 356 ? -6.196 -17.810 15.741 1.00 84.50 356 MET A O 1
ATOM 2774 N N . THR A 1 357 ? -7.487 -17.642 13.907 1.00 85.94 357 THR A N 1
ATOM 2775 C CA . THR A 1 357 ? -6.554 -18.380 13.052 1.00 85.94 357 THR A CA 1
ATOM 2776 C C . THR A 1 357 ? -5.350 -17.515 12.668 1.00 85.94 357 THR A C 1
ATOM 2778 O O . THR A 1 357 ? -5.387 -16.281 12.715 1.00 85.94 357 THR A O 1
ATOM 2781 N N . GLU A 1 358 ? -4.255 -18.163 12.273 1.00 83.88 358 GLU A N 1
ATOM 2782 C CA . GLU A 1 358 ? -3.025 -17.482 11.847 1.00 83.88 358 GLU A CA 1
ATOM 2783 C C . GLU A 1 358 ? -3.274 -16.515 10.682 1.00 83.88 358 GLU A C 1
ATOM 2785 O O . GLU A 1 358 ? -2.779 -15.386 10.700 1.00 83.88 358 GLU A O 1
ATOM 2790 N N . ASP A 1 359 ? -4.088 -16.923 9.704 1.00 81.25 359 ASP A N 1
ATOM 2791 C CA . ASP A 1 359 ? -4.399 -16.119 8.519 1.00 81.25 359 ASP A CA 1
ATOM 2792 C C . ASP A 1 359 ? -5.289 -14.906 8.843 1.00 81.25 359 ASP A C 1
ATOM 2794 O O . ASP A 1 359 ? -5.128 -13.830 8.253 1.00 81.25 359 ASP A O 1
ATOM 2798 N N . GLU A 1 360 ? -6.186 -15.032 9.826 1.00 84.25 360 GLU A N 1
ATOM 2799 C CA . GLU A 1 360 ? -6.999 -13.917 10.328 1.00 84.25 360 GLU A CA 1
ATOM 2800 C C . GLU A 1 360 ? -6.131 -12.857 11.016 1.00 84.25 360 GLU A C 1
ATOM 2802 O O . GLU A 1 360 ? -6.250 -11.659 10.733 1.00 84.25 360 GLU A O 1
ATOM 2807 N N . ILE A 1 361 ? -5.217 -13.294 11.890 1.00 86.19 361 ILE A N 1
ATOM 2808 C CA . ILE A 1 361 ? -4.286 -12.403 12.594 1.00 86.19 361 ILE A CA 1
ATOM 2809 C C . ILE A 1 361 ? -3.353 -11.719 11.590 1.00 86.19 361 ILE A C 1
ATOM 2811 O O . ILE A 1 361 ? -3.137 -10.509 11.676 1.00 86.19 361 ILE A O 1
ATOM 2815 N N . LEU A 1 362 ? -2.839 -12.462 10.610 1.00 85.75 362 LEU A N 1
ATOM 2816 C CA . LEU A 1 362 ? -1.973 -11.934 9.558 1.00 85.75 362 LEU A CA 1
ATOM 2817 C C . LEU A 1 362 ? -2.685 -10.857 8.735 1.00 85.75 362 LEU A C 1
ATOM 2819 O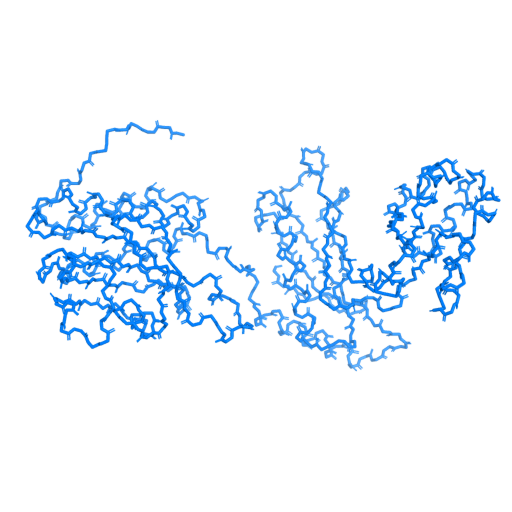 O . LEU A 1 362 ? -2.136 -9.771 8.535 1.00 85.75 362 LEU A O 1
ATOM 2823 N N . SER A 1 363 ? -3.928 -11.114 8.324 1.00 83.31 363 SER A N 1
ATOM 2824 C CA . SER A 1 363 ? -4.746 -10.146 7.584 1.00 83.31 363 SER A CA 1
ATOM 2825 C C . SER A 1 363 ? -4.928 -8.842 8.369 1.00 83.31 363 SER A C 1
ATOM 2827 O O . SER A 1 363 ? -4.756 -7.746 7.824 1.00 83.31 363 SER A O 1
ATOM 2829 N N . ASN A 1 364 ? -5.200 -8.951 9.673 1.00 88.12 364 ASN A N 1
ATOM 2830 C CA . ASN A 1 364 ? -5.327 -7.798 10.559 1.00 88.12 364 ASN A CA 1
ATOM 2831 C C . ASN A 1 364 ? -4.001 -7.033 10.728 1.00 88.12 364 ASN A C 1
ATOM 2833 O O . ASN A 1 364 ? -4.007 -5.800 10.687 1.00 88.12 364 ASN A O 1
ATOM 2837 N N . ILE A 1 365 ? -2.867 -7.730 10.889 1.00 87.94 365 ILE A N 1
ATOM 2838 C CA . ILE A 1 365 ? -1.533 -7.111 11.005 1.00 87.94 365 ILE A CA 1
ATOM 2839 C C . ILE A 1 365 ? -1.207 -6.306 9.751 1.00 87.94 365 ILE A C 1
ATOM 2841 O O . ILE A 1 365 ? -0.836 -5.136 9.853 1.00 87.94 365 ILE A O 1
ATOM 2845 N N . MET A 1 366 ? -1.361 -6.916 8.576 1.00 84.06 366 MET A N 1
ATOM 2846 C CA . MET A 1 366 ? -0.993 -6.289 7.308 1.00 84.06 366 MET A CA 1
ATOM 2847 C C . MET A 1 366 ? -1.816 -5.024 7.059 1.00 84.06 366 MET A C 1
ATOM 2849 O O . MET A 1 366 ? -1.259 -3.977 6.719 1.00 84.06 366 MET A O 1
ATOM 2853 N N . LEU A 1 367 ? -3.130 -5.073 7.306 1.00 85.06 367 LEU A N 1
ATOM 2854 C CA . LEU A 1 367 ? -3.983 -3.896 7.164 1.00 85.06 367 LEU A CA 1
ATOM 2855 C C . LEU A 1 367 ? -3.617 -2.797 8.174 1.00 85.06 367 LEU A C 1
ATOM 2857 O O . LEU A 1 367 ? -3.510 -1.627 7.801 1.00 85.06 367 LEU A O 1
ATOM 2861 N N . ALA A 1 368 ? -3.383 -3.165 9.437 1.00 88.19 368 ALA A N 1
ATOM 2862 C CA . ALA A 1 368 ? -3.018 -2.232 10.499 1.00 88.19 368 ALA A CA 1
ATOM 2863 C C . ALA A 1 368 ? -1.686 -1.516 10.213 1.00 88.19 368 ALA A C 1
ATOM 2865 O O . ALA A 1 368 ? -1.589 -0.298 10.376 1.00 88.19 368 ALA A O 1
ATOM 2866 N N . VAL A 1 369 ? -0.674 -2.256 9.754 1.00 88.31 369 VAL A N 1
ATOM 2867 C CA . VAL A 1 369 ? 0.644 -1.716 9.395 1.00 88.31 369 VAL A CA 1
ATOM 2868 C C . VAL A 1 369 ? 0.545 -0.793 8.182 1.00 88.31 369 VAL A C 1
ATOM 2870 O O . VAL A 1 369 ? 1.051 0.327 8.235 1.00 88.31 369 VAL A O 1
ATOM 2873 N N . ASN A 1 370 ? -0.139 -1.211 7.114 1.00 85.00 370 ASN A N 1
ATOM 2874 C CA . ASN A 1 370 ? -0.279 -0.395 5.903 1.00 85.00 370 ASN A CA 1
ATOM 2875 C C . ASN A 1 370 ? -1.021 0.911 6.179 1.00 85.00 370 ASN A C 1
ATOM 2877 O O . ASN A 1 370 ? -0.595 1.984 5.744 1.00 85.00 370 ASN A O 1
ATOM 2881 N N . PHE A 1 371 ? -2.091 0.838 6.970 1.00 85.88 371 PHE A N 1
ATOM 2882 C CA . PHE A 1 371 ? -2.817 2.025 7.388 1.00 85.88 371 PHE A CA 1
ATOM 2883 C C . PHE A 1 371 ? -1.946 2.954 8.239 1.00 85.88 371 PHE A C 1
ATOM 2885 O O . PHE A 1 371 ? -1.899 4.153 7.975 1.00 85.88 371 PHE A O 1
ATOM 2892 N N . LEU A 1 372 ? -1.196 2.426 9.210 1.00 86.88 372 LEU A N 1
ATOM 2893 C CA . LEU A 1 372 ? -0.265 3.225 10.008 1.00 86.88 372 LEU A CA 1
ATOM 2894 C C . LEU A 1 372 ? 0.765 3.945 9.126 1.00 86.88 372 LEU A C 1
ATOM 2896 O O . LEU A 1 372 ? 0.976 5.143 9.298 1.00 86.88 372 LEU A O 1
ATOM 2900 N N . VAL A 1 373 ? 1.397 3.233 8.191 1.00 84.88 373 VAL A N 1
ATOM 2901 C CA . VAL A 1 373 ? 2.414 3.796 7.292 1.00 84.88 373 VAL A CA 1
ATOM 2902 C C . VAL A 1 373 ? 1.828 4.924 6.439 1.00 84.88 373 VAL A C 1
ATOM 2904 O O . VAL A 1 373 ? 2.488 5.947 6.263 1.00 84.88 373 VAL A O 1
ATOM 2907 N N . SER A 1 374 ? 0.572 4.792 5.998 1.00 83.44 374 SER A N 1
ATOM 2908 C CA . SER A 1 374 ? -0.141 5.837 5.248 1.00 83.44 374 SER A CA 1
ATOM 2909 C C . SER A 1 374 ? -0.354 7.133 6.043 1.00 83.44 374 SER A C 1
ATOM 2911 O O . SER A 1 374 ? -0.418 8.214 5.460 1.00 83.44 374 SER A O 1
ATOM 2913 N N . LEU A 1 375 ? -0.411 7.054 7.378 1.00 83.88 375 LEU A N 1
ATOM 2914 C CA . LEU A 1 375 ? -0.575 8.220 8.253 1.00 83.88 375 LEU A CA 1
ATOM 2915 C C . LEU A 1 375 ? 0.752 8.947 8.529 1.00 83.88 375 LEU A C 1
ATOM 2917 O O . LEU A 1 375 ? 0.743 10.077 9.024 1.00 83.88 375 LEU A O 1
ATOM 2921 N N . LEU A 1 376 ? 1.896 8.314 8.248 1.00 83.19 376 LEU A N 1
ATOM 2922 C CA . LEU A 1 376 ? 3.222 8.859 8.532 1.00 83.19 376 LEU A CA 1
ATOM 2923 C C . LEU A 1 376 ? 3.741 9.689 7.353 1.00 83.19 376 LEU A C 1
ATOM 2925 O O . LEU A 1 376 ? 3.840 9.209 6.229 1.00 83.19 376 LEU A O 1
ATOM 2929 N N . LYS A 1 377 ? 4.199 10.917 7.634 1.00 78.75 377 LYS A N 1
ATOM 2930 C CA . LYS A 1 377 ? 4.730 11.853 6.622 1.00 78.75 377 LYS A CA 1
ATOM 2931 C C . LYS A 1 377 ? 5.851 11.261 5.755 1.00 78.75 377 LYS A C 1
ATOM 2933 O O . LYS A 1 377 ? 5.892 11.530 4.563 1.00 78.75 377 LYS A O 1
ATOM 2938 N N . LYS A 1 378 ? 6.755 10.476 6.353 1.00 81.00 378 LYS A N 1
ATOM 2939 C CA . LYS A 1 378 ? 7.856 9.789 5.650 1.00 81.00 378 LYS A CA 1
ATOM 2940 C C . LYS A 1 378 ? 7.661 8.269 5.578 1.00 81.00 378 LYS A C 1
ATOM 2942 O O . LYS A 1 378 ? 8.640 7.528 5.497 1.00 81.00 378 LYS A O 1
ATOM 2947 N N . ARG A 1 379 ? 6.412 7.795 5.679 1.00 84.19 379 ARG A N 1
ATOM 2948 C CA . ARG A 1 379 ? 6.056 6.369 5.600 1.00 84.19 379 ARG A CA 1
ATOM 2949 C C . ARG A 1 379 ? 6.966 5.503 6.494 1.00 84.19 379 ARG A C 1
ATOM 2951 O O . ARG A 1 379 ? 7.132 5.792 7.681 1.00 84.19 379 ARG A O 1
ATOM 2958 N N . TRP A 1 380 ? 7.604 4.483 5.921 1.00 81.50 380 TRP A N 1
ATOM 2959 C CA . TRP A 1 380 ? 8.510 3.549 6.591 1.00 81.50 380 TRP A CA 1
ATOM 2960 C C . TRP A 1 380 ? 9.746 4.185 7.233 1.00 81.50 380 TRP A C 1
ATOM 2962 O O . TRP A 1 380 ? 10.262 3.637 8.206 1.00 81.50 380 TRP A O 1
ATOM 2972 N N . GLN A 1 381 ? 10.221 5.342 6.758 1.00 79.75 381 GLN A N 1
ATOM 2973 C CA . GLN A 1 381 ? 11.392 5.996 7.359 1.00 79.75 381 GLN A CA 1
ATOM 2974 C C . GLN A 1 381 ? 11.120 6.477 8.791 1.00 79.75 381 GLN A C 1
ATOM 2976 O O . GLN A 1 381 ? 12.054 6.613 9.581 1.00 79.75 381 GLN A O 1
ATOM 2981 N N . ASN A 1 382 ? 9.852 6.696 9.148 1.00 84.31 382 ASN A N 1
ATOM 2982 C CA . ASN A 1 382 ? 9.452 7.065 10.504 1.00 84.31 382 ASN A CA 1
ATOM 2983 C C . ASN A 1 382 ? 9.226 5.849 11.412 1.00 84.31 382 ASN A C 1
ATOM 2985 O O . ASN A 1 382 ? 9.067 6.019 12.618 1.00 84.31 382 ASN A O 1
ATOM 2989 N N . VAL A 1 383 ? 9.224 4.626 10.878 1.00 85.81 383 VAL A N 1
ATOM 2990 C CA . VAL A 1 383 ? 9.079 3.402 11.672 1.00 85.81 383 VAL A CA 1
ATOM 2991 C C . VAL A 1 383 ? 10.470 2.945 12.118 1.00 85.81 383 VAL A C 1
ATOM 2993 O O . VAL A 1 383 ? 11.364 2.723 11.302 1.00 85.81 383 VAL A O 1
ATOM 2996 N N . LYS A 1 384 ? 10.685 2.853 13.434 1.00 86.94 384 LYS A N 1
ATOM 2997 C CA . LYS A 1 384 ? 11.927 2.341 14.032 1.00 86.94 384 LYS A CA 1
ATOM 2998 C C . LYS A 1 384 ? 11.886 0.830 14.174 1.00 86.94 384 LYS A C 1
ATOM 3000 O O . LYS A 1 384 ? 12.853 0.169 13.825 1.00 86.94 384 LYS A O 1
ATOM 3005 N N . SER A 1 385 ? 10.797 0.334 14.749 1.00 88.06 385 SER A N 1
ATOM 3006 C CA . SER A 1 385 ? 10.627 -1.076 15.075 1.00 88.06 385 SER A CA 1
ATOM 3007 C C . SER A 1 385 ? 9.155 -1.422 15.231 1.00 88.06 385 SER A C 1
ATOM 3009 O O . SER A 1 385 ? 8.386 -0.606 15.753 1.00 88.06 385 SER A O 1
ATOM 3011 N N . LEU A 1 386 ? 8.784 -2.636 14.846 1.00 90.50 386 LEU A N 1
ATOM 3012 C CA . LEU A 1 386 ? 7.448 -3.190 15.051 1.00 90.50 386 LEU A CA 1
ATOM 3013 C C . LEU A 1 386 ? 7.569 -4.473 15.865 1.00 90.50 386 LEU A C 1
ATOM 3015 O O . LEU A 1 386 ? 8.373 -5.341 15.536 1.00 90.50 386 LEU A O 1
ATOM 3019 N N . TYR A 1 387 ? 6.764 -4.593 16.915 1.00 90.88 387 TYR A N 1
ATOM 3020 C CA . TYR A 1 387 ? 6.696 -5.790 17.743 1.00 90.88 387 TYR A CA 1
ATOM 3021 C C . TYR A 1 387 ? 5.265 -6.287 17.824 1.00 90.88 387 TYR A C 1
ATOM 3023 O O . TYR A 1 387 ? 4.330 -5.497 17.934 1.00 90.88 387 TYR A O 1
ATOM 3031 N N . ILE A 1 388 ? 5.104 -7.599 17.836 1.00 91.31 388 ILE A N 1
ATOM 3032 C CA . ILE A 1 388 ? 3.852 -8.257 18.167 1.00 91.31 388 ILE A CA 1
ATOM 3033 C C . ILE A 1 388 ? 4.003 -8.965 19.507 1.00 91.31 388 ILE A C 1
ATOM 3035 O O . ILE A 1 388 ? 5.019 -9.599 19.778 1.00 91.31 388 ILE A O 1
ATOM 3039 N N . LYS A 1 389 ? 3.010 -8.829 20.379 1.00 89.25 389 LYS A N 1
ATOM 3040 C CA . LYS A 1 389 ? 2.993 -9.511 21.676 1.00 89.25 389 LYS A CA 1
ATOM 3041 C C . LYS A 1 389 ? 1.578 -9.935 22.031 1.00 89.25 389 LYS A C 1
ATOM 3043 O O . LYS A 1 389 ? 0.626 -9.232 21.705 1.00 89.25 389 LYS A O 1
ATOM 3048 N N . SER A 1 390 ? 1.426 -11.039 22.750 1.00 86.81 390 SER A N 1
ATOM 3049 C CA . SER A 1 390 ? 0.200 -11.274 23.514 1.00 86.81 390 SER A CA 1
ATOM 3050 C C . SER A 1 390 ? 0.256 -10.500 24.837 1.00 86.81 390 SER A C 1
ATOM 3052 O O . SER A 1 390 ? 1.285 -9.922 25.202 1.00 86.81 390 SER A O 1
ATOM 3054 N N . THR A 1 391 ? -0.862 -10.439 25.561 1.00 82.81 391 THR A N 1
ATOM 3055 C CA . THR A 1 391 ? -0.969 -9.677 26.817 1.00 82.81 391 THR A CA 1
ATOM 3056 C C . THR A 1 391 ? 0.130 -10.060 27.818 1.00 82.81 391 THR A C 1
ATOM 3058 O O . THR A 1 391 ? 0.718 -9.170 28.437 1.00 82.81 391 THR A O 1
ATOM 3061 N N . MET A 1 392 ? 0.450 -11.356 27.930 1.00 79.31 392 MET A N 1
ATOM 3062 C CA . MET A 1 392 ? 1.451 -11.889 28.864 1.00 79.31 392 MET A CA 1
ATOM 3063 C C . MET A 1 392 ? 2.585 -12.677 28.182 1.00 79.31 392 MET A C 1
ATOM 3065 O O . MET A 1 392 ? 3.463 -13.190 28.879 1.00 79.31 392 MET A O 1
ATOM 3069 N N . GLY A 1 393 ? 2.576 -12.798 26.852 1.00 78.00 393 GLY A N 1
ATOM 3070 C CA . GLY A 1 393 ? 3.628 -13.467 26.082 1.00 78.00 393 GLY A CA 1
ATOM 3071 C C . GLY A 1 393 ? 4.833 -12.580 25.787 1.00 78.00 393 GLY A C 1
ATOM 3072 O O . GLY A 1 393 ? 4.848 -11.373 26.062 1.00 78.00 393 GLY A O 1
ATOM 3073 N N . LYS A 1 394 ? 5.875 -13.199 25.228 1.00 82.88 394 LYS A N 1
ATOM 3074 C CA . LYS A 1 394 ? 7.098 -12.489 24.857 1.00 82.88 394 LYS A CA 1
ATOM 3075 C C . LYS A 1 394 ? 6.865 -11.643 23.599 1.00 82.88 394 LYS A C 1
ATOM 3077 O O . LYS A 1 394 ? 6.107 -12.049 22.718 1.00 82.88 394 LYS A O 1
ATOM 3082 N N . PRO A 1 395 ? 7.500 -10.464 23.498 1.00 87.12 395 PRO A N 1
ATOM 3083 C CA . PRO A 1 395 ? 7.437 -9.668 22.283 1.00 87.12 395 PRO A CA 1
ATOM 3084 C C . PRO A 1 395 ? 8.267 -10.323 21.174 1.00 87.12 395 PRO A C 1
ATOM 3086 O O . PRO A 1 395 ? 9.451 -10.592 21.361 1.00 87.12 395 PRO A O 1
ATOM 3089 N N . GLN A 1 396 ? 7.651 -10.525 20.014 1.00 86.56 396 GLN A N 1
ATOM 3090 C CA . GLN A 1 396 ? 8.297 -10.956 18.777 1.00 86.56 396 GLN A CA 1
ATOM 3091 C C . GLN A 1 396 ? 8.498 -9.737 17.874 1.00 86.56 396 GLN A C 1
ATOM 3093 O O . GLN A 1 396 ? 7.602 -8.900 17.744 1.00 86.56 396 GLN A O 1
ATOM 3098 N N . ARG A 1 397 ? 9.683 -9.587 17.280 1.00 86.56 397 ARG A N 1
ATOM 3099 C CA . ARG A 1 397 ? 10.008 -8.434 16.430 1.00 86.56 397 ARG A CA 1
ATOM 3100 C C . ARG A 1 397 ? 9.644 -8.726 14.977 1.00 86.56 397 ARG A C 1
ATOM 3102 O O . ARG A 1 397 ? 10.113 -9.710 14.428 1.00 86.56 397 ARG A O 1
ATOM 3109 N N . LEU A 1 398 ? 8.866 -7.836 14.365 1.00 82.50 398 LEU A N 1
ATOM 3110 C CA . LEU A 1 398 ? 8.473 -7.901 12.953 1.00 82.50 398 LEU A CA 1
ATOM 3111 C C . LEU A 1 398 ? 9.351 -7.019 12.049 1.00 82.50 398 LEU A C 1
ATOM 3113 O O . LEU A 1 398 ? 9.531 -7.329 10.877 1.00 82.50 398 LEU A O 1
ATOM 3117 N N . TYR A 1 399 ? 9.855 -5.897 12.581 1.00 77.31 399 TYR A N 1
ATOM 3118 C CA . TYR A 1 399 ? 10.698 -4.922 11.873 1.00 77.31 399 TYR A CA 1
ATOM 3119 C C . TYR A 1 399 ? 11.654 -4.227 12.844 1.00 77.31 399 TYR A C 1
ATOM 3121 O O . TYR A 1 399 ? 11.248 -3.958 14.001 1.00 77.31 399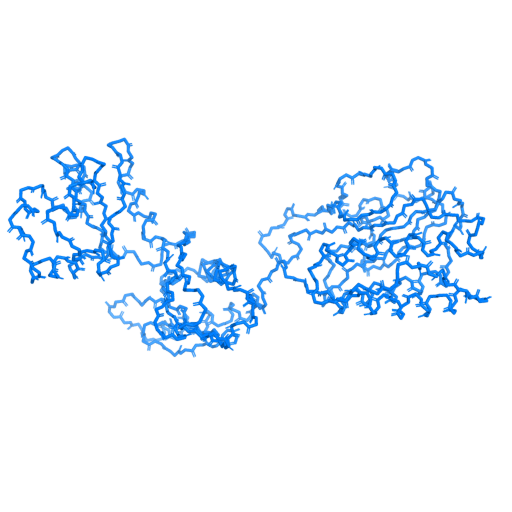 TYR A O 1
#

Foldseek 3Di:
DPPDPPPDADDDPDLLRLLVVLLVVLLVPQDQDALQVSQQVLQVSVQVNQCVDPVLVVWHWQKKGKWFQLCLQPPPDPPRQKTAGGHMDHDDFDGIDGQCAAQFNVCLNVVAKDWFQASVPDPRHDDRDPQFGTKTKHFQDDPNGTGIIIIITTSHGNSDDPSNNVSVNVSSVSSNVSHDPPSFDPFDLVLLLVLLVVQLVQCVVVPDPDWWFKKKKFFFPPDAPVPDDWDKDKDFAPDQRCPPAQEEEAEAPLVVVVCVVVVHHYDYPVNLQVLALVLVVLLVVLVVHPEYAYEPVCLVCNCVSNNCNCVVSVRRHDYDYSPDDPVVVVSRVSRMWMDTDDNHSMDMIGQHISPDDSVSSSSSVRVVLVVVLVRDPNRCVRTDWMWMHIPPGDIDTRD